Protein AF-0000000071273706 (afdb_homodimer)

Organism: Cyprinus carpio (NCBI:txid7962)

Foldseek 3Di:
DPQQDPVNCVPPLVVVLLVLLVCLLPPDPVDPDDDDLVVLLVSLVSCVVSPNLVVSVVSVLVSLLVVLLVLQVVLVVDDLLCNLVSVLVNLVSQVSSCVSVQVSNVSSQVVPCCPPVVDGPSLVSLQSNVVNHCVVCVVSNVVSLLVCLLPDPSDPPVSLLSSLVSVCVSPVVCCVVPVVSNVVNPVVSDDPPDPPDSPRVVVVCVVVVVVVVVVPPPPPPVPPDPPPPVD/DPQQDPVNCVPPLVVVLLVLLVCLLPPDPVDPDDDDLVVLLVSLVSCVVSPNLVVSVVSVLVSLLVVLLVLQVVLVVDDLLCNLVSVLVNLVSQVSSCVSVQVSNVSSQVVPCCPPVVDGPSLVSLQSNVVNHCVVCVVSNVVSLLVCLLPDPSDPPVSLLSSLVSVCVSPVVCCVVPVVSNVVNPVVSDDPPPPDPVPRVVVVCVVVVVVVVVVPPPPPPVPPDPPDPVD

Solvent-accessible surface area (backbone atoms only — not comparable to full-atom values): 26178 Å² total; per-residue (Å²): 127,87,72,67,45,69,64,47,40,63,69,53,51,44,55,55,48,50,54,52,51,52,46,46,62,65,58,46,94,81,56,86,70,87,72,60,54,57,57,48,26,50,52,44,42,49,39,41,74,50,72,35,38,68,58,49,50,51,50,50,52,50,55,52,48,55,51,38,46,51,52,33,53,55,53,70,70,41,54,77,93,44,36,65,61,52,48,39,53,52,51,53,41,47,55,53,23,44,44,44,49,48,65,39,39,41,59,44,30,56,69,36,32,38,65,72,65,68,49,51,57,65,59,54,54,47,47,48,47,33,66,49,31,48,63,76,43,42,81,62,46,49,57,52,48,52,53,36,66,65,37,79,58,73,44,56,53,44,55,52,49,50,40,53,51,47,46,41,73,63,40,61,85,52,39,82,81,42,47,74,63,45,38,74,71,35,75,85,67,42,68,89,75,73,78,69,61,75,60,58,70,33,67,65,30,52,62,45,47,55,47,44,56,66,73,62,66,58,79,80,73,78,74,65,76,71,63,66,72,76,109,126,87,74,68,45,71,64,50,40,64,71,53,52,46,55,56,48,51,53,51,51,52,45,47,61,65,58,46,95,82,57,86,71,88,73,61,53,56,58,47,26,51,53,44,42,50,38,41,77,50,71,36,40,68,59,50,50,52,51,50,52,48,56,52,49,54,50,36,47,51,52,33,52,54,53,69,69,40,54,77,92,42,35,67,62,51,47,37,52,5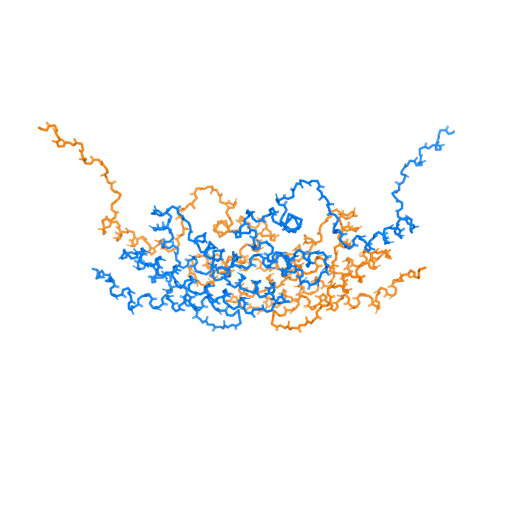2,52,52,42,46,55,53,24,46,44,44,50,49,67,38,38,41,59,45,30,57,70,35,32,36,65,74,66,68,48,50,57,64,58,54,54,48,47,48,48,33,66,50,32,48,64,76,42,44,82,62,46,49,59,53,49,53,53,36,65,61,36,79,58,73,45,56,53,44,55,53,50,51,40,53,50,48,46,41,73,63,40,62,83,52,39,82,81,43,49,74,64,45,37,73,73,34,74,86,68,41,66,92,72,76,80,73,64,71,55,56,70,35,68,66,31,54,63,45,50,56,47,42,57,66,73,62,66,57,80,81,73,79,74,68,78,71,64,69,72,78,110

Secondary structure (DSSP, 8-state):
--PPPHHHIIIIIHHHHHHHHHHHHH--TT------HHHHHHHHHHHHHTT-HHHHHHHHHHHHHHHHHHHHHHHHTS-HHHHHHHHHHHHHHHHHHHHHHHHHTHHHIIIIIIIII---HHHHHHHHHIIIIIHHHHHHHHHHHHHHHHSTTSS-HHHHHHHHHHHHHH-GGGGGGSHHHHHHH-GGGS-TT-----SHHHHHHHHHHHHHHHTT-----GGGGGSGGG-/--PPPHHHIIIIIHHHHHHHHHHHHH--TT------HHHHHHHHHHHHHTT-HHHHHHHHHHHHHHHHHHHHHHHHTS-HHHHHHHHHHHHHHHHHHHHHHHHHTHHHIIIIIIIII---HHHHHHHHHIIIIIHHHHHHHHHHHHHHHHSTTSS-HHHHHHHHHHHHHH-GGGGGGSHHHHHHH-GGGS-TT--S---HHHHHHHHHHHHHHHTT-----GGGGGSGGG-

Sequence (462 aa):
MNAMTTDEYRTVYWPKLERAIEHLLTQNPMEHISISYEQIYSHVYKCVCQQHSELLYNDLMWKITSHLEQVSSELQASPPEHLIENFNVALTQYTAALHCIVPVFIYMNKFYIETKLNRDLRDDLMKLFSDHVAEKHVSTLLPLLKKAHSMPFQVKPSTMASVVKGLYALRPDWVPLAPALFSRFIPQIHPPALESQLPYYAAQDKKLQLELSQNGFTRGDQSRKRASEESMNAMTTDEYRTVYWPKLERAIEHLLTQNPMEHISISYEQIYSHVYKCVCQQHSELLYNDLMWKITSHLEQVSSELQASPPEHLIENFNVALTQYTAALHCIVPVFIYMNKFYIETKLNRDLRDDLMKLFSDHVAEKHVSTLLPLLKKAHSMPFQVKPSTMASVVKGLYALRPDWVPLAPALFSRFIPQIHPPALESQLPYYAAQDKKLQLELSQNGFTRGDQSRKRASEES

Radius of gyration: 27.41 Å; Cα contacts (8 Å, |Δi|>4): 338; chains: 2; bounding box: 49×105×82 Å

Nearest PDB structures (foldseek):
  8jau-assembly1_I  TM=7.383E-01  e=1.048E-03  Homo sapiens
  8jas-assembly1_E  TM=7.773E-01  e=2.536E-03  Homo sapiens
  8wqf-assembly1_A  TM=7.370E-01  e=3.353E-03  Homo sapiens
  2wzk-assembly1_A  TM=7.087E-01  e=6.141E-03  Mus musculus
  9gag-assembly1_A  TM=1.757E-01  e=2.064E+00  Homo sapiens

pLDDT: mean 83.41, std 23.03, range [25.58, 98.88]

Structure (mmCIF, N/CA/C/O backbone):
data_AF-0000000071273706-model_v1
#
loop_
_entity.id
_entity.type
_entity.pdbx_description
1 polymer 'CDK2 associated cullin domain 1'
#
loop_
_atom_site.group_PDB
_atom_site.id
_atom_site.type_symbol
_atom_site.label_atom_id
_atom_site.label_alt_id
_atom_site.label_comp_id
_atom_site.label_asym_id
_atom_site.label_entity_id
_atom_site.label_seq_id
_atom_site.pdbx_PDB_ins_code
_atom_site.Cartn_x
_atom_site.Cartn_y
_atom_site.Cartn_z
_atom_site.occupancy
_atom_site.B_iso_or_equiv
_atom_site.auth_seq_id
_atom_site.auth_comp_id
_atom_site.auth_asym_id
_atom_site.auth_atom_id
_atom_site.pdbx_PDB_model_num
ATOM 1 N N . MET A 1 1 ? 5.906 40.5 18.391 1 40.31 1 MET A N 1
ATOM 2 C CA . MET A 1 1 ? 5.691 39.438 17.438 1 40.31 1 MET A CA 1
ATOM 3 C C . MET A 1 1 ? 4.246 39.406 16.938 1 40.31 1 MET A C 1
ATOM 5 O O . MET A 1 1 ? 3.316 39.344 17.75 1 40.31 1 MET A O 1
ATOM 9 N N . ASN A 1 2 ? 4.004 40 15.906 1 56.31 2 ASN A N 1
ATOM 10 C CA . ASN A 1 2 ? 2.645 40.312 15.469 1 56.31 2 ASN A CA 1
ATOM 11 C C . ASN A 1 2 ? 1.786 39.062 15.391 1 56.31 2 ASN A C 1
ATOM 13 O O . ASN A 1 2 ? 2.141 38.094 14.695 1 56.31 2 ASN A O 1
ATOM 17 N N . ALA A 1 3 ? 0.977 38.844 16.438 1 76.75 3 ALA A N 1
ATOM 18 C CA . ALA A 1 3 ? 0.072 37.688 16.625 1 76.75 3 ALA A CA 1
ATOM 19 C C . ALA A 1 3 ? -0.839 37.531 15.422 1 76.75 3 ALA A C 1
ATOM 21 O O . ALA A 1 3 ? -1.323 38.5 14.844 1 76.75 3 ALA A O 1
ATOM 22 N N . MET A 1 4 ? -0.748 36.375 14.703 1 86.06 4 MET A N 1
ATOM 23 C CA . MET A 1 4 ? -1.657 36.031 13.617 1 86.06 4 MET A CA 1
ATOM 24 C C . MET A 1 4 ? -3.111 36.188 14.047 1 86.06 4 MET A C 1
ATOM 26 O O . MET A 1 4 ? -3.543 35.594 15.031 1 86.06 4 MET A O 1
ATOM 30 N N . THR A 1 5 ? -3.812 37.031 13.336 1 90.81 5 THR A N 1
ATOM 31 C CA . THR A 1 5 ? -5.23 37.219 13.633 1 90.81 5 THR A CA 1
ATOM 32 C C . THR A 1 5 ? -6.062 36.094 12.984 1 90.81 5 THR A C 1
ATOM 34 O O . THR A 1 5 ? -5.586 35.406 12.094 1 90.81 5 THR A O 1
ATOM 37 N N . THR A 1 6 ? -7.238 35.969 13.422 1 93.81 6 THR A N 1
ATOM 38 C CA . THR A 1 6 ? -8.172 35.031 12.844 1 93.81 6 THR A CA 1
ATOM 39 C C . THR A 1 6 ? -8.422 35.344 11.367 1 93.81 6 THR A C 1
ATOM 41 O O . THR A 1 6 ? -8.586 34.438 10.547 1 93.81 6 THR A O 1
ATOM 44 N N . ASP A 1 7 ? -8.469 36.594 11.156 1 94.25 7 ASP A N 1
ATOM 45 C CA . ASP A 1 7 ? -8.664 37.031 9.766 1 94.25 7 ASP A CA 1
ATOM 46 C C . ASP A 1 7 ? -7.484 36.594 8.891 1 94.25 7 ASP A C 1
ATOM 48 O O . ASP A 1 7 ? -7.672 36.156 7.766 1 94.25 7 ASP A O 1
ATOM 52 N N . GLU A 1 8 ? -6.367 36.812 9.406 1 94.88 8 GLU A N 1
ATOM 53 C CA . GLU A 1 8 ? -5.176 36.375 8.68 1 94.88 8 GLU A CA 1
ATOM 54 C C . GLU A 1 8 ? -5.164 34.875 8.477 1 94.88 8 GLU A C 1
ATOM 56 O O . GLU A 1 8 ? -4.785 34.375 7.406 1 94.88 8 GLU A O 1
ATOM 61 N N . TYR A 1 9 ? -5.496 34.125 9.477 1 97 9 TYR A N 1
ATOM 62 C CA . TYR A 1 9 ? -5.633 32.688 9.352 1 97 9 TYR A CA 1
ATOM 63 C C . TYR A 1 9 ? -6.559 32.344 8.195 1 97 9 TYR A C 1
ATOM 65 O O . TYR A 1 9 ? -6.195 31.547 7.32 1 97 9 TYR A O 1
ATOM 73 N N . ARG A 1 10 ? -7.703 32.938 8.125 1 97 10 ARG A N 1
ATOM 74 C CA . ARG A 1 10 ? -8.773 32.562 7.207 1 97 10 ARG A CA 1
ATOM 75 C C . ARG A 1 10 ? -8.453 33 5.781 1 97 10 ARG A C 1
ATOM 77 O O . ARG A 1 10 ? -8.852 32.344 4.82 1 97 10 ARG A O 1
ATOM 84 N N . THR A 1 11 ? -7.668 34 5.605 1 96.12 11 THR A N 1
ATOM 85 C CA . THR A 1 11 ? -7.516 34.594 4.277 1 96.12 11 THR A CA 1
ATOM 86 C C . THR A 1 11 ? -6.148 34.25 3.695 1 96.12 11 THR A C 1
ATOM 88 O O . THR A 1 11 ? -5.957 34.312 2.477 1 96.12 11 THR A O 1
ATOM 91 N N . VAL A 1 12 ? -5.234 33.938 4.566 1 95.62 12 VAL A N 1
ATOM 92 C CA . VAL A 1 12 ? -3.877 33.75 4.07 1 95.62 12 VAL A CA 1
ATOM 93 C C . VAL A 1 12 ? -3.459 32.281 4.281 1 95.62 12 VAL A C 1
ATOM 95 O O . VAL A 1 12 ? -3.172 31.562 3.32 1 95.62 12 VAL A O 1
ATOM 98 N N . TYR A 1 13 ? -3.529 31.766 5.512 1 96.62 13 TYR A N 1
ATOM 99 C CA . TYR A 1 13 ? -2.904 30.5 5.859 1 96.62 13 TYR A CA 1
ATOM 100 C C . TYR A 1 13 ? -3.797 29.328 5.461 1 96.62 13 TYR A C 1
ATOM 102 O O . TYR A 1 13 ? -3.348 28.406 4.781 1 96.62 13 TYR A O 1
ATOM 110 N N . TRP A 1 14 ? -5.059 29.422 5.797 1 98.06 14 TRP A N 1
ATOM 111 C CA . TRP A 1 14 ? -5.922 28.281 5.523 1 98.06 14 TRP A CA 1
ATOM 112 C C . TRP A 1 14 ? -6.07 28.062 4.023 1 98.06 14 TRP A C 1
ATOM 114 O O . TRP A 1 14 ? -5.98 26.922 3.549 1 98.06 14 TRP A O 1
ATOM 124 N N . PRO A 1 15 ? -6.215 29.094 3.227 1 97.75 15 PRO A N 1
ATOM 125 C CA . PRO A 1 15 ? -6.348 28.844 1.787 1 97.75 15 PRO A CA 1
ATOM 126 C C . PRO A 1 15 ? -5.145 28.109 1.202 1 97.75 15 PRO A C 1
ATOM 128 O O . PRO A 1 15 ? -5.305 27.266 0.316 1 97.75 15 PRO A O 1
ATOM 131 N N . LYS A 1 16 ? -3.973 28.391 1.68 1 96.5 16 LYS A N 1
ATOM 132 C CA . LYS A 1 16 ? -2.77 27.703 1.235 1 96.5 16 LYS A CA 1
ATOM 133 C C . LYS A 1 16 ? -2.785 26.234 1.671 1 96.5 16 LYS A C 1
ATOM 135 O O . LYS A 1 16 ? -2.49 25.344 0.875 1 96.5 16 LYS A O 1
ATOM 140 N N . LEU A 1 17 ? -3.145 26.031 2.893 1 98 17 LEU A N 1
ATOM 141 C CA . LEU A 1 17 ? -3.238 24.672 3.416 1 98 17 LEU A CA 1
ATOM 142 C C . LEU A 1 17 ? -4.344 23.891 2.709 1 98 17 LEU A C 1
ATOM 144 O O . LEU A 1 17 ? -4.152 22.734 2.348 1 98 17 LEU A O 1
ATOM 148 N N . GLU A 1 18 ? -5.434 24.547 2.535 1 97.94 18 GLU A N 1
ATOM 149 C CA . GLU A 1 18 ? -6.578 23.922 1.887 1 97.94 18 GLU A CA 1
ATOM 150 C C . GLU A 1 18 ? -6.219 23.438 0.487 1 97.94 18 GLU A C 1
ATOM 152 O O . GLU A 1 18 ? -6.574 22.312 0.106 1 97.94 18 GLU A O 1
ATOM 157 N N . ARG A 1 19 ? -5.547 24.219 -0.271 1 95.44 19 ARG A N 1
ATOM 158 C CA . ARG A 1 19 ? -5.125 23.844 -1.619 1 95.44 19 ARG A CA 1
ATOM 159 C C . ARG A 1 19 ? -4.176 22.656 -1.59 1 95.44 19 ARG A C 1
ATOM 161 O O . ARG A 1 19 ? -4.281 21.75 -2.424 1 95.44 19 ARG A O 1
ATOM 168 N N . ALA A 1 20 ? -3.271 22.672 -0.691 1 95.19 20 ALA A N 1
ATOM 169 C CA . ALA A 1 20 ? -2.328 21.562 -0.559 1 95.19 20 ALA A CA 1
ATOM 170 C C . ALA A 1 20 ? -3.049 20.266 -0.197 1 95.19 20 ALA A C 1
ATOM 172 O O . ALA A 1 20 ? -2.762 19.203 -0.764 1 95.19 20 ALA A O 1
ATOM 173 N N . ILE A 1 21 ? -3.979 20.344 0.708 1 97.19 21 ILE A N 1
ATOM 174 C CA . ILE A 1 21 ? -4.746 19.172 1.141 1 97.19 21 ILE A CA 1
ATOM 175 C C . ILE A 1 21 ? -5.559 18.625 -0.03 1 97.19 21 ILE A C 1
ATOM 177 O O . ILE A 1 21 ? -5.617 17.422 -0.242 1 97.19 21 ILE A O 1
ATOM 181 N N . GLU A 1 22 ? -6.16 19.562 -0.766 1 96 22 GLU A N 1
ATOM 182 C CA . GLU A 1 22 ? -6.922 19.156 -1.941 1 96 22 GLU A CA 1
ATOM 183 C C . GLU A 1 22 ? -6.047 18.375 -2.924 1 96 22 GLU A C 1
ATOM 185 O O . GLU A 1 22 ? -6.469 17.359 -3.459 1 96 22 GLU A O 1
ATOM 190 N N . HIS A 1 23 ? -4.895 18.859 -3.086 1 94.38 23 HIS A N 1
ATOM 191 C CA . HIS A 1 23 ? -3.963 18.188 -3.99 1 94.38 23 HIS A CA 1
ATOM 192 C C . HIS A 1 23 ? -3.59 16.812 -3.475 1 94.38 23 HIS A C 1
ATOM 194 O O . HIS A 1 23 ? -3.527 15.852 -4.246 1 94.38 23 HIS A O 1
ATOM 200 N N . LEU A 1 24 ? -3.34 16.688 -2.25 1 94.88 24 LEU A N 1
ATOM 201 C CA . LEU A 1 24 ? -2.963 15.406 -1.649 1 94.88 24 LEU A CA 1
ATOM 202 C C . LEU A 1 24 ? -4.098 14.398 -1.766 1 94.88 24 LEU A C 1
ATOM 204 O O . LEU A 1 24 ? -3.857 13.211 -2.004 1 94.88 24 LEU A O 1
ATOM 208 N N . LEU A 1 25 ? -5.293 14.875 -1.691 1 96.62 25 LEU A N 1
ATOM 209 C CA . LEU A 1 25 ? -6.461 14 -1.692 1 96.62 25 LEU A CA 1
ATOM 210 C C . LEU A 1 25 ? -6.797 13.547 -3.107 1 96.62 25 LEU A C 1
ATOM 212 O O . LEU A 1 25 ? -7.449 12.516 -3.293 1 96.62 25 LEU A O 1
ATOM 216 N N . THR A 1 26 ? -6.363 14.266 -4.066 1 93.81 26 THR A N 1
ATOM 217 C CA . THR A 1 26 ? -6.816 13.992 -5.422 1 93.81 26 THR A CA 1
ATOM 218 C C . THR A 1 26 ? -5.652 13.547 -6.305 1 93.81 26 THR A C 1
ATOM 220 O O . THR A 1 26 ? -5.84 13.219 -7.477 1 93.81 26 THR A O 1
ATOM 223 N N . GLN A 1 27 ? -4.477 13.57 -5.703 1 82.5 27 GLN A N 1
ATOM 224 C CA . GLN A 1 27 ? -3.277 13.328 -6.5 1 82.5 27 GLN A CA 1
ATOM 225 C C . GLN A 1 27 ? -3.295 11.93 -7.105 1 82.5 27 GLN A C 1
ATOM 227 O O . GLN A 1 27 ? -3.596 10.945 -6.418 1 82.5 27 GLN A O 1
ATOM 232 N N . ASN A 1 28 ? -3.01 12.031 -8.391 1 68.62 28 ASN A N 1
ATOM 233 C CA . ASN A 1 28 ? -2.701 10.812 -9.133 1 68.62 28 ASN A CA 1
ATOM 234 C C . ASN A 1 28 ? -1.209 10.492 -9.086 1 68.62 28 ASN A C 1
ATOM 236 O O . ASN A 1 28 ? -0.374 11.391 -9.219 1 68.62 28 ASN A O 1
ATOM 240 N N . PRO A 1 29 ? -0.918 9.281 -8.68 1 62.28 29 PRO A N 1
ATOM 241 C CA . PRO A 1 29 ? 0.498 8.922 -8.594 1 62.28 29 PRO A CA 1
ATOM 242 C C . PRO A 1 29 ? 1.302 9.367 -9.812 1 62.28 29 PRO A C 1
ATOM 244 O O . PRO A 1 29 ? 2.508 9.602 -9.703 1 62.28 29 PRO A O 1
ATOM 247 N N . MET A 1 30 ? 0.574 9.641 -10.82 1 57.06 30 MET A N 1
ATOM 248 C CA . MET A 1 30 ? 1.282 9.945 -12.055 1 57.06 30 MET A CA 1
ATOM 249 C C . MET A 1 30 ? 1.461 11.445 -12.227 1 57.06 30 MET A C 1
ATOM 251 O O . MET A 1 30 ? 2.232 11.891 -13.078 1 57.06 30 MET A O 1
ATOM 255 N N . GLU A 1 31 ? 0.72 12.156 -11.445 1 61.41 31 GLU A N 1
ATOM 256 C CA . GLU A 1 31 ? 0.814 13.609 -11.586 1 61.41 31 GLU A CA 1
ATOM 257 C C . GLU A 1 31 ? 1.933 14.172 -10.711 1 61.41 31 GLU A C 1
ATOM 259 O O . GLU A 1 31 ? 2.08 13.781 -9.547 1 61.41 31 GLU A O 1
ATOM 264 N N . HIS A 1 32 ? 2.816 14.875 -11.414 1 61.12 32 HIS A N 1
ATOM 265 C CA . HIS A 1 32 ? 3.959 15.453 -10.719 1 61.12 32 HIS A CA 1
ATOM 266 C C . HIS A 1 32 ? 3.635 16.859 -10.195 1 61.12 32 HIS A C 1
ATOM 268 O O . HIS A 1 32 ? 3.828 17.844 -10.906 1 61.12 32 HIS A O 1
ATOM 274 N N . ILE A 1 33 ? 2.754 16.906 -9.344 1 65.5 33 ILE A N 1
ATOM 275 C CA . ILE A 1 33 ? 2.58 18.203 -8.688 1 65.5 33 ILE A CA 1
ATOM 276 C C . ILE A 1 33 ? 3.566 18.328 -7.531 1 65.5 33 ILE A C 1
ATOM 278 O O . ILE A 1 33 ? 3.691 17.422 -6.711 1 65.5 33 ILE A O 1
ATOM 282 N N . SER A 1 34 ? 4.293 19.406 -7.625 1 78.25 34 SER A N 1
ATOM 283 C CA . SER A 1 34 ? 5.316 19.656 -6.617 1 78.25 34 SER A CA 1
ATOM 284 C C . SER A 1 34 ? 4.715 20.281 -5.363 1 78.25 34 SER A C 1
ATOM 286 O O . SER A 1 34 ? 4.195 21.391 -5.402 1 78.25 34 SER A O 1
ATOM 288 N N . ILE A 1 35 ? 4.469 19.484 -4.418 1 83.06 35 ILE A N 1
ATOM 289 C CA . ILE A 1 35 ? 4.023 19.922 -3.104 1 83.06 35 ILE A CA 1
ATOM 290 C C . ILE A 1 35 ? 5.234 20.141 -2.195 1 83.06 35 ILE A C 1
ATOM 292 O O . ILE A 1 35 ? 6.133 19.312 -2.139 1 83.06 35 ILE A O 1
ATOM 296 N N . SER A 1 36 ? 5.219 21.391 -1.644 1 88.38 36 SER A N 1
ATOM 297 C CA . SER A 1 36 ? 6.238 21.625 -0.63 1 88.38 36 SER A CA 1
ATOM 298 C C . SER A 1 36 ? 5.75 21.219 0.756 1 88.38 36 SER A C 1
ATOM 300 O O . SER A 1 36 ? 5.098 22 1.445 1 88.38 36 SER A O 1
ATOM 302 N N . TYR A 1 37 ? 6.133 20.141 1.192 1 91.12 37 TYR A N 1
ATOM 303 C CA . TYR A 1 37 ? 5.723 19.625 2.494 1 91.12 37 TYR A CA 1
ATOM 304 C C . TYR A 1 37 ? 6.277 20.484 3.621 1 91.12 37 TYR A C 1
ATOM 306 O O . TYR A 1 37 ? 5.609 20.703 4.637 1 91.12 37 TYR A O 1
ATOM 314 N N . GLU A 1 38 ? 7.414 21.031 3.375 1 90.12 38 GLU A N 1
ATOM 315 C CA . GLU A 1 38 ? 8.039 21.906 4.359 1 90.12 38 GLU A CA 1
ATOM 316 C C . GLU A 1 38 ? 7.199 23.156 4.586 1 90.12 38 GLU A C 1
ATOM 318 O O . GLU A 1 38 ? 7.031 23.609 5.723 1 90.12 38 GLU A O 1
ATOM 323 N N . GLN A 1 39 ? 6.742 23.609 3.514 1 92.31 39 GLN A N 1
ATOM 324 C CA . GLN A 1 39 ? 5.934 24.812 3.617 1 92.31 39 GLN A CA 1
ATOM 325 C C . GLN A 1 39 ? 4.629 24.547 4.363 1 92.31 39 GLN A C 1
ATOM 327 O O . GLN A 1 39 ? 4.207 25.344 5.203 1 92.31 39 GLN A O 1
ATOM 332 N N . ILE A 1 40 ? 4.012 23.453 4.043 1 95.56 40 ILE A N 1
ATOM 333 C CA . ILE A 1 40 ? 2.77 23.078 4.707 1 95.56 40 ILE A CA 1
ATOM 334 C C . ILE A 1 40 ? 3.02 22.891 6.203 1 95.56 40 ILE A C 1
ATOM 336 O O . ILE A 1 40 ? 2.301 23.438 7.035 1 95.56 40 ILE A O 1
ATOM 340 N N . TYR A 1 41 ? 4.012 22.25 6.473 1 93.31 41 TYR A N 1
ATOM 341 C CA . TYR A 1 41 ? 4.41 21.984 7.852 1 93.31 41 TYR A CA 1
ATOM 342 C C . TYR A 1 41 ? 4.625 23.281 8.609 1 93.31 41 TYR A C 1
ATOM 344 O O . TYR A 1 41 ? 4.129 23.453 9.727 1 93.31 41 TYR A O 1
ATOM 352 N N . SER A 1 42 ? 5.305 24.156 8.016 1 92.62 42 SER A N 1
ATOM 353 C CA . SER A 1 42 ? 5.609 25.438 8.633 1 92.62 42 SER A CA 1
ATOM 354 C C . SER A 1 42 ? 4.344 26.25 8.859 1 92.62 42 SER A C 1
ATOM 356 O O . SER A 1 42 ? 4.195 26.906 9.898 1 92.62 42 SER A O 1
ATOM 358 N N . HIS A 1 43 ? 3.477 26.234 7.902 1 95.12 43 HIS A N 1
ATOM 359 C CA . HIS A 1 43 ? 2.221 26.953 8.047 1 95.12 43 HIS A CA 1
ATOM 360 C C . HIS A 1 43 ? 1.381 26.391 9.188 1 95.12 43 HIS A C 1
ATOM 362 O O . HIS A 1 43 ? 0.797 27.125 9.977 1 95.12 43 HIS A O 1
ATOM 368 N N . VAL A 1 44 ? 1.36 25.094 9.336 1 96.69 44 VAL A N 1
ATOM 369 C CA . VAL A 1 44 ? 0.619 24.453 10.414 1 96.69 44 VAL A CA 1
ATOM 370 C C . VAL A 1 44 ? 1.232 24.828 11.758 1 96.69 44 VAL A C 1
ATOM 372 O O . VAL A 1 44 ? 0.517 25.188 12.695 1 96.69 44 VAL A O 1
ATOM 375 N N . TYR A 1 45 ? 2.461 24.812 11.719 1 92.94 45 TYR A N 1
ATOM 376 C CA . TYR A 1 45 ? 3.195 25.172 12.93 1 92.94 45 TYR A CA 1
ATOM 377 C C . TYR A 1 45 ? 2.85 26.578 13.383 1 92.94 45 TYR A C 1
ATOM 379 O O . TYR A 1 45 ? 2.576 26.812 14.562 1 92.94 45 TYR A O 1
ATOM 387 N N . LYS A 1 46 ? 2.936 27.391 12.477 1 94.31 46 LYS A N 1
ATOM 388 C CA . LYS A 1 46 ? 2.641 28.781 12.789 1 94.31 46 LYS A CA 1
ATOM 389 C C . LYS A 1 46 ? 1.215 28.938 13.312 1 94.31 46 LYS A C 1
ATOM 391 O O . LYS A 1 46 ? 0.982 29.656 14.289 1 94.31 46 LYS A O 1
ATOM 396 N N . CYS A 1 47 ? 0.284 28.297 12.734 1 96 47 CYS A N 1
ATOM 397 C CA . CYS A 1 47 ? -1.11 28.359 13.156 1 96 47 CYS A CA 1
ATOM 398 C C . CYS A 1 47 ? -1.275 27.828 14.57 1 96 47 CYS A C 1
ATOM 400 O O . CYS A 1 47 ? -2 28.406 15.383 1 96 47 CYS A O 1
ATOM 402 N N . VAL A 1 48 ? -0.593 26.797 14.898 1 94.94 48 VAL A N 1
ATOM 403 C CA . VAL A 1 48 ? -0.676 26.172 16.219 1 94.94 48 VAL A CA 1
ATOM 404 C C . VAL A 1 48 ? -0.041 27.094 17.266 1 94.94 48 VAL A C 1
ATOM 406 O O . VAL A 1 48 ? -0.626 27.344 18.328 1 94.94 48 VAL A O 1
ATOM 409 N N . CYS A 1 49 ? 1.087 27.688 16.906 1 91.44 49 CYS A N 1
ATOM 410 C CA . CYS A 1 49 ? 1.793 28.578 17.828 1 91.44 49 CYS A CA 1
ATOM 411 C C . CYS A 1 49 ? 0.977 29.828 18.109 1 91.44 49 CYS A C 1
ATOM 413 O O . CYS A 1 49 ? 1.061 30.391 19.203 1 91.44 49 CYS A O 1
ATOM 415 N N . GLN A 1 50 ? 0.199 30.141 17.141 1 93.19 50 GLN A N 1
ATOM 416 C CA . GLN A 1 50 ? -0.594 31.359 17.281 1 93.19 50 GLN A CA 1
ATOM 417 C C . GLN A 1 50 ? -2 31.047 17.781 1 93.19 50 GLN A C 1
ATOM 419 O O . GLN A 1 50 ? -2.936 31.812 17.531 1 93.19 50 GLN A O 1
ATOM 424 N N . GLN A 1 51 ? -2.229 29.922 18.328 1 92.94 51 GLN A N 1
ATOM 425 C CA . GLN A 1 51 ? -3.406 29.516 19.078 1 92.94 51 GLN A CA 1
ATOM 426 C C . GLN A 1 51 ? -4.613 29.328 18.172 1 92.94 51 GLN A C 1
ATOM 428 O O . GLN A 1 51 ? -5.738 29.672 18.531 1 92.94 51 GLN A O 1
ATOM 433 N N . HIS A 1 52 ? -4.398 28.844 16.969 1 96.56 52 HIS A N 1
ATOM 434 C CA . HIS A 1 52 ? -5.492 28.562 16.047 1 96.56 52 HIS A CA 1
ATOM 435 C C . HIS A 1 52 ? -5.648 27.062 15.805 1 96.56 52 HIS A C 1
ATOM 437 O O . HIS A 1 52 ? -6.145 26.641 14.758 1 96.56 52 HIS A O 1
ATOM 443 N N . SER A 1 53 ? -5.277 26.266 16.719 1 96.88 53 SER A N 1
ATOM 444 C CA . SER A 1 53 ? -5.316 24.812 16.578 1 96.88 53 SER A CA 1
ATOM 445 C C . SER A 1 53 ? -6.738 24.328 16.359 1 96.88 53 SER A C 1
ATOM 447 O O . SER A 1 53 ? -6.988 23.5 15.484 1 96.88 53 SER A O 1
ATOM 449 N N . GLU A 1 54 ? -7.629 24.828 17.188 1 97.69 54 GLU A N 1
ATOM 450 C CA . GLU A 1 54 ? -9.016 24.375 17.094 1 97.69 54 GLU A CA 1
ATOM 451 C C . GLU A 1 54 ? -9.609 24.719 15.727 1 97.69 54 GLU A C 1
ATOM 453 O O . GLU A 1 54 ? -10.258 23.875 15.102 1 97.69 54 GLU A O 1
ATOM 458 N N . LEU A 1 55 ? -9.398 25.906 15.336 1 97.88 55 LEU A N 1
ATOM 459 C CA . LEU A 1 55 ? -9.875 26.328 14.031 1 97.88 55 LEU A CA 1
ATOM 460 C C . LEU A 1 55 ? -9.258 25.484 12.922 1 97.88 55 LEU A C 1
ATOM 462 O O . LEU A 1 55 ? -9.961 25.047 12.008 1 97.88 55 LEU A O 1
ATOM 466 N N . LEU A 1 56 ? -8 25.297 12.984 1 98.62 56 LEU A N 1
ATOM 467 C CA . LEU A 1 56 ? -7.266 24.484 12.023 1 98.62 56 LEU A CA 1
ATOM 468 C C . LEU A 1 56 ? -7.828 23.062 11.961 1 98.62 56 LEU A C 1
ATOM 470 O O . LEU A 1 56 ? -8.062 22.531 10.875 1 98.62 56 LEU A O 1
ATOM 474 N N . TYR A 1 57 ? -8.062 22.484 13.086 1 98.69 57 TYR A N 1
ATOM 475 C CA . TYR A 1 57 ? -8.625 21.141 13.172 1 98.69 57 TYR A CA 1
ATOM 476 C C . TYR A 1 57 ? -10 21.078 12.508 1 98.69 57 TYR A C 1
ATOM 478 O O . TYR A 1 57 ? -10.258 20.203 11.68 1 98.69 57 TYR A O 1
ATOM 486 N N . ASN A 1 58 ? -10.805 21.953 12.891 1 98.62 58 ASN A N 1
ATOM 487 C CA . ASN A 1 58 ? -12.156 21.984 12.359 1 98.62 58 ASN A CA 1
ATOM 488 C C . ASN A 1 58 ? -12.164 22.172 10.844 1 98.62 58 ASN A C 1
ATOM 490 O O . ASN A 1 58 ? -12.93 21.516 10.133 1 98.62 58 ASN A O 1
ATOM 494 N N . ASP A 1 59 ? -11.352 23.094 10.383 1 98.75 59 ASP A N 1
ATOM 495 C CA . ASP A 1 59 ? -11.281 23.344 8.945 1 98.75 59 ASP A CA 1
ATOM 496 C C . ASP A 1 59 ? -10.758 22.109 8.203 1 98.75 59 ASP A C 1
ATOM 498 O O . ASP A 1 59 ? -11.266 21.766 7.129 1 98.75 59 ASP A O 1
ATOM 502 N N . LEU A 1 60 ? -9.734 21.469 8.742 1 98.88 60 LEU A N 1
ATOM 503 C CA . LEU A 1 60 ? -9.227 20.234 8.148 1 98.88 60 LEU A CA 1
ATOM 504 C C . LEU A 1 60 ? -10.32 19.172 8.062 1 98.88 60 LEU A C 1
ATOM 506 O O . LEU A 1 60 ? -10.523 18.578 7.008 1 98.88 60 LEU A O 1
ATOM 510 N N . MET A 1 61 ? -11.062 18.953 9.164 1 98.81 61 MET A N 1
ATOM 511 C CA . MET A 1 61 ? -12.141 17.969 9.211 1 98.81 61 MET A CA 1
ATOM 512 C C . MET A 1 61 ? -13.211 18.297 8.172 1 98.81 61 MET A C 1
ATOM 514 O O . MET A 1 61 ? -13.703 17.391 7.488 1 98.81 61 MET A O 1
ATOM 518 N N . TRP A 1 62 ? -13.523 19.516 8.141 1 98.69 62 TRP A N 1
ATOM 519 C CA . TRP A 1 62 ? -14.547 19.938 7.188 1 98.69 62 TRP A CA 1
ATOM 520 C C . TRP A 1 62 ? -14.094 19.688 5.754 1 98.69 62 TRP A C 1
ATOM 522 O O . TRP A 1 62 ? -14.844 19.141 4.949 1 98.69 62 TRP A O 1
ATOM 532 N N . LYS A 1 63 ? -12.867 20.094 5.426 1 98.75 63 LYS A N 1
ATOM 533 C CA . LYS A 1 63 ? -12.336 19.922 4.078 1 98.75 63 LYS A CA 1
ATOM 534 C C . LYS A 1 63 ? -12.312 18.438 3.684 1 98.75 63 LYS A C 1
ATOM 536 O O . LYS A 1 63 ? -12.742 18.078 2.584 1 98.75 63 LYS A O 1
ATOM 541 N N . ILE A 1 64 ? -11.875 17.594 4.578 1 98.88 64 ILE A N 1
ATOM 542 C CA . ILE A 1 64 ? -11.758 16.156 4.293 1 98.88 64 ILE A CA 1
ATOM 543 C C . ILE A 1 64 ? -13.148 15.539 4.184 1 98.88 64 ILE A C 1
ATOM 545 O O . ILE A 1 64 ? -13.406 14.719 3.299 1 98.88 64 ILE A O 1
ATOM 549 N N . THR A 1 65 ? -14.055 15.914 5.035 1 98.88 65 THR A N 1
ATOM 550 C CA . THR A 1 65 ? -15.422 15.422 4.965 1 98.88 65 THR A CA 1
ATOM 551 C C . THR A 1 65 ? -16.047 15.766 3.619 1 98.88 65 THR A C 1
ATOM 553 O O . THR A 1 65 ? -16.688 14.922 2.986 1 98.88 65 THR A O 1
ATOM 556 N N . SER A 1 66 ? -15.852 17 3.23 1 98.69 66 SER A N 1
ATOM 557 C CA . SER A 1 66 ? -16.391 17.438 1.945 1 98.69 66 SER A CA 1
ATOM 558 C C . SER A 1 66 ? -15.852 16.578 0.804 1 98.69 66 SER A C 1
ATOM 560 O O . SER A 1 66 ? -16.609 16.172 -0.074 1 98.69 66 SER A O 1
ATOM 562 N N . HIS A 1 67 ? -14.602 16.328 0.807 1 98.69 67 HIS A N 1
ATOM 563 C CA . HIS A 1 67 ? -13.992 15.469 -0.201 1 98.69 67 HIS A CA 1
ATOM 564 C C . HIS A 1 67 ? -14.586 14.07 -0.166 1 98.69 67 HIS A C 1
ATOM 566 O O . HIS A 1 67 ? -14.93 13.508 -1.21 1 98.69 67 HIS A O 1
ATOM 572 N N . LEU A 1 68 ? -14.742 13.508 0.99 1 98.88 68 LEU A N 1
ATOM 573 C CA . LEU A 1 68 ? -15.227 12.133 1.138 1 98.88 68 LEU A CA 1
ATOM 574 C C . LEU A 1 68 ? -16.688 12.023 0.705 1 98.88 68 LEU A C 1
ATOM 576 O O . LEU A 1 68 ? -17.094 10.992 0.175 1 98.88 68 LEU A O 1
ATOM 580 N N . GLU A 1 69 ? -17.422 13.086 0.962 1 98.75 69 GLU A N 1
ATOM 581 C CA . GLU A 1 69 ? -18.797 13.094 0.472 1 98.75 69 GLU A CA 1
ATOM 582 C C . GLU A 1 69 ? -18.828 13.047 -1.053 1 98.75 69 GLU A C 1
ATOM 584 O O . GLU A 1 69 ? -19.703 12.391 -1.633 1 98.75 69 GLU A O 1
ATOM 589 N N . GLN A 1 70 ? -17.938 13.719 -1.653 1 98.56 70 GLN A N 1
ATOM 590 C CA . GLN A 1 70 ? -17.828 13.648 -3.107 1 98.56 70 GLN A CA 1
ATOM 591 C C . GLN A 1 70 ? -17.422 12.25 -3.564 1 98.56 70 GLN A C 1
ATOM 593 O O . GLN A 1 70 ? -17.984 11.719 -4.527 1 98.56 70 GLN A O 1
ATOM 598 N N . VAL A 1 71 ? -16.469 11.656 -2.92 1 98.56 71 VAL A N 1
ATOM 599 C CA . VAL A 1 71 ? -16.016 10.297 -3.205 1 98.56 71 VAL A CA 1
ATOM 600 C C . VAL A 1 71 ? -17.203 9.336 -3.082 1 98.56 71 VAL A C 1
ATOM 602 O O . VAL A 1 71 ? -17.406 8.484 -3.949 1 98.56 71 VAL A O 1
ATOM 605 N N . SER A 1 72 ? -17.938 9.492 -2.023 1 98.75 72 SER A N 1
ATOM 606 C CA . SER A 1 72 ? -19.094 8.633 -1.792 1 98.75 72 SER A CA 1
ATOM 607 C C . SER A 1 72 ? -20.125 8.773 -2.91 1 98.75 72 SER A C 1
ATOM 609 O O . SER A 1 72 ? -20.688 7.785 -3.369 1 98.75 72 SER A O 1
ATOM 611 N N . SER A 1 73 ? -20.344 9.969 -3.34 1 98.62 73 SER A N 1
ATOM 612 C CA . SER A 1 73 ? -21.281 10.219 -4.43 1 98.62 73 SER A CA 1
ATOM 613 C C . SER A 1 73 ? -20.828 9.539 -5.715 1 98.62 73 SER A C 1
ATOM 615 O O . SER A 1 73 ? -21.641 8.977 -6.449 1 98.62 73 SER A O 1
ATOM 617 N N . GLU A 1 74 ? -19.594 9.586 -5.988 1 98.06 74 GLU A N 1
ATOM 618 C CA . GLU A 1 74 ? -19.031 8.93 -7.172 1 98.06 74 GLU A CA 1
ATOM 619 C C . GLU A 1 74 ? -19.203 7.414 -7.094 1 98.06 74 GLU A C 1
ATOM 621 O O . GLU A 1 74 ? -19.516 6.766 -8.094 1 98.06 74 GLU A O 1
ATOM 626 N N . LEU A 1 75 ? -18.969 6.863 -5.922 1 98.44 75 LEU A N 1
ATOM 627 C CA . LEU A 1 75 ? -19.141 5.43 -5.715 1 98.44 75 LEU A CA 1
ATOM 628 C C . LEU A 1 75 ? -20.594 5.02 -5.879 1 98.44 75 LEU A C 1
ATOM 630 O O . LEU A 1 75 ? -20.891 3.941 -6.406 1 98.44 75 LEU A O 1
ATOM 634 N N . GLN A 1 76 ? -21.516 5.906 -5.402 1 97.56 76 GLN A N 1
ATOM 635 C CA . GLN A 1 76 ? -22.938 5.637 -5.531 1 97.56 76 GLN A CA 1
ATOM 636 C C . GLN A 1 76 ? -23.344 5.52 -6.996 1 97.56 76 GLN A C 1
ATOM 638 O O . GLN A 1 76 ? -24.25 4.754 -7.336 1 97.56 76 GLN A O 1
ATOM 643 N N . ALA A 1 77 ? -22.656 6.227 -7.84 1 97.44 77 ALA A N 1
ATOM 644 C CA . ALA A 1 77 ? -22.953 6.23 -9.273 1 97.44 77 ALA A CA 1
ATOM 645 C C . ALA A 1 77 ? -22.266 5.066 -9.977 1 97.44 77 ALA A C 1
ATOM 647 O O . ALA A 1 77 ? -22.547 4.801 -11.156 1 97.44 77 ALA A O 1
ATOM 648 N N . SER A 1 78 ? -21.375 4.34 -9.305 1 95.88 78 SER A N 1
ATOM 649 C CA . SER A 1 78 ? -20.641 3.229 -9.891 1 95.88 78 SER A CA 1
ATOM 650 C C . SER A 1 78 ? -21.547 2.02 -10.117 1 95.88 78 SER A C 1
ATOM 652 O O . SER A 1 78 ? -22.312 1.645 -9.234 1 95.88 78 SER A O 1
ATOM 654 N N . PRO A 1 79 ? -21.438 1.461 -11.305 1 95.38 79 PRO A N 1
ATOM 655 C CA . PRO A 1 79 ? -22.125 0.177 -11.469 1 95.38 79 PRO A CA 1
ATOM 656 C C . PRO A 1 79 ? -21.641 -0.887 -10.492 1 95.38 79 PRO A C 1
ATOM 658 O O . PRO A 1 79 ? -20.469 -0.885 -10.117 1 95.38 79 PRO A O 1
ATOM 661 N N . PRO A 1 80 ? -22.516 -1.784 -10.156 1 92.75 80 PRO A N 1
ATOM 662 C CA . PRO A 1 80 ? -22.141 -2.814 -9.188 1 92.75 80 PRO A CA 1
ATOM 663 C C . PRO A 1 80 ? -20.906 -3.611 -9.602 1 92.75 80 PRO A C 1
ATOM 665 O O . PRO A 1 80 ? -20.094 -3.98 -8.758 1 92.75 80 PRO A O 1
ATOM 668 N N . GLU A 1 81 ? -20.766 -3.822 -10.891 1 93.38 81 GLU A N 1
ATOM 669 C CA . GLU A 1 81 ? -19.672 -4.629 -11.414 1 93.38 81 GLU A CA 1
ATOM 670 C C . GLU A 1 81 ? -18.312 -3.953 -11.172 1 93.38 81 GLU A C 1
ATOM 672 O O . GLU A 1 81 ? -17.281 -4.605 -11.211 1 93.38 81 GLU A O 1
ATOM 677 N N . HIS A 1 82 ? -18.375 -2.668 -10.867 1 95.88 82 HIS A N 1
ATOM 678 C CA . HIS A 1 82 ? -17.125 -1.923 -10.727 1 95.88 82 HIS A CA 1
ATOM 679 C C . HIS A 1 82 ? -16.984 -1.371 -9.312 1 95.88 82 HIS A C 1
ATOM 681 O O . HIS A 1 82 ? -15.984 -0.704 -9 1 95.88 82 HIS A O 1
ATOM 687 N N . LEU A 1 83 ? -17.891 -1.681 -8.469 1 97.94 83 LEU A N 1
ATOM 688 C CA . LEU A 1 83 ? -17.922 -1.042 -7.156 1 97.94 83 LEU A CA 1
ATOM 689 C C . LEU A 1 83 ? -16.719 -1.456 -6.312 1 97.94 83 LEU A C 1
ATOM 691 O O . LEU A 1 83 ? -16.109 -0.619 -5.652 1 97.94 83 LEU A O 1
ATOM 695 N N . ILE A 1 84 ? -16.375 -2.748 -6.383 1 97.69 84 ILE A N 1
ATOM 696 C CA . ILE A 1 84 ? -15.25 -3.24 -5.586 1 97.69 84 ILE A CA 1
ATOM 697 C C . ILE A 1 84 ? -13.961 -2.537 -6.012 1 97.69 84 ILE A C 1
ATOM 699 O O . ILE A 1 84 ? -13.219 -2.021 -5.172 1 97.69 84 ILE A O 1
ATOM 703 N N . GLU A 1 85 ? -13.773 -2.486 -7.312 1 96.19 85 GLU A N 1
ATOM 704 C CA . GLU A 1 85 ? -12.57 -1.861 -7.855 1 96.19 85 GLU A CA 1
ATOM 705 C C . GLU A 1 85 ? -12.539 -0.367 -7.547 1 96.19 85 GLU A C 1
ATOM 707 O O . GLU A 1 85 ? -11.508 0.169 -7.152 1 96.19 85 GLU A O 1
ATOM 712 N N . ASN A 1 86 ? -13.617 0.302 -7.707 1 97.69 86 ASN A N 1
ATOM 713 C CA . ASN A 1 86 ? -13.688 1.737 -7.457 1 97.69 86 ASN A CA 1
ATOM 714 C C . ASN A 1 86 ? -13.508 2.059 -5.977 1 97.69 86 ASN A C 1
ATOM 716 O O . ASN A 1 86 ? -12.875 3.055 -5.625 1 97.69 86 ASN A O 1
ATOM 720 N N . PHE A 1 87 ? -14.086 1.223 -5.168 1 98.5 87 PHE A N 1
ATOM 721 C CA . PHE A 1 87 ? -13.898 1.392 -3.732 1 98.5 87 PHE A CA 1
ATOM 722 C C . PHE A 1 87 ? -12.438 1.222 -3.35 1 98.5 87 PHE A C 1
ATOM 724 O O . PHE A 1 87 ? -11.906 1.99 -2.545 1 98.5 87 PHE A O 1
ATOM 731 N N . ASN A 1 88 ? -11.844 0.224 -3.941 1 97.06 88 ASN A N 1
ATOM 732 C CA . ASN A 1 88 ? -10.422 -0.001 -3.693 1 97.06 88 ASN A CA 1
ATOM 733 C C . ASN A 1 88 ? -9.586 1.22 -4.07 1 97.06 88 ASN A C 1
ATOM 735 O O . ASN A 1 88 ? -8.695 1.622 -3.324 1 97.06 88 ASN A O 1
ATOM 739 N N . VAL A 1 89 ? -9.859 1.79 -5.172 1 95.56 89 VAL A N 1
ATOM 740 C CA . VAL A 1 89 ? -9.141 2.967 -5.648 1 95.56 89 VAL A CA 1
ATOM 741 C C . VAL A 1 89 ? -9.336 4.125 -4.676 1 95.56 89 VAL A C 1
ATOM 743 O O . VAL A 1 89 ? -8.375 4.785 -4.277 1 95.56 89 VAL A O 1
ATOM 746 N N . ALA A 1 90 ? -10.539 4.34 -4.234 1 97.62 90 ALA A N 1
ATOM 747 C CA . ALA A 1 90 ? -10.867 5.422 -3.312 1 97.62 90 ALA A CA 1
ATOM 748 C C . ALA A 1 90 ? -10.148 5.242 -1.979 1 97.62 90 ALA A C 1
ATOM 750 O O . ALA A 1 90 ? -9.547 6.184 -1.454 1 97.62 90 ALA A O 1
ATOM 751 N N . LEU A 1 91 ? -10.211 4.035 -1.46 1 97.94 91 LEU A N 1
ATOM 752 C CA . LEU A 1 91 ? -9.602 3.752 -0.162 1 97.94 91 LEU A CA 1
ATOM 753 C C . LEU A 1 91 ? -8.086 3.873 -0.228 1 97.94 91 LEU A C 1
ATOM 755 O O . LEU A 1 91 ? -7.469 4.477 0.652 1 97.94 91 LEU A O 1
ATOM 759 N N . THR A 1 92 ? -7.504 3.35 -1.254 1 95.19 92 THR A N 1
ATOM 760 C CA . THR A 1 92 ? -6.051 3.369 -1.406 1 95.19 92 THR A CA 1
ATOM 761 C C . THR A 1 92 ? -5.547 4.797 -1.597 1 95.19 92 THR A C 1
ATOM 763 O O . THR A 1 92 ? -4.535 5.184 -1.007 1 95.19 92 THR A O 1
ATOM 766 N N . GLN A 1 93 ? -6.238 5.57 -2.316 1 94.88 93 GLN A N 1
ATOM 767 C CA . GLN A 1 93 ? -5.875 6.969 -2.523 1 94.88 93 GLN A CA 1
ATOM 768 C C . GLN A 1 93 ? -5.984 7.762 -1.226 1 94.88 93 GLN A C 1
ATOM 770 O O . GLN A 1 93 ? -5.105 8.57 -0.91 1 94.88 93 GLN A O 1
ATOM 775 N N . TYR A 1 94 ? -7 7.512 -0.59 1 97.44 94 TYR A N 1
ATOM 776 C CA . TYR A 1 94 ? -7.227 8.227 0.662 1 97.44 94 TYR A CA 1
ATOM 777 C C . TYR A 1 94 ? -6.156 7.871 1.69 1 97.44 94 TYR A C 1
ATOM 779 O O . TYR A 1 94 ? -5.59 8.758 2.334 1 97.44 94 TYR A O 1
ATOM 787 N N . THR A 1 95 ? -5.891 6.594 1.867 1 96.06 95 THR A N 1
ATOM 788 C CA . THR A 1 95 ? -4.902 6.156 2.848 1 96.06 95 THR A CA 1
ATOM 789 C C . THR A 1 95 ? -3.512 6.66 2.479 1 96.06 95 THR A C 1
ATOM 791 O O . THR A 1 95 ? -2.725 7.027 3.354 1 96.06 95 THR A O 1
ATOM 794 N N . ALA A 1 96 ? -3.229 6.707 1.187 1 93.38 96 ALA A N 1
ATOM 795 C CA . ALA A 1 96 ? -1.96 7.273 0.734 1 93.38 96 ALA A CA 1
ATOM 796 C C . ALA A 1 96 ? -1.864 8.758 1.085 1 93.38 96 ALA A C 1
ATOM 798 O O . ALA A 1 96 ? -0.809 9.234 1.508 1 93.38 96 ALA A O 1
ATOM 799 N N . ALA A 1 97 ? -2.916 9.445 0.967 1 96.06 97 ALA A N 1
ATOM 800 C CA . ALA A 1 97 ? -2.949 10.867 1.313 1 96.06 97 ALA A CA 1
ATOM 801 C C . ALA A 1 97 ? -2.688 11.07 2.803 1 96.06 97 ALA A C 1
ATOM 803 O O . ALA A 1 97 ? -1.975 12 3.191 1 96.06 97 ALA A O 1
ATOM 804 N N . LEU A 1 98 ? -3.25 10.203 3.594 1 97.12 98 LEU A N 1
ATOM 805 C CA . LEU A 1 98 ? -3.084 10.32 5.039 1 97.12 98 LEU A CA 1
ATOM 806 C C . LEU A 1 98 ? -1.615 10.203 5.43 1 97.12 98 LEU A C 1
ATOM 808 O O . LEU A 1 98 ? -1.159 10.867 6.363 1 97.12 98 LEU A O 1
ATOM 812 N N . HIS A 1 99 ? -0.917 9.422 4.711 1 93.31 99 HIS A N 1
ATOM 813 C CA . HIS A 1 99 ? 0.502 9.234 4.988 1 93.31 99 HIS A CA 1
ATOM 814 C C . HIS A 1 99 ? 1.288 10.516 4.758 1 93.31 99 HIS A C 1
ATOM 816 O O . HIS A 1 99 ? 2.402 10.672 5.266 1 93.31 99 HIS A O 1
ATOM 822 N N . CYS A 1 100 ? 0.686 11.398 4.07 1 93.75 100 CYS A N 1
ATOM 823 C CA . CYS A 1 100 ? 1.332 12.688 3.838 1 93.75 100 CYS A CA 1
ATOM 824 C C . CYS A 1 100 ? 0.722 13.773 4.715 1 93.75 100 CYS A C 1
ATOM 826 O O . CYS A 1 100 ? 1.436 14.641 5.223 1 93.75 100 CYS A O 1
ATOM 828 N N . ILE A 1 101 ? -0.519 13.664 4.957 1 97.25 101 ILE A N 1
ATOM 829 C CA . ILE A 1 101 ? -1.241 14.703 5.688 1 97.25 101 ILE A CA 1
ATOM 830 C C . ILE A 1 101 ? -0.874 14.641 7.168 1 97.25 101 ILE A C 1
ATOM 832 O O . ILE A 1 101 ? -0.562 15.672 7.777 1 97.25 101 ILE A O 1
ATOM 836 N N . VAL A 1 102 ? -0.837 13.531 7.73 1 97.12 102 VAL A N 1
ATOM 837 C CA . VAL A 1 102 ? -0.653 13.367 9.164 1 97.12 102 VAL A CA 1
ATOM 838 C C . VAL A 1 102 ? 0.715 13.906 9.578 1 97.12 102 VAL A C 1
ATOM 840 O O . VAL A 1 102 ? 0.82 14.703 10.516 1 97.12 102 VAL A O 1
ATOM 843 N N . PRO A 1 103 ? 1.739 13.648 8.812 1 93.75 103 PRO A N 1
ATOM 844 C CA . PRO A 1 103 ? 3.049 14.172 9.211 1 93.75 103 PRO A CA 1
ATOM 845 C C . PRO A 1 103 ? 3.125 15.695 9.125 1 93.75 103 PRO A C 1
ATOM 847 O O . PRO A 1 103 ? 3.748 16.328 9.984 1 93.75 103 PRO A O 1
ATOM 850 N N . VAL A 1 104 ? 2.5 16.281 8.156 1 95.88 104 VAL A N 1
ATOM 851 C CA . VAL A 1 104 ? 2.645 17.734 8.016 1 95.88 104 VAL A CA 1
ATOM 852 C C . VAL A 1 104 ? 1.748 18.453 9.023 1 95.88 104 VAL A C 1
ATOM 854 O O . VAL A 1 104 ? 1.923 19.641 9.289 1 95.88 104 VAL A O 1
ATOM 857 N N . PHE A 1 105 ? 0.866 17.75 9.695 1 97.56 105 PHE A N 1
ATOM 858 C CA . PHE A 1 105 ? 0.001 18.312 10.719 1 97.56 105 PHE A CA 1
ATOM 859 C C . PHE A 1 105 ? 0.405 17.812 12.102 1 97.56 105 PHE A C 1
ATOM 861 O O . PHE A 1 105 ? -0.4 17.828 13.039 1 97.56 105 PHE A O 1
ATOM 868 N N . ILE A 1 106 ? 1.55 17.375 12.266 1 95.19 106 ILE A N 1
ATOM 869 C CA . ILE A 1 106 ? 2.006 16.688 13.469 1 95.19 106 ILE A CA 1
ATOM 870 C C . ILE A 1 106 ? 1.897 17.609 14.672 1 95.19 106 ILE A C 1
ATOM 872 O O . ILE A 1 106 ? 1.572 17.172 15.781 1 95.19 106 ILE A O 1
ATOM 876 N N . TYR A 1 107 ? 2.121 18.922 14.484 1 93.56 107 TYR A N 1
ATOM 877 C CA . TYR A 1 107 ? 2.045 19.859 15.602 1 93.56 107 TYR A CA 1
ATOM 878 C C . TYR A 1 107 ? 0.619 19.953 16.125 1 93.56 107 TYR A C 1
ATOM 880 O O . TYR A 1 107 ? 0.396 20 17.344 1 93.56 107 TYR A O 1
ATOM 888 N N . MET A 1 108 ? -0.211 20.062 15.227 1 97.62 108 MET A N 1
ATOM 889 C CA . MET A 1 108 ? -1.608 20.109 15.648 1 97.62 108 MET A CA 1
ATOM 890 C C . MET A 1 108 ? -2 18.812 16.359 1 97.62 108 MET A C 1
ATOM 892 O O . MET A 1 108 ? -2.729 18.844 17.359 1 97.62 108 MET A O 1
ATOM 896 N N . ASN A 1 109 ? -1.531 17.688 15.883 1 96.62 109 ASN A N 1
ATOM 897 C CA . ASN A 1 109 ? -1.821 16.391 16.484 1 96.62 109 ASN A CA 1
ATOM 898 C C . ASN A 1 109 ? -1.287 16.312 17.922 1 96.62 109 ASN A C 1
ATOM 900 O O . ASN A 1 109 ? -2.02 15.953 18.828 1 96.62 109 ASN A O 1
ATOM 904 N N . LYS A 1 110 ? -0.123 16.719 18.078 1 94.06 110 LYS A N 1
ATOM 905 C CA . LYS A 1 110 ? 0.552 16.578 19.359 1 94.06 110 LYS A CA 1
ATOM 906 C C . LYS A 1 110 ? 0.021 17.578 20.375 1 94.06 110 LYS A C 1
ATOM 908 O O . LYS A 1 110 ? -0.292 17.219 21.516 1 94.06 110 LYS A O 1
ATOM 913 N N . PHE A 1 111 ? -0.115 18.781 19.938 1 93.25 111 PHE A N 1
ATOM 914 C CA . PHE A 1 111 ? -0.31 19.844 20.922 1 93.25 111 PHE A CA 1
ATOM 915 C C . PHE A 1 111 ? -1.792 20.156 21.094 1 93.25 111 PHE A C 1
ATOM 917 O O . PHE A 1 111 ? -2.184 20.828 22.047 1 93.25 111 PHE A O 1
ATOM 924 N N . TYR A 1 112 ? -2.58 19.688 20.203 1 96.69 112 TYR A N 1
ATOM 925 C CA . TYR A 1 112 ? -4.008 19.953 20.328 1 96.69 112 TYR A CA 1
ATOM 926 C C . TYR A 1 112 ? -4.797 18.656 20.422 1 96.69 112 TYR A C 1
ATOM 928 O O . TYR A 1 112 ? -5.473 18.391 21.422 1 96.69 112 TYR A O 1
ATOM 936 N N . ILE A 1 113 ? -4.699 17.719 19.5 1 98 113 ILE A N 1
ATOM 937 C CA . ILE A 1 113 ? -5.555 16.531 19.406 1 98 113 ILE A CA 1
ATOM 938 C C . ILE A 1 113 ? -5.223 15.562 20.547 1 98 113 ILE A C 1
ATOM 940 O O . ILE A 1 113 ? -6.105 15.172 21.312 1 98 113 ILE A O 1
ATOM 944 N N . GLU A 1 114 ? -4.004 15.281 20.688 1 95.31 114 GLU A N 1
ATOM 945 C CA . GLU A 1 114 ? -3.6 14.344 21.734 1 95.31 114 GLU A CA 1
ATOM 946 C C . GLU A 1 114 ? -3.766 14.961 23.125 1 95.31 114 GLU A C 1
ATOM 948 O O . GLU A 1 114 ? -4.258 14.305 24.047 1 95.31 114 GLU A O 1
ATOM 953 N N . THR A 1 115 ? -3.424 16.156 23.219 1 93.38 115 THR A N 1
ATOM 954 C CA . THR A 1 115 ? -3.365 16.797 24.531 1 93.38 115 THR A CA 1
ATOM 955 C C . THR A 1 115 ? -4.754 17.25 24.969 1 93.38 115 THR A C 1
ATOM 957 O O . THR A 1 115 ? -5.148 17.047 26.125 1 93.38 115 THR A O 1
ATOM 960 N N . LYS A 1 116 ? -5.5 17.828 24.125 1 96.19 116 LYS A N 1
ATOM 961 C CA . LYS A 1 116 ? -6.773 18.422 24.5 1 96.19 116 LYS A CA 1
ATOM 962 C C . LYS A 1 116 ? -7.934 17.469 24.234 1 96.19 116 LYS A C 1
ATOM 964 O O . LYS A 1 116 ? -8.898 17.422 25.016 1 96.19 116 LYS A O 1
ATOM 969 N N . LEU A 1 117 ? -7.828 16.781 23.141 1 97.19 117 LEU A N 1
ATOM 970 C CA . LEU A 1 117 ? -8.953 15.93 22.75 1 97.19 117 LEU A CA 1
ATOM 971 C C . LEU A 1 117 ? -8.703 14.484 23.156 1 97.19 117 LEU A C 1
ATOM 973 O O . LEU A 1 117 ? -9.617 13.656 23.109 1 97.19 117 LEU A O 1
ATOM 977 N N . ASN A 1 118 ? -7.551 14.086 23.469 1 97.62 118 ASN A N 1
ATOM 978 C CA . ASN A 1 118 ? -7.172 12.727 23.844 1 97.62 118 ASN A CA 1
ATOM 979 C C . ASN A 1 118 ? -7.48 11.734 22.734 1 97.62 118 ASN A C 1
ATOM 981 O O . ASN A 1 118 ? -8.086 10.688 22.969 1 97.62 118 ASN A O 1
ATOM 985 N N . ARG A 1 119 ? -7.184 12.125 21.562 1 98.06 119 ARG A N 1
ATOM 986 C CA . ARG A 1 119 ? -7.355 11.328 20.344 1 98.06 119 ARG A CA 1
ATOM 987 C C . ARG A 1 119 ? -6.125 11.414 19.453 1 98.06 119 ARG A C 1
ATOM 989 O O . ARG A 1 119 ? -5.098 11.969 19.859 1 98.06 119 ARG A O 1
ATOM 996 N N . ASP A 1 120 ? -6.164 10.75 18.297 1 97.69 120 ASP A N 1
ATOM 997 C CA . ASP A 1 120 ? -5.09 10.766 17.312 1 97.69 120 ASP A CA 1
ATOM 998 C C . ASP A 1 120 ? -5.609 11.203 15.945 1 97.69 120 ASP A C 1
ATOM 1000 O O . ASP A 1 120 ? -6.688 10.773 15.523 1 97.69 120 ASP A O 1
ATOM 1004 N N . LEU A 1 121 ? -4.848 12 15.359 1 98.44 121 LEU A N 1
ATOM 1005 C CA . LEU A 1 121 ? -5.289 12.586 14.094 1 98.44 121 LEU A CA 1
ATOM 1006 C C . LEU A 1 121 ? -5.574 11.492 13.062 1 98.44 121 LEU A C 1
ATOM 1008 O O . LEU A 1 121 ? -6.586 11.547 12.359 1 98.44 121 LEU A O 1
ATOM 1012 N N . ARG A 1 122 ? -4.676 10.57 12.891 1 97.81 122 ARG A N 1
ATOM 1013 C CA . ARG A 1 122 ? -4.879 9.5 11.922 1 97.81 122 ARG A CA 1
ATOM 1014 C C . ARG A 1 122 ? -6.188 8.766 12.18 1 97.81 122 ARG A C 1
ATOM 1016 O O . ARG A 1 122 ? -6.953 8.5 11.242 1 97.81 122 ARG A O 1
ATOM 1023 N N . ASP A 1 123 ? -6.438 8.445 13.383 1 98.06 123 ASP A N 1
ATOM 1024 C CA . ASP A 1 123 ? -7.672 7.766 13.75 1 98.06 123 ASP A CA 1
ATOM 1025 C C . ASP A 1 123 ? -8.891 8.609 13.398 1 98.06 123 ASP A C 1
ATOM 1027 O O . ASP A 1 123 ? -9.891 8.086 12.898 1 98.06 123 ASP A O 1
ATOM 1031 N N . ASP A 1 124 ? -8.781 9.891 13.719 1 98.69 124 ASP A N 1
ATOM 1032 C CA . ASP A 1 124 ? -9.875 10.789 13.375 1 98.69 124 ASP A CA 1
ATOM 1033 C C . ASP A 1 124 ? -10.156 10.773 11.875 1 98.69 124 ASP A C 1
ATOM 1035 O O . ASP A 1 124 ? -11.312 10.711 11.453 1 98.69 124 ASP A O 1
ATOM 1039 N N . LEU A 1 125 ? -9.109 10.805 11.125 1 98.81 125 LEU A N 1
ATOM 1040 C CA . LEU A 1 125 ? -9.266 10.883 9.68 1 98.81 125 LEU A CA 1
ATOM 1041 C C . LEU A 1 125 ? -9.758 9.555 9.117 1 98.81 125 LEU A C 1
ATOM 1043 O O . LEU A 1 125 ? -10.578 9.531 8.195 1 98.81 125 LEU A O 1
ATOM 1047 N N . MET A 1 126 ? -9.32 8.445 9.625 1 98.69 126 MET A N 1
ATOM 1048 C CA . MET A 1 126 ? -9.82 7.137 9.211 1 98.69 126 MET A CA 1
ATOM 1049 C C . MET A 1 126 ? -11.305 6.992 9.531 1 98.69 126 MET A C 1
ATOM 1051 O O . MET A 1 126 ? -12.055 6.41 8.742 1 98.69 126 MET A O 1
ATOM 1055 N N . LYS A 1 127 ? -11.664 7.496 10.656 1 98.62 127 LYS A N 1
ATOM 1056 C CA . LYS A 1 127 ? -13.07 7.461 11.055 1 98.62 127 LYS A CA 1
ATOM 1057 C C . LYS A 1 127 ? -13.938 8.234 10.07 1 98.62 127 LYS A C 1
ATOM 1059 O O . LYS A 1 127 ? -15.086 7.855 9.82 1 98.62 127 LYS A O 1
ATOM 1064 N N . LEU A 1 128 ? -13.375 9.328 9.578 1 98.88 128 LEU A N 1
ATOM 1065 C CA . LEU A 1 128 ? -14.133 10.086 8.594 1 98.88 128 LEU A CA 1
ATOM 1066 C C . LEU A 1 128 ? -14.445 9.234 7.367 1 98.88 128 LEU A C 1
ATOM 1068 O O . LEU A 1 128 ? -15.57 9.25 6.863 1 98.88 128 LEU A O 1
ATOM 1072 N N . PHE A 1 129 ? -13.484 8.484 6.844 1 98.88 129 PHE A N 1
ATOM 1073 C CA . PHE A 1 129 ? -13.734 7.602 5.715 1 98.88 129 PHE A CA 1
ATOM 1074 C C . PHE A 1 129 ? -14.766 6.535 6.082 1 98.88 129 PHE A C 1
ATOM 1076 O O . PHE A 1 129 ? -15.648 6.215 5.285 1 98.88 129 PHE A O 1
ATOM 1083 N N . SER A 1 130 ? -14.633 5.949 7.211 1 98.75 130 SER A N 1
ATOM 1084 C CA . SER A 1 130 ? -15.586 4.957 7.699 1 98.75 130 SER A CA 1
ATOM 1085 C C . SER A 1 130 ? -17.016 5.504 7.699 1 98.75 130 SER A C 1
ATOM 1087 O O . SER A 1 130 ? -17.922 4.883 7.145 1 98.75 130 SER A O 1
ATOM 1089 N N . ASP A 1 131 ? -17.156 6.707 8.227 1 98.69 131 ASP A N 1
ATOM 1090 C CA . ASP A 1 131 ? -18.469 7.293 8.461 1 98.69 131 ASP A CA 1
ATOM 1091 C C . ASP A 1 131 ? -19.078 7.809 7.16 1 98.69 131 ASP A C 1
ATOM 1093 O O . ASP A 1 131 ? -20.297 7.688 6.945 1 98.69 131 ASP A O 1
ATOM 1097 N N . HIS A 1 132 ? -18.234 8.344 6.301 1 98.75 132 HIS A N 1
ATOM 1098 C CA . HIS A 1 132 ? -18.797 9.094 5.191 1 98.75 132 HIS A CA 1
ATOM 1099 C C . HIS A 1 132 ? -18.703 8.305 3.887 1 98.75 132 HIS A C 1
ATOM 1101 O O . HIS A 1 132 ? -19.297 8.695 2.879 1 98.75 132 HIS A O 1
ATOM 1107 N N . VAL A 1 133 ? -17.969 7.156 3.902 1 98.88 133 VAL A N 1
ATOM 1108 C CA . VAL A 1 133 ? -17.859 6.371 2.676 1 98.88 133 VAL A CA 1
ATOM 1109 C C . VAL A 1 133 ? -18.188 4.906 2.967 1 98.88 133 VAL A C 1
ATOM 1111 O O . VAL A 1 133 ? -19.234 4.402 2.557 1 98.88 133 VAL A O 1
ATOM 1114 N N . ALA A 1 134 ? -17.422 4.242 3.768 1 98.81 134 ALA A N 1
ATOM 1115 C CA . ALA A 1 134 ? -17.531 2.797 3.949 1 98.81 134 ALA A CA 1
ATOM 1116 C C . ALA A 1 134 ? -18.906 2.404 4.453 1 98.81 134 ALA A C 1
ATOM 1118 O O . ALA A 1 134 ? -19.531 1.479 3.924 1 98.81 134 ALA A O 1
ATOM 1119 N N . GLU A 1 135 ? -19.406 3.113 5.426 1 98.5 135 GLU A N 1
ATOM 1120 C CA . GLU A 1 135 ? -20.688 2.795 6.043 1 98.5 135 GLU A CA 1
ATOM 1121 C C . GLU A 1 135 ? -21.828 2.924 5.039 1 98.5 135 GLU A C 1
ATOM 1123 O O . GLU A 1 135 ? -22.812 2.176 5.105 1 98.5 135 GLU A O 1
ATOM 1128 N N . LYS A 1 136 ? -21.688 3.756 4.18 1 98.38 136 LYS A N 1
ATOM 1129 C CA . LYS A 1 136 ? -22.75 4.016 3.211 1 98.38 136 LYS A CA 1
ATOM 1130 C C . LYS A 1 136 ? -22.766 2.955 2.111 1 98.38 136 LYS A C 1
ATOM 1132 O O . LYS A 1 136 ? -23.781 2.764 1.436 1 98.38 136 LYS A O 1
ATOM 1137 N N . HIS A 1 137 ? -21.641 2.283 1.93 1 98.44 137 HIS A N 1
ATOM 1138 C CA . HIS A 1 137 ? -21.531 1.391 0.782 1 98.44 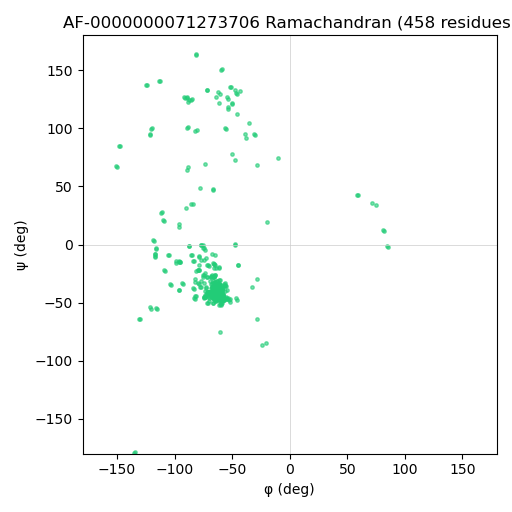137 HIS A CA 1
ATOM 1139 C C . HIS A 1 137 ? -21.344 -0.056 1.225 1 98.44 137 HIS A C 1
ATOM 1141 O O . HIS A 1 137 ? -21.453 -0.978 0.411 1 98.44 137 HIS A O 1
ATOM 1147 N N . VAL A 1 138 ? -21.141 -0.281 2.51 1 98 138 VAL A N 1
ATOM 1148 C CA . VAL A 1 138 ? -20.75 -1.599 3.006 1 98 138 VAL A CA 1
ATOM 1149 C C . VAL A 1 138 ? -21.875 -2.594 2.766 1 98 138 VAL A C 1
ATOM 1151 O O . VAL A 1 138 ? -21.641 -3.77 2.486 1 98 138 VAL A O 1
ATOM 1154 N N . SER A 1 139 ? -23.125 -2.193 2.82 1 97 139 SER A N 1
ATOM 1155 C CA . SER A 1 139 ? -24.266 -3.086 2.658 1 97 139 SER A CA 1
ATOM 1156 C C . SER A 1 139 ? -24.328 -3.654 1.244 1 97 139 SER A C 1
ATOM 1158 O O . SER A 1 139 ? -24.844 -4.758 1.035 1 97 139 SER A O 1
ATOM 1160 N N . THR A 1 140 ? -23.812 -2.932 0.289 1 97.62 140 THR A N 1
ATOM 1161 C CA . THR A 1 140 ? -23.75 -3.404 -1.09 1 97.62 140 THR A CA 1
ATOM 1162 C C . THR A 1 140 ? -22.422 -4.094 -1.362 1 97.62 140 THR A C 1
ATOM 1164 O O . THR A 1 140 ? -22.359 -5.078 -2.102 1 97.62 140 THR A O 1
ATOM 1167 N N . LEU A 1 141 ? -21.422 -3.664 -0.784 1 98 141 LEU A N 1
ATOM 1168 C CA . LEU A 1 141 ? -20.047 -4.105 -1.024 1 98 141 LEU A CA 1
ATOM 1169 C C . LEU A 1 141 ? -19.828 -5.512 -0.482 1 98 141 LEU A C 1
ATOM 1171 O O . LEU A 1 141 ? -19.234 -6.355 -1.156 1 98 141 LEU A O 1
ATOM 1175 N N . LEU A 1 142 ? -20.359 -5.77 0.684 1 97.88 142 LEU A N 1
ATOM 1176 C CA . LEU A 1 142 ? -20.078 -7.035 1.353 1 97.88 142 LEU A CA 1
ATOM 1177 C C . LEU A 1 142 ? -20.672 -8.203 0.58 1 97.88 142 LEU A C 1
ATOM 1179 O O . LEU A 1 142 ? -20 -9.203 0.333 1 97.88 142 LEU A O 1
ATOM 1183 N N . PRO A 1 143 ? -21.938 -8.094 0.135 1 97.19 143 PRO A N 1
ATOM 1184 C CA . PRO A 1 143 ? -22.484 -9.172 -0.689 1 97.19 143 PRO A CA 1
ATOM 1185 C C . PRO A 1 143 ? -21.672 -9.406 -1.965 1 97.19 143 PRO A C 1
ATOM 1187 O O . PRO A 1 143 ? -21.469 -10.547 -2.373 1 97.19 143 PRO A O 1
ATOM 1190 N N . LEU A 1 144 ? -21.219 -8.352 -2.572 1 97.31 144 LEU A N 1
ATOM 1191 C CA . LEU A 1 144 ? -20.406 -8.477 -3.775 1 97.31 144 LEU A CA 1
ATOM 1192 C C . LEU A 1 144 ? -19.094 -9.164 -3.465 1 97.31 144 LEU A C 1
ATOM 1194 O O . LEU A 1 144 ? -18.625 -10.016 -4.234 1 97.31 144 LEU A O 1
ATOM 1198 N N . LEU A 1 145 ? -18.516 -8.867 -2.373 1 97.25 145 LEU A N 1
ATOM 1199 C CA . LEU A 1 145 ? -17.266 -9.477 -1.947 1 97.25 145 LEU A CA 1
ATOM 1200 C C . LEU A 1 145 ? -17.453 -10.953 -1.619 1 97.25 145 LEU A C 1
ATOM 1202 O O . LEU A 1 145 ? -16.625 -11.797 -1.971 1 97.25 145 LEU A O 1
ATOM 1206 N N . LYS A 1 146 ? -18.531 -11.234 -0.951 1 95.69 146 LYS A N 1
ATOM 1207 C CA . LYS A 1 146 ? -18.844 -12.617 -0.631 1 95.69 146 LYS A CA 1
ATOM 1208 C C . LYS A 1 146 ? -19.031 -13.445 -1.9 1 95.69 146 LYS A C 1
ATOM 1210 O O . LYS A 1 146 ? -18.531 -14.578 -1.986 1 95.69 146 LYS A O 1
ATOM 1215 N N . LYS A 1 147 ? -19.75 -12.867 -2.84 1 94.81 147 LYS A N 1
ATOM 1216 C CA . LYS A 1 147 ? -19.938 -13.539 -4.125 1 94.81 147 LYS A CA 1
ATOM 1217 C C . LYS A 1 147 ? -18.609 -13.773 -4.82 1 94.81 147 LYS A C 1
ATOM 1219 O O . LYS A 1 147 ? -18.344 -14.875 -5.305 1 94.81 147 LYS A O 1
ATOM 1224 N N . ALA A 1 148 ? -17.766 -12.75 -4.863 1 92.31 148 ALA A N 1
ATOM 1225 C CA . ALA A 1 148 ? -16.453 -12.859 -5.48 1 92.31 148 ALA A CA 1
ATOM 1226 C C . ALA A 1 148 ? -15.586 -13.898 -4.762 1 92.31 148 ALA A C 1
ATOM 1228 O O . ALA A 1 148 ? -14.773 -14.578 -5.387 1 92.31 148 ALA A O 1
ATOM 1229 N N . HIS A 1 149 ? -15.766 -13.961 -3.525 1 89.94 149 HIS A N 1
ATOM 1230 C CA . HIS A 1 149 ? -15.031 -14.914 -2.705 1 89.94 149 HIS A CA 1
ATOM 1231 C C . HIS A 1 149 ? -15.398 -16.344 -3.072 1 89.94 149 HIS A C 1
ATOM 1233 O O . HIS A 1 149 ? -14.555 -17.25 -3.016 1 89.94 149 HIS A O 1
ATOM 1239 N N . SER A 1 150 ? -16.609 -16.547 -3.467 1 88.69 150 SER A N 1
ATOM 1240 C CA . SER A 1 150 ? -17.109 -17.875 -3.805 1 88.69 150 SER A CA 1
ATOM 1241 C C . SER A 1 150 ? -16.75 -18.25 -5.238 1 88.69 150 SER A C 1
ATOM 1243 O O . SER A 1 150 ? -16.875 -19.422 -5.633 1 88.69 150 SER A O 1
ATOM 1245 N N . MET A 1 151 ? -16.328 -17.266 -6.039 1 85.94 151 MET A N 1
ATOM 1246 C C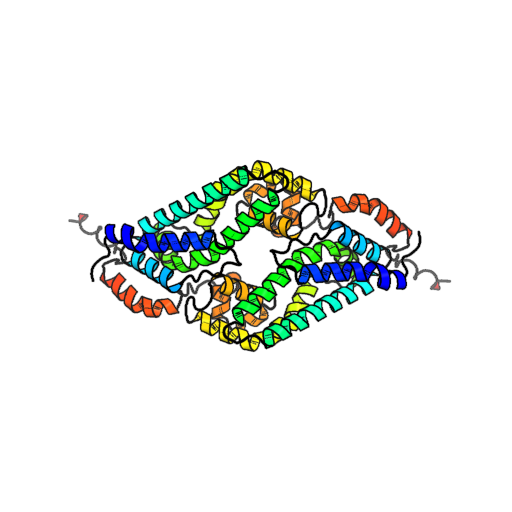A . MET A 1 151 ? -15.922 -17.484 -7.426 1 85.94 151 MET A CA 1
ATOM 1247 C C . MET A 1 151 ? -14.477 -17.031 -7.641 1 85.94 151 MET A C 1
ATOM 1249 O O . MET A 1 151 ? -14.227 -15.875 -8.008 1 85.94 151 MET A O 1
ATOM 1253 N N . PRO A 1 152 ? -13.617 -17.875 -7.547 1 79.94 152 PRO A N 1
ATOM 1254 C CA . PRO A 1 152 ? -12.211 -17.484 -7.547 1 79.94 152 PRO A CA 1
ATOM 1255 C C . PRO A 1 152 ? -11.828 -16.641 -8.758 1 79.94 152 PRO A C 1
ATOM 1257 O O . PRO A 1 152 ? -12.297 -16.891 -9.867 1 79.94 152 PRO A O 1
ATOM 1260 N N . PHE A 1 153 ? -11.227 -15.469 -8.555 1 85.31 153 PHE A N 1
ATOM 1261 C CA . PHE A 1 153 ? -10.516 -14.578 -9.461 1 85.31 153 PHE A CA 1
ATOM 1262 C C . PHE A 1 153 ? -11.484 -13.727 -10.258 1 85.31 153 PHE A C 1
ATOM 1264 O O . PHE A 1 153 ? -11.133 -13.188 -11.312 1 85.31 153 PHE A O 1
ATOM 1271 N N . GLN A 1 154 ? -12.781 -13.75 -9.805 1 87.44 154 GLN A N 1
ATOM 1272 C CA . GLN A 1 154 ? -13.695 -12.758 -10.359 1 87.44 154 GLN A CA 1
ATOM 1273 C C . GLN A 1 154 ? -13.172 -11.344 -10.125 1 87.44 154 GLN A C 1
ATOM 1275 O O . GLN A 1 154 ? -13.391 -10.453 -10.953 1 87.44 154 GLN A O 1
ATOM 1280 N N . VAL A 1 155 ? -12.586 -11.211 -9.031 1 92.12 155 VAL A N 1
ATOM 1281 C CA . VAL A 1 155 ? -11.883 -10 -8.641 1 92.12 155 VAL A CA 1
ATOM 1282 C C . VAL A 1 155 ? -10.391 -10.273 -8.531 1 92.12 155 VAL A C 1
ATOM 1284 O O . VAL A 1 155 ? -9.977 -11.352 -8.102 1 92.12 155 VAL A O 1
ATOM 1287 N N . LYS A 1 156 ? -9.656 -9.242 -9.016 1 91.56 156 LYS A N 1
ATOM 1288 C CA . LYS A 1 156 ? -8.211 -9.367 -8.867 1 91.56 156 LYS A CA 1
ATOM 1289 C C . LYS A 1 156 ? -7.832 -9.695 -7.43 1 91.56 156 LYS A C 1
ATOM 1291 O O . LYS A 1 156 ? -8.328 -9.078 -6.488 1 91.56 156 LYS A O 1
ATOM 1296 N N . PRO A 1 157 ? -6.91 -10.664 -7.297 1 92.19 157 PRO A N 1
ATOM 1297 C CA . PRO A 1 157 ? -6.555 -11.07 -5.938 1 92.19 157 PRO A CA 1
ATOM 1298 C C . PRO A 1 157 ? -6.016 -9.922 -5.094 1 92.19 157 PRO A C 1
ATOM 1300 O O . PRO A 1 157 ? -6.367 -9.797 -3.918 1 92.19 157 PRO A O 1
ATOM 1303 N N . SER A 1 158 ? -5.258 -9.102 -5.703 1 93.19 158 SER A N 1
ATOM 1304 C CA . SER A 1 158 ? -4.703 -7.973 -4.965 1 93.19 158 SER A CA 1
ATOM 1305 C C . SER A 1 158 ? -5.801 -7.012 -4.52 1 93.19 158 SER A C 1
ATOM 1307 O O . SER A 1 158 ? -5.746 -6.469 -3.414 1 93.19 158 SER A O 1
ATOM 1309 N N . THR A 1 159 ? -6.773 -6.82 -5.336 1 95 159 THR A N 1
ATOM 1310 C CA . THR A 1 159 ? -7.895 -5.941 -5.027 1 95 159 THR A CA 1
ATOM 1311 C C . THR A 1 159 ? -8.742 -6.516 -3.896 1 95 159 THR A C 1
ATOM 1313 O O . THR A 1 159 ? -9.109 -5.801 -2.963 1 95 159 THR A O 1
ATOM 1316 N N . MET A 1 160 ? -9.008 -7.832 -3.99 1 95.5 160 MET A N 1
ATOM 1317 C CA . MET A 1 160 ? -9.766 -8.516 -2.941 1 95.5 160 MET A CA 1
ATOM 1318 C C . MET A 1 160 ? -9.078 -8.352 -1.588 1 95.5 160 MET A C 1
ATOM 1320 O O . MET A 1 160 ? -9.711 -7.953 -0.61 1 95.5 160 MET A O 1
ATOM 1324 N N . ALA A 1 161 ? -7.797 -8.594 -1.578 1 94.62 161 ALA A N 1
ATOM 1325 C CA . ALA A 1 161 ? -7.016 -8.484 -0.348 1 94.62 161 ALA A CA 1
ATOM 1326 C C . ALA A 1 161 ? -7.047 -7.059 0.197 1 94.62 161 ALA A C 1
ATOM 1328 O O . ALA A 1 161 ? -7.266 -6.848 1.392 1 94.62 161 ALA A O 1
ATOM 1329 N N . SER A 1 162 ? -6.867 -6.105 -0.659 1 96.06 162 SER A N 1
ATOM 1330 C CA . SER A 1 162 ? -6.801 -4.695 -0.285 1 96.06 162 SER A CA 1
ATOM 1331 C C . SER A 1 162 ? -8.125 -4.219 0.308 1 96.06 162 SER A C 1
ATOM 1333 O O . SER A 1 162 ? -8.141 -3.594 1.371 1 96.06 162 SER A O 1
ATOM 1335 N N . VAL A 1 163 ? -9.18 -4.57 -0.292 1 98 163 VAL A N 1
ATOM 1336 C CA . VAL A 1 163 ? -10.492 -4.094 0.135 1 98 163 VAL A CA 1
ATOM 1337 C C . VAL A 1 163 ? -10.867 -4.738 1.465 1 98 163 VAL A C 1
ATOM 1339 O O . VAL A 1 163 ? -11.32 -4.059 2.389 1 98 163 VAL A O 1
ATOM 1342 N N . VAL A 1 164 ? -10.68 -6.016 1.566 1 97.38 164 VAL A N 1
ATOM 1343 C CA . VAL A 1 164 ? -11.07 -6.727 2.775 1 97.38 164 VAL A CA 1
ATOM 1344 C C . VAL A 1 164 ? -10.227 -6.254 3.955 1 97.38 164 VAL A C 1
ATOM 1346 O O . VAL A 1 164 ? -10.75 -5.961 5.031 1 97.38 164 VAL A O 1
ATOM 1349 N N . LYS A 1 165 ? -8.969 -6.172 3.762 1 96.69 165 LYS A N 1
ATOM 1350 C CA . LYS A 1 165 ? -8.094 -5.66 4.812 1 96.69 165 LYS A CA 1
ATOM 1351 C C . LYS A 1 165 ? -8.445 -4.215 5.164 1 96.69 165 LYS A C 1
ATOM 1353 O O . LYS A 1 165 ? -8.391 -3.824 6.332 1 96.69 165 LYS A O 1
ATOM 1358 N N . GLY A 1 166 ? -8.758 -3.467 4.141 1 98.06 166 GLY A N 1
ATOM 1359 C CA . GLY A 1 166 ? -9.172 -2.09 4.355 1 98.06 166 GLY A CA 1
ATOM 1360 C C . GLY A 1 166 ? -10.438 -1.966 5.191 1 98.06 166 GLY A C 1
ATOM 1361 O O . GLY A 1 166 ? -10.5 -1.147 6.109 1 98.06 166 GLY A O 1
ATOM 1362 N N . LEU A 1 167 ? -11.367 -2.807 4.879 1 98.38 167 LEU A N 1
ATOM 1363 C CA . LEU A 1 167 ? -12.609 -2.803 5.637 1 98.38 167 LEU A CA 1
ATOM 1364 C C . LEU A 1 167 ? -12.367 -3.195 7.09 1 98.38 167 LEU A C 1
ATOM 1366 O O . LEU A 1 167 ? -12.945 -2.605 8 1 98.38 167 LEU A O 1
ATOM 1370 N N . TYR A 1 168 ? -11.531 -4.121 7.309 1 97.88 168 TYR A N 1
ATOM 1371 C CA . TYR A 1 168 ? -11.188 -4.547 8.664 1 97.88 168 TYR A CA 1
ATOM 1372 C C . TYR A 1 168 ? -10.523 -3.416 9.438 1 97.88 168 TYR A C 1
ATOM 1374 O O . TYR A 1 168 ? -10.812 -3.201 10.609 1 97.88 168 TYR A O 1
ATOM 1382 N N . ALA A 1 169 ? -9.594 -2.76 8.766 1 96.81 169 ALA A N 1
ATOM 1383 C CA . ALA A 1 169 ? -8.891 -1.651 9.406 1 96.81 169 ALA A CA 1
ATOM 1384 C C . ALA A 1 169 ? -9.859 -0.536 9.789 1 96.81 169 ALA A C 1
ATOM 1386 O O . ALA A 1 169 ? -9.68 0.128 10.812 1 96.81 169 ALA A O 1
ATOM 1387 N N . LEU A 1 170 ? -10.836 -0.315 8.969 1 98.06 170 LEU A N 1
ATOM 1388 C CA . LEU A 1 170 ? -11.812 0.74 9.203 1 98.06 170 LEU A CA 1
ATOM 1389 C C . LEU A 1 170 ? -12.781 0.343 10.312 1 98.06 170 LEU A C 1
ATOM 1391 O O . LEU A 1 170 ? -13.07 1.143 11.211 1 98.06 170 LEU A O 1
ATOM 1395 N N . ARG A 1 171 ? -13.242 -0.89 10.234 1 97.94 171 ARG A N 1
ATOM 1396 C CA . ARG A 1 171 ? -14.305 -1.354 11.117 1 97.94 171 ARG A CA 1
ATOM 1397 C C . ARG A 1 171 ? -14.148 -2.84 11.422 1 97.94 171 ARG A C 1
ATOM 1399 O O . ARG A 1 171 ? -14.859 -3.672 10.859 1 97.94 171 ARG A O 1
ATOM 1406 N N . PRO A 1 172 ? -13.328 -3.176 12.422 1 96.44 172 PRO A N 1
ATOM 1407 C CA . PRO A 1 172 ? -13.164 -4.586 12.781 1 96.44 172 PRO A CA 1
ATOM 1408 C C . PRO A 1 172 ? -14.461 -5.234 13.25 1 96.44 172 PRO A C 1
ATOM 1410 O O . PRO A 1 172 ? -14.609 -6.457 13.18 1 96.44 172 PRO A O 1
ATOM 1413 N N . ASP A 1 173 ? -15.398 -4.449 13.664 1 96.94 173 ASP A N 1
ATOM 1414 C CA . ASP A 1 173 ? -16.672 -4.965 14.18 1 96.94 173 ASP A CA 1
ATOM 1415 C C . ASP A 1 173 ? -17.547 -5.477 13.039 1 96.94 173 ASP A C 1
ATOM 1417 O O . ASP A 1 173 ? -18.594 -6.078 13.289 1 96.94 173 ASP A O 1
ATOM 1421 N N . TRP A 1 174 ? -17.078 -5.336 11.773 1 97.31 174 TRP A N 1
ATOM 1422 C CA . TRP A 1 174 ? -17.844 -5.832 10.625 1 97.31 174 TRP A CA 1
ATOM 1423 C C . TRP A 1 174 ? -17.5 -7.293 10.344 1 97.31 174 TRP A C 1
ATOM 1425 O O . TRP A 1 174 ? -18.141 -7.93 9.5 1 97.31 174 TRP A O 1
ATOM 1435 N N . VAL A 1 175 ? -16.625 -7.938 11.031 1 96.25 175 VAL A N 1
ATOM 1436 C CA . VAL A 1 175 ? -16.141 -9.297 10.797 1 96.25 175 VAL A CA 1
ATOM 1437 C C . VAL A 1 175 ? -17.312 -10.273 10.875 1 96.25 175 VAL A C 1
ATOM 1439 O O . VAL A 1 175 ? -17.453 -11.148 10.008 1 96.25 175 VAL A O 1
ATOM 1442 N N . PRO A 1 176 ? -18.266 -10.141 11.82 1 95.94 176 PRO A N 1
ATOM 1443 C CA . PRO A 1 176 ? -19.375 -11.094 11.906 1 95.94 176 PRO A CA 1
ATOM 1444 C C . PRO A 1 176 ? -20.297 -11.039 10.688 1 95.94 176 PRO A C 1
ATOM 1446 O O . PRO A 1 176 ? -21.031 -12 10.422 1 95.94 176 PRO A O 1
ATOM 1449 N N . LEU A 1 177 ? -20.281 -9.984 9.945 1 96.44 177 LEU A N 1
ATOM 1450 C CA . LEU A 1 177 ? -21.141 -9.852 8.766 1 96.44 177 LEU A CA 1
ATOM 1451 C C . LEU A 1 177 ? -20.656 -10.758 7.637 1 96.44 177 LEU A C 1
ATOM 1453 O O . LEU A 1 177 ? -21.422 -11.086 6.73 1 96.44 177 LEU A O 1
ATOM 1457 N N . ALA A 1 178 ? -19.359 -11.078 7.574 1 96.06 178 ALA A N 1
ATOM 1458 C CA . ALA A 1 178 ? -18.766 -11.961 6.578 1 96.06 178 ALA A CA 1
ATOM 1459 C C . ALA A 1 178 ? -17.547 -12.688 7.141 1 96.06 178 ALA A C 1
ATOM 1461 O O . ALA A 1 178 ? -16.438 -12.508 6.648 1 96.06 178 ALA A O 1
ATOM 1462 N N . PRO A 1 179 ? -17.734 -13.578 8.117 1 93.94 179 PRO A N 1
ATOM 1463 C CA . PRO A 1 179 ? -16.625 -14.18 8.852 1 93.94 179 PRO A CA 1
ATOM 1464 C C . PRO A 1 179 ? -15.68 -14.977 7.949 1 93.94 179 PRO A C 1
ATOM 1466 O O . PRO A 1 179 ? -14.461 -14.883 8.102 1 93.94 179 PRO A O 1
ATOM 1469 N N . ALA A 1 180 ? -16.266 -15.727 6.996 1 90.94 180 ALA A N 1
ATOM 1470 C CA . ALA A 1 180 ? -15.453 -16.562 6.113 1 90.94 180 ALA A CA 1
ATOM 1471 C C . ALA A 1 180 ? -14.57 -15.695 5.215 1 90.94 180 ALA A C 1
ATOM 1473 O O . ALA A 1 180 ? -13.406 -16.031 4.973 1 90.94 180 ALA A O 1
ATOM 1474 N N . LEU A 1 181 ? -15.117 -14.602 4.789 1 93.75 181 LEU A N 1
ATOM 1475 C CA . LEU A 1 181 ? -14.391 -13.672 3.924 1 93.75 181 LEU A CA 1
ATOM 1476 C C . LEU A 1 181 ? -13.227 -13.039 4.668 1 93.75 181 LEU A C 1
ATOM 1478 O O . LEU A 1 181 ? -12.086 -13.078 4.191 1 93.75 181 LEU A O 1
ATOM 1482 N N . PHE A 1 182 ? -13.461 -12.5 5.848 1 95.62 182 PHE A N 1
ATOM 1483 C CA . PHE A 1 182 ? -12.438 -11.781 6.609 1 95.62 182 PHE A CA 1
ATOM 1484 C C . PHE A 1 182 ? -11.352 -12.734 7.09 1 95.62 182 PHE A C 1
ATOM 1486 O O . PHE A 1 182 ? -10.172 -12.391 7.094 1 95.62 182 PHE A O 1
ATOM 1493 N N . SER A 1 183 ? -11.695 -13.898 7.473 1 91.25 183 SER A N 1
ATOM 1494 C CA . SER A 1 183 ? -10.734 -14.852 8.023 1 91.25 183 SER A CA 1
ATOM 1495 C C . SER A 1 183 ? -9.703 -15.266 6.973 1 91.25 183 SER A C 1
ATOM 1497 O O . SER A 1 183 ? -8.586 -15.641 7.312 1 91.25 183 SER A O 1
ATOM 1499 N N . ARG A 1 184 ? -10.117 -15.18 5.734 1 88.31 184 ARG A N 1
ATOM 1500 C CA . ARG A 1 184 ? -9.211 -15.555 4.652 1 88.31 184 ARG A CA 1
ATOM 1501 C C . ARG A 1 184 ? -8.055 -14.562 4.531 1 88.31 184 ARG A C 1
ATOM 1503 O O . ARG A 1 184 ? -6.953 -14.938 4.129 1 88.31 184 ARG A O 1
ATOM 1510 N N . PHE A 1 185 ? -8.336 -13.336 4.941 1 91.06 185 PHE A N 1
ATOM 1511 C CA . PHE A 1 185 ? -7.352 -12.305 4.637 1 91.06 185 PHE A CA 1
ATOM 1512 C C . PHE A 1 185 ? -6.773 -11.719 5.918 1 91.06 185 PHE A C 1
ATOM 1514 O O . PHE A 1 185 ? -5.793 -10.977 5.879 1 91.06 185 PHE A O 1
ATOM 1521 N N . ILE A 1 186 ? -7.359 -12.047 7.012 1 91.06 186 ILE A N 1
ATOM 1522 C CA . ILE A 1 186 ? -6.914 -11.508 8.289 1 91.06 186 ILE A CA 1
ATOM 1523 C C . ILE A 1 186 ? -6.484 -12.648 9.211 1 91.06 186 ILE A C 1
ATOM 1525 O O . ILE A 1 186 ? -7.328 -13.336 9.789 1 91.06 186 ILE A O 1
ATOM 1529 N N . PRO A 1 187 ? -5.238 -13.016 9.43 1 76.31 187 PRO A N 1
ATOM 1530 C CA . PRO A 1 187 ? -4.793 -14.172 10.211 1 76.31 187 PRO A CA 1
ATOM 1531 C C . PRO A 1 187 ? -5.281 -14.125 11.656 1 76.31 187 PRO A C 1
ATOM 1533 O O . PRO A 1 187 ? -5.547 -15.172 12.258 1 76.31 187 PRO A O 1
ATOM 1536 N N . GLN A 1 188 ? -5.328 -13.031 12.273 1 71.25 188 GLN A N 1
ATOM 1537 C CA . GLN A 1 188 ? -5.609 -12.922 13.703 1 71.25 188 GLN A CA 1
ATOM 1538 C C . GLN A 1 188 ? -7.074 -13.242 14 1 71.25 188 GLN A C 1
ATOM 1540 O O . GLN A 1 188 ? -7.445 -13.453 15.156 1 71.25 188 GLN A O 1
ATOM 1545 N N . ILE A 1 189 ? -7.91 -13.211 13.055 1 62.06 189 ILE A N 1
ATOM 1546 C CA . ILE A 1 189 ? -9.328 -13.438 13.289 1 62.06 189 ILE A CA 1
ATOM 1547 C C . ILE A 1 189 ? -9.617 -14.93 13.352 1 62.06 189 ILE A C 1
ATOM 1549 O O . ILE A 1 189 ? -10.57 -15.367 14 1 62.06 189 ILE A O 1
ATOM 1553 N N . HIS A 1 190 ? -8.82 -15.797 12.617 1 54.34 190 HIS A N 1
ATOM 1554 C CA . HIS A 1 190 ? -9.148 -17.219 12.555 1 54.34 190 HIS A CA 1
ATOM 1555 C C . HIS A 1 190 ? -9.109 -17.844 13.945 1 54.34 190 HIS A C 1
ATOM 1557 O O . HIS A 1 190 ? -8.227 -17.547 14.742 1 54.34 190 HIS A O 1
ATOM 1563 N N . PRO A 1 191 ? -10.227 -18.406 14.328 1 45.75 191 PRO A N 1
ATOM 1564 C CA . PRO A 1 191 ? -9.914 -19.5 15.258 1 45.75 191 PRO A CA 1
ATOM 1565 C C . PRO A 1 191 ? -8.734 -20.359 14.789 1 45.75 191 PRO A C 1
ATOM 1567 O O . PRO A 1 191 ? -8.484 -20.453 13.578 1 45.75 191 PRO A O 1
ATOM 1570 N N . PRO A 1 192 ? -7.668 -20.688 15.68 1 36.78 192 PRO A N 1
ATOM 1571 C CA . PRO A 1 192 ? -6.5 -21.453 15.242 1 36.78 192 PRO A CA 1
ATOM 1572 C C . PRO A 1 192 ? -6.812 -22.406 14.086 1 36.78 192 PRO A C 1
ATOM 1574 O O . PRO A 1 192 ? -5.949 -22.672 13.25 1 36.78 192 PRO A O 1
ATOM 1577 N N . ALA A 1 193 ? -7.688 -23.469 14.25 1 34.94 193 ALA A N 1
ATOM 1578 C CA . ALA A 1 193 ? -7.633 -24.766 13.602 1 34.94 193 ALA A CA 1
ATOM 1579 C C . ALA A 1 193 ? -7.977 -24.672 12.125 1 34.94 193 ALA A C 1
ATOM 1581 O O . ALA A 1 193 ? -7.816 -25.641 11.375 1 34.94 193 ALA A O 1
ATOM 1582 N N . LEU A 1 194 ? -9.047 -23.812 11.695 1 35.66 194 LEU A N 1
ATOM 1583 C CA . LEU A 1 194 ? -9.586 -24.359 10.469 1 35.66 194 LEU A CA 1
ATOM 1584 C C . LEU A 1 194 ? -8.648 -24.125 9.297 1 35.66 194 LEU A C 1
ATOM 1586 O O . LEU A 1 194 ? -8.43 -22.969 8.898 1 35.66 194 LEU A O 1
ATOM 1590 N N . GLU A 1 195 ? -7.59 -24.672 9.172 1 33.41 195 GLU A N 1
ATOM 1591 C CA . GLU A 1 195 ? -6.902 -24.969 7.918 1 33.41 195 GLU A CA 1
ATOM 1592 C C . GLU A 1 195 ? -7.871 -24.953 6.738 1 33.41 195 GLU A C 1
ATOM 1594 O O . GLU A 1 195 ? -8.344 -26 6.305 1 33.41 195 GLU A O 1
ATOM 1599 N N . SER A 1 196 ? -9.016 -24.328 6.883 1 33.03 196 SER A N 1
ATOM 1600 C CA . SER A 1 196 ? -10 -24.375 5.801 1 33.03 196 SER A CA 1
ATOM 1601 C C . SER A 1 196 ? -9.344 -24.109 4.453 1 33.03 196 SER A C 1
ATOM 1603 O O . SER A 1 196 ? -8.531 -23.188 4.316 1 33.03 196 SER A O 1
ATOM 1605 N N . GLN A 1 197 ? -9.289 -25.125 3.568 1 36.72 197 GLN A N 1
ATOM 1606 C CA . GLN A 1 197 ? -9.055 -25.406 2.156 1 36.72 197 GLN A CA 1
ATOM 1607 C C . GLN A 1 197 ? -9.617 -24.297 1.271 1 36.72 197 GLN A C 1
ATOM 1609 O O . GLN A 1 197 ? -10.555 -23.594 1.661 1 36.72 197 GLN A O 1
ATOM 1614 N N . LEU A 1 198 ? -8.906 -23.422 0.688 1 39.78 198 LEU A N 1
ATOM 1615 C CA . LEU A 1 198 ? -9.57 -22.766 -0.425 1 39.78 198 LEU A CA 1
ATOM 1616 C C . LEU A 1 198 ? -10.875 -23.469 -0.782 1 39.78 198 LEU A C 1
ATOM 1618 O O . LEU A 1 198 ? -10.859 -24.625 -1.219 1 39.78 198 LEU A O 1
ATOM 1622 N N . PRO A 1 199 ? -11.977 -23.391 -0.084 1 37.31 199 PRO A N 1
ATOM 1623 C CA . PRO A 1 199 ? -13.242 -24.062 -0.377 1 37.31 199 PRO A CA 1
ATOM 1624 C C . PRO A 1 199 ? -13.359 -24.484 -1.843 1 37.31 199 PRO A C 1
ATOM 1626 O O . PRO A 1 199 ? -13.68 -25.641 -2.139 1 37.31 199 PRO A O 1
ATOM 1629 N N . TYR A 1 200 ? -13.836 -23.391 -2.613 1 40.47 200 TYR A N 1
ATOM 1630 C CA . TYR A 1 200 ? -14.508 -23.562 -3.896 1 40.47 200 TYR A CA 1
ATOM 1631 C C . TYR A 1 200 ? -13.594 -24.234 -4.906 1 40.47 200 TYR A C 1
ATOM 1633 O O . TYR A 1 200 ? -14.055 -25 -5.762 1 40.47 200 TYR A O 1
ATOM 1641 N N . TYR A 1 201 ? -12.344 -23.859 -4.988 1 38.47 201 TYR A N 1
ATOM 1642 C CA . TYR A 1 201 ? -11.672 -24.672 -5.98 1 38.47 201 TYR A CA 1
ATOM 1643 C C . TYR A 1 201 ? -11.609 -26.141 -5.531 1 38.47 201 TYR A C 1
ATOM 1645 O O . TYR A 1 201 ? -11.094 -27 -6.254 1 38.47 201 TYR A O 1
ATOM 1653 N N . ALA A 1 202 ? -11.922 -26.5 -4.41 1 38.84 202 ALA A N 1
ATOM 1654 C CA . ALA A 1 202 ? -12.125 -27.812 -3.801 1 38.84 202 ALA A CA 1
ATOM 1655 C C . ALA A 1 202 ? -13.25 -28.562 -4.496 1 38.84 202 ALA A C 1
ATOM 1657 O O . ALA A 1 202 ? -13.164 -29.781 -4.684 1 38.84 202 ALA A O 1
ATOM 1658 N N . ALA A 1 203 ? -14.406 -28 -4.66 1 38.56 203 ALA A N 1
ATOM 1659 C CA . ALA A 1 203 ? -15.391 -28.766 -5.418 1 38.56 203 ALA A CA 1
ATOM 1660 C C . ALA A 1 203 ? -14.828 -29.203 -6.77 1 38.56 203 ALA A C 1
ATOM 1662 O O . ALA A 1 203 ? -15.086 -30.312 -7.223 1 38.56 203 ALA A O 1
ATOM 1663 N N . GLN A 1 204 ? -14.219 -28.312 -7.434 1 41.41 204 GLN A N 1
ATOM 1664 C CA . GLN A 1 204 ? -13.508 -28.797 -8.609 1 41.41 204 GLN A CA 1
ATOM 1665 C C . GLN A 1 204 ? -12.32 -29.672 -8.211 1 41.41 204 GLN A C 1
ATOM 1667 O O . GLN A 1 204 ? -11.883 -30.516 -8.984 1 41.41 204 GLN A O 1
ATOM 1672 N N . ASP A 1 205 ? -11.727 -29.531 -7.074 1 41.53 205 ASP A N 1
ATOM 1673 C CA . ASP A 1 205 ? -10.703 -30.375 -6.469 1 41.53 205 ASP A CA 1
ATOM 1674 C C . ASP A 1 205 ? -11.281 -31.719 -6.047 1 41.53 205 ASP A C 1
ATOM 1676 O O . ASP A 1 205 ? -10.578 -32.75 -6.035 1 41.53 205 ASP A O 1
ATOM 1680 N N . LYS A 1 206 ? -12.406 -31.906 -5.496 1 42.78 206 LYS A N 1
ATOM 1681 C CA . LYS A 1 206 ? -12.945 -33.25 -5.258 1 42.78 206 LYS A CA 1
ATOM 1682 C C . LYS A 1 206 ? -12.789 -34.125 -6.496 1 42.78 206 LYS A C 1
ATOM 1684 O O . LYS A 1 206 ? -12.438 -35.312 -6.387 1 42.78 206 LYS A O 1
ATOM 1689 N N . LYS A 1 207 ? -13.125 -33.688 -7.617 1 42.47 207 LYS A N 1
ATOM 1690 C CA . LYS A 1 207 ? -12.828 -34.5 -8.789 1 42.47 207 LYS A CA 1
ATOM 1691 C C . LYS A 1 207 ? -11.32 -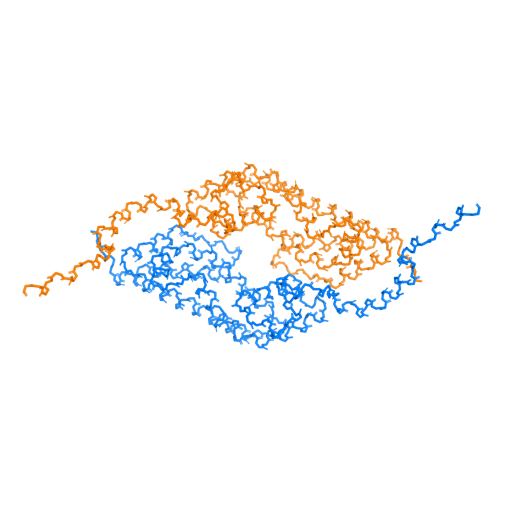34.688 -8.961 1 42.47 207 LYS A C 1
ATOM 1693 O O . LYS A 1 207 ? -10.867 -35.812 -9.266 1 42.47 207 LYS A O 1
ATOM 1698 N N . LEU A 1 208 ? -10.516 -33.719 -8.625 1 43.12 208 LEU A N 1
ATOM 1699 C CA . LEU A 1 208 ? -9.07 -33.812 -8.805 1 43.12 208 LEU A CA 1
ATOM 1700 C C . LEU A 1 208 ? -8.43 -34.562 -7.629 1 43.12 208 LEU A C 1
ATOM 1702 O O . LEU A 1 208 ? -7.535 -35.375 -7.82 1 43.12 208 LEU A O 1
ATOM 1706 N N . GLN A 1 209 ? -8.773 -34.469 -6.391 1 44 209 GLN A N 1
ATOM 1707 C CA . GLN A 1 209 ? -8.32 -35.344 -5.301 1 44 209 GLN A CA 1
ATOM 1708 C C . GLN A 1 209 ? -8.719 -36.781 -5.555 1 44 209 GLN A C 1
ATOM 1710 O O . GLN A 1 209 ? -7.957 -37.719 -5.25 1 44 209 GLN A O 1
ATOM 1715 N N . LEU A 1 210 ? -9.891 -37 -6 1 44.59 210 LEU A N 1
ATOM 1716 C CA . LEU A 1 210 ? -10.211 -38.344 -6.43 1 44.59 210 LEU A CA 1
ATOM 1717 C C . LEU A 1 210 ? -9.219 -38.844 -7.484 1 44.59 210 LEU A C 1
ATOM 1719 O O . LEU A 1 210 ? -8.766 -39.969 -7.438 1 44.59 210 LEU A O 1
ATOM 1723 N N . GLU A 1 211 ? -8.789 -37.938 -8.312 1 46.06 211 GLU A N 1
ATOM 1724 C CA . GLU A 1 211 ? -7.801 -38.344 -9.32 1 46.06 211 GLU A CA 1
ATOM 1725 C C . GLU A 1 211 ? -6.402 -38.406 -8.719 1 46.06 211 GLU A C 1
ATOM 1727 O O . GLU A 1 211 ? -5.617 -39.281 -9.086 1 46.06 211 GLU A O 1
ATOM 1732 N N . LEU A 1 212 ? -6.043 -37.594 -7.773 1 44.59 212 LEU A N 1
ATOM 1733 C CA . LEU A 1 212 ? -4.754 -37.688 -7.098 1 44.59 212 LEU A CA 1
ATOM 1734 C C . LEU A 1 212 ? -4.715 -38.906 -6.164 1 44.59 212 LEU A C 1
ATOM 1736 O O . LEU A 1 212 ? -3.689 -39.562 -6.055 1 44.59 212 LEU A O 1
ATOM 1740 N N . SER A 1 213 ? -5.672 -39.219 -5.395 1 44.38 213 SER A N 1
ATOM 1741 C CA . SER A 1 213 ? -5.734 -40.469 -4.652 1 44.38 213 SER A CA 1
ATOM 1742 C C . SER A 1 213 ? -5.629 -41.656 -5.59 1 44.38 213 SER A C 1
ATOM 1744 O O . SER A 1 213 ? -5.035 -42.688 -5.234 1 44.38 213 SER A O 1
ATOM 1746 N N . GLN A 1 214 ? -6.215 -41.625 -6.676 1 43.56 214 GLN A N 1
ATOM 1747 C CA . GLN A 1 214 ? -6.16 -42.75 -7.621 1 43.56 214 GLN A CA 1
ATOM 1748 C C . GLN A 1 214 ? -4.785 -42.844 -8.273 1 43.56 214 GLN A C 1
ATOM 1750 O O . GLN A 1 214 ? -4.32 -43.938 -8.602 1 43.56 214 GLN A O 1
ATOM 1755 N N . ASN A 1 215 ? -4.211 -41.719 -8.625 1 44.91 215 ASN A N 1
ATOM 1756 C CA . ASN A 1 215 ? -2.945 -41.812 -9.336 1 44.91 215 ASN A CA 1
ATOM 1757 C C . ASN A 1 215 ? -1.771 -41.969 -8.383 1 44.91 215 ASN A C 1
ATOM 1759 O O . ASN A 1 215 ? -0.619 -41.75 -8.758 1 44.91 215 ASN A O 1
ATOM 1763 N N . GLY A 1 216 ? -1.888 -42.75 -7.082 1 42.69 216 GLY A N 1
ATOM 1764 C CA . GLY A 1 216 ? -0.893 -43.375 -6.23 1 42.69 216 GLY A CA 1
ATOM 1765 C C . GLY A 1 216 ? -0.246 -42.438 -5.25 1 42.69 216 GLY A C 1
ATOM 1766 O O . GLY A 1 216 ? 0.815 -42.719 -4.695 1 42.69 216 GLY A O 1
ATOM 1767 N N . PHE A 1 217 ? -0.503 -41.219 -5.16 1 40.69 217 PHE A N 1
ATOM 1768 C CA . PHE A 1 217 ? 0.095 -40.5 -4.035 1 40.69 217 PHE A CA 1
ATOM 1769 C C . PHE A 1 217 ? -0.501 -41 -2.717 1 40.69 217 PHE A C 1
ATOM 1771 O O . PHE A 1 217 ? -1.55 -40.5 -2.289 1 40.69 217 PHE A O 1
ATOM 1778 N N . THR A 1 218 ? -0.616 -42.375 -2.439 1 36.72 218 THR A N 1
ATOM 1779 C CA . THR A 1 218 ? -0.906 -42.969 -1.138 1 36.72 218 THR A CA 1
ATOM 1780 C C . THR A 1 218 ? -0.044 -42.312 -0.052 1 36.72 218 THR A C 1
ATOM 1782 O O . THR A 1 218 ? 1.063 -41.844 -0.326 1 36.72 218 THR A O 1
ATOM 1785 N N . ARG A 1 219 ? -0.598 -41.875 1.023 1 36.16 219 ARG A N 1
ATOM 1786 C CA . ARG A 1 219 ? 0.171 -41.781 2.258 1 36.16 219 ARG A CA 1
ATOM 1787 C C . ARG A 1 219 ? 1.131 -42.938 2.418 1 36.16 219 ARG A C 1
ATOM 1789 O O . ARG A 1 219 ? 0.73 -44.094 2.283 1 36.16 219 ARG A O 1
ATOM 1796 N N . GLY A 1 220 ? 2.365 -43 2.035 1 32.41 220 GLY A N 1
ATOM 1797 C CA . GLY A 1 220 ? 3.32 -44.062 2.326 1 32.41 220 GLY A CA 1
ATOM 1798 C C . GLY A 1 220 ? 3.078 -44.719 3.664 1 32.41 220 GLY A C 1
ATOM 1799 O O . GLY A 1 220 ? 2.969 -44.062 4.691 1 32.41 220 GLY A O 1
ATOM 1800 N N . ASP A 1 221 ? 2.342 -45.844 3.729 1 32.47 221 ASP A N 1
ATOM 1801 C CA . ASP A 1 221 ? 2.271 -46.875 4.766 1 32.47 221 ASP A CA 1
ATOM 1802 C C . ASP A 1 221 ? 3.67 -47.312 5.199 1 32.47 221 ASP A C 1
ATOM 1804 O O . ASP A 1 221 ? 4.398 -47.938 4.422 1 32.47 221 ASP A O 1
ATOM 1808 N N . GLN A 1 222 ? 4.473 -46.562 5.934 1 31.33 222 GLN A N 1
ATOM 1809 C CA . GLN A 1 222 ? 5.695 -47.031 6.57 1 31.33 222 GLN A CA 1
ATOM 1810 C C . GLN A 1 222 ? 5.457 -48.344 7.305 1 31.33 222 GLN A C 1
ATOM 1812 O O . GLN A 1 222 ? 6.344 -48.844 8 1 31.33 222 GLN A O 1
ATOM 1817 N N . SER A 1 223 ? 4.301 -48.938 7.32 1 30.69 223 SER A N 1
ATOM 1818 C CA . SER A 1 223 ? 4.238 -50.094 8.203 1 30.69 223 SER A CA 1
ATOM 1819 C C . SER A 1 223 ? 4.98 -51.281 7.605 1 30.69 223 SER A C 1
ATOM 1821 O O . SER A 1 223 ? 4.977 -52.375 8.18 1 30.69 223 SER A O 1
ATOM 1823 N N . ARG A 1 224 ? 5.395 -51.344 6.312 1 30.91 224 ARG A N 1
ATOM 1824 C CA . ARG A 1 224 ? 5.762 -52.656 5.844 1 30.91 224 ARG A CA 1
ATOM 1825 C C . ARG A 1 224 ? 7.055 -53.125 6.496 1 30.91 224 ARG A C 1
ATOM 1827 O O . ARG A 1 224 ? 7.398 -54.312 6.418 1 30.91 224 ARG A O 1
ATOM 1834 N N . LYS A 1 225 ? 8.07 -52.344 6.691 1 34.06 225 LYS A N 1
ATOM 1835 C CA . LYS A 1 225 ? 9.344 -53.062 6.672 1 34.06 225 LYS A CA 1
ATOM 1836 C C . LYS A 1 225 ? 9.523 -53.875 7.945 1 34.06 225 LYS A C 1
ATOM 1838 O O . LYS A 1 225 ? 10.594 -54.438 8.18 1 34.06 225 LYS A O 1
ATOM 1843 N N . ARG A 1 226 ? 8.688 -53.844 8.961 1 31.16 226 ARG A N 1
ATOM 1844 C CA . ARG A 1 226 ? 9.312 -54.531 10.086 1 31.16 226 ARG A CA 1
ATOM 1845 C C . ARG A 1 226 ? 9.219 -56.031 9.938 1 31.16 226 ARG A C 1
ATOM 1847 O O . ARG A 1 226 ? 9.656 -56.781 10.812 1 31.16 226 ARG A O 1
ATOM 1854 N N . ALA A 1 227 ? 8.383 -56.594 9.117 1 32.03 227 ALA A N 1
ATOM 1855 C CA . ALA A 1 227 ? 8.086 -57.969 9.43 1 32.03 227 ALA A CA 1
ATOM 1856 C C . ALA A 1 227 ? 9.25 -58.906 9.047 1 32.03 227 ALA A C 1
ATOM 1858 O O . ALA A 1 227 ? 9.352 -60.031 9.547 1 32.03 227 ALA A O 1
ATOM 1859 N N . SER A 1 228 ? 10.016 -58.469 8.016 1 29.36 228 SER A N 1
ATOM 1860 C CA . SER A 1 228 ? 10.68 -59.656 7.461 1 29.36 228 SER A CA 1
ATOM 1861 C C . SER A 1 228 ? 11.727 -60.219 8.414 1 29.36 228 SER A C 1
ATOM 1863 O O . SER A 1 228 ? 12.117 -61.375 8.312 1 29.36 228 SER A O 1
ATOM 1865 N N . GLU A 1 229 ? 12.352 -59.312 9.188 1 30.27 229 GLU A N 1
ATOM 1866 C CA . GLU A 1 229 ? 13.57 -59.938 9.68 1 30.27 229 GLU A CA 1
ATOM 1867 C C . GLU A 1 229 ? 13.258 -61 10.742 1 30.27 229 GLU A C 1
ATOM 1869 O O . GLU A 1 229 ? 14.164 -61.594 11.32 1 30.27 229 GLU A O 1
ATOM 1874 N N . GLU A 1 230 ? 12 -61.031 11.242 1 27.64 230 GLU A N 1
ATOM 1875 C CA . GLU A 1 230 ? 11.969 -62.031 12.297 1 27.64 230 GLU A CA 1
ATOM 1876 C C . GLU A 1 230 ? 11.914 -63.438 11.711 1 27.64 230 GLU A C 1
ATOM 1878 O O . GLU A 1 230 ? 11.984 -64.438 12.453 1 27.64 230 GLU A O 1
ATOM 1883 N N . SER A 1 231 ? 11.891 -63.656 10.414 1 25.77 231 SER A N 1
ATOM 1884 C CA . SER A 1 231 ? 12.141 -65.125 10.273 1 25.77 231 SER A CA 1
ATOM 1885 C C . SER A 1 231 ? 13.617 -65.438 10.469 1 25.77 231 SER A C 1
ATOM 1887 O O . SER A 1 231 ? 14.484 -64.625 10.125 1 25.77 231 SER A O 1
ATOM 1889 N N . MET B 1 1 ? -5.754 -40.875 -19.188 1 40.91 1 MET B N 1
ATOM 1890 C CA . MET B 1 1 ? -5.602 -39.438 -19 1 40.91 1 MET B CA 1
ATOM 1891 C C . MET B 1 1 ? -4.203 -39 -19.391 1 40.91 1 MET B C 1
ATOM 1893 O O . MET B 1 1 ? -3.209 -39.531 -18.891 1 40.91 1 MET B O 1
ATOM 1897 N N . ASN B 1 2 ? -4.039 -38.562 -20.516 1 56.34 2 ASN B N 1
ATOM 1898 C CA . ASN B 1 2 ? -2.727 -38.375 -21.109 1 56.34 2 ASN B CA 1
ATOM 1899 C C . ASN B 1 2 ? -1.841 -37.469 -20.25 1 56.34 2 ASN B C 1
ATOM 1901 O O . ASN B 1 2 ? -2.221 -36.344 -19.922 1 56.34 2 ASN B O 1
ATOM 1905 N N . ALA B 1 3 ? -0.955 -38.094 -19.484 1 76.69 3 ALA B N 1
ATOM 1906 C CA . ALA B 1 3 ? -0.005 -37.5 -18.547 1 76.69 3 ALA B CA 1
ATOM 1907 C C . ALA B 1 3 ? 0.832 -36.438 -19.234 1 76.69 3 ALA B C 1
ATOM 1909 O O . ALA B 1 3 ? 1.25 -36.594 -20.391 1 76.69 3 ALA B O 1
ATOM 1910 N N . MET B 1 4 ? 0.73 -35.156 -18.797 1 86.19 4 MET B N 1
ATOM 1911 C CA . MET B 1 4 ? 1.578 -34.062 -19.297 1 86.19 4 MET B CA 1
ATOM 1912 C C . MET B 1 4 ? 3.049 -34.469 -19.25 1 86.19 4 MET B C 1
ATOM 1914 O O . MET B 1 4 ? 3.562 -34.844 -18.188 1 86.19 4 MET B O 1
ATOM 1918 N N . THR B 1 5 ? 3.689 -34.438 -20.375 1 90.88 5 THR B N 1
ATOM 1919 C CA . THR B 1 5 ? 5.117 -34.719 -20.438 1 90.88 5 THR B CA 1
ATOM 1920 C C . THR B 1 5 ? 5.938 -33.5 -20.062 1 90.88 5 THR B C 1
ATOM 1922 O O . THR B 1 5 ? 5.426 -32.375 -20.062 1 90.88 5 THR B O 1
ATOM 1925 N N . THR B 1 6 ? 7.148 -33.719 -19.766 1 93.81 6 THR B N 1
ATOM 1926 C CA . THR B 1 6 ? 8.07 -32.625 -19.484 1 93.81 6 THR B CA 1
ATOM 1927 C C . THR B 1 6 ? 8.211 -31.703 -20.688 1 93.81 6 THR B C 1
ATOM 1929 O O . THR B 1 6 ? 8.344 -30.484 -20.516 1 93.81 6 THR B O 1
ATOM 1932 N N . ASP B 1 7 ? 8.211 -32.344 -21.781 1 94.25 7 ASP B N 1
ATOM 1933 C CA . ASP B 1 7 ? 8.297 -31.547 -23 1 94.25 7 ASP B CA 1
ATOM 1934 C C . ASP B 1 7 ? 7.078 -30.641 -23.156 1 94.25 7 ASP B C 1
ATOM 1936 O O . ASP B 1 7 ? 7.203 -29.469 -23.531 1 94.25 7 ASP B O 1
ATOM 1940 N N . GLU B 1 8 ? 5.984 -31.203 -22.906 1 94.88 8 GLU B N 1
ATOM 1941 C CA . GLU B 1 8 ? 4.758 -30.406 -22.969 1 94.88 8 GLU B CA 1
ATOM 1942 C C . GLU B 1 8 ? 4.781 -29.281 -21.938 1 94.88 8 GLU B C 1
ATOM 1944 O O . GLU B 1 8 ? 4.348 -28.172 -22.219 1 94.88 8 GLU B O 1
ATOM 1949 N N . TYR B 1 9 ? 5.211 -29.562 -20.75 1 96.94 9 TYR B N 1
ATOM 1950 C CA . TYR B 1 9 ? 5.387 -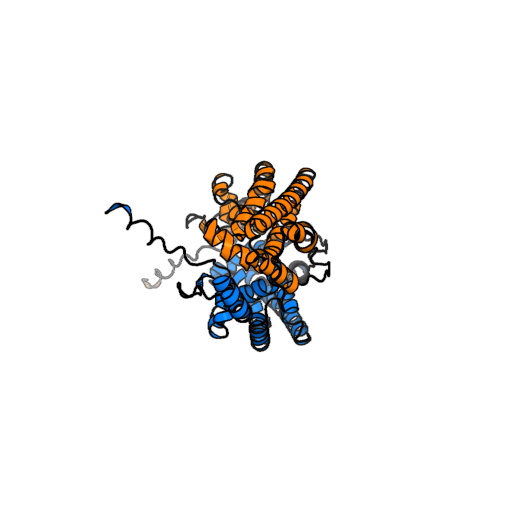28.531 -19.734 1 96.94 9 TYR B CA 1
ATOM 1951 C C . TYR B 1 9 ? 6.246 -27.391 -20.266 1 96.94 9 TYR B C 1
ATOM 1953 O O . TYR B 1 9 ? 5.848 -26.219 -20.188 1 96.94 9 TYR B O 1
ATOM 1961 N N . ARG B 1 10 ? 7.359 -27.703 -20.875 1 96.94 10 ARG B N 1
ATOM 1962 C CA . ARG B 1 10 ? 8.375 -26.734 -21.25 1 96.94 10 ARG B CA 1
ATOM 1963 C C . ARG B 1 10 ? 7.941 -25.922 -22.469 1 96.94 10 ARG B C 1
ATOM 1965 O O . ARG B 1 10 ? 8.289 -24.75 -22.594 1 96.94 10 ARG B O 1
ATOM 1972 N N . THR B 1 11 ? 7.113 -26.438 -23.281 1 96.12 11 THR B N 1
ATOM 1973 C CA . THR B 1 11 ? 6.852 -25.812 -24.562 1 96.12 11 THR B CA 1
ATOM 1974 C C . THR B 1 11 ? 5.457 -25.188 -24.594 1 96.12 11 THR B C 1
ATOM 1976 O O . THR B 1 11 ? 5.184 -24.281 -25.391 1 96.12 11 THR B O 1
ATOM 1979 N N . VAL B 1 12 ? 4.617 -25.688 -23.719 1 95.56 12 VAL B N 1
ATOM 1980 C CA . VAL B 1 12 ? 3.234 -25.219 -23.797 1 95.56 12 VAL B CA 1
ATOM 1981 C C . VAL B 1 12 ? 2.879 -24.469 -22.516 1 95.56 12 VAL B C 1
ATOM 1983 O O . VAL B 1 12 ? 2.543 -23.281 -22.562 1 95.56 12 VAL B O 1
ATOM 1986 N N . TYR B 1 13 ? 3.051 -25.062 -21.344 1 96.62 13 TYR B N 1
ATOM 1987 C CA . TYR B 1 13 ? 2.49 -24.531 -20.109 1 96.62 13 TYR B CA 1
ATOM 1988 C C . TYR B 1 13 ? 3.387 -23.453 -19.516 1 96.62 13 TYR B C 1
ATOM 1990 O O . TYR B 1 13 ? 2.92 -22.359 -19.219 1 96.62 13 TYR B O 1
ATOM 1998 N N . TRP B 1 14 ? 4.668 -23.734 -19.469 1 98 14 TRP B N 1
ATOM 1999 C CA . TRP B 1 14 ? 5.543 -22.75 -18.828 1 98 14 TRP B CA 1
ATOM 2000 C C . TRP B 1 14 ? 5.594 -21.453 -19.625 1 98 14 TRP B C 1
ATOM 2002 O O . TRP B 1 14 ? 5.504 -20.375 -19.047 1 98 14 TRP B O 1
ATOM 2012 N N . PRO B 1 15 ? 5.648 -21.516 -20.938 1 97.75 15 PRO B N 1
ATOM 2013 C CA . PRO B 1 15 ? 5.688 -20.25 -21.672 1 97.75 15 PRO B CA 1
ATOM 2014 C C . PRO B 1 15 ? 4.473 -19.359 -21.406 1 97.75 15 PRO B C 1
ATOM 2016 O O . PRO B 1 15 ? 4.598 -18.141 -21.328 1 97.75 15 PRO B O 1
ATOM 2019 N N . LYS B 1 16 ? 3.324 -19.953 -21.219 1 96.44 16 LYS B N 1
ATOM 2020 C CA . LYS B 1 16 ? 2.113 -19.203 -20.891 1 96.44 16 LYS B CA 1
ATOM 2021 C C . LYS B 1 16 ? 2.207 -18.609 -19.484 1 96.44 16 LYS B C 1
ATOM 2023 O O . LYS B 1 16 ? 1.882 -17.422 -19.297 1 96.44 16 LYS B O 1
ATOM 2028 N N . LEU B 1 17 ? 2.666 -19.391 -18.578 1 98 17 LEU B N 1
ATOM 2029 C CA . LEU B 1 17 ? 2.84 -18.922 -17.219 1 98 17 LEU B CA 1
ATOM 2030 C C . LEU B 1 17 ? 3.914 -17.844 -17.141 1 98 17 LEU B C 1
ATOM 2032 O O . LEU B 1 17 ? 3.736 -16.828 -16.469 1 98 17 LEU B O 1
ATOM 2036 N N . GLU B 1 18 ? 4.965 -18.078 -17.844 1 97.94 18 GLU B N 1
ATOM 2037 C CA . GLU B 1 18 ? 6.078 -17.141 -17.859 1 97.94 18 GLU B CA 1
ATOM 2038 C C . GLU B 1 18 ? 5.637 -15.766 -18.344 1 97.94 18 GLU B C 1
ATOM 2040 O O . GLU B 1 18 ? 6.004 -14.742 -17.75 1 97.94 18 GLU B O 1
ATOM 2045 N N . ARG B 1 19 ? 4.895 -15.719 -19.375 1 95.38 19 ARG B N 1
ATOM 2046 C CA . ARG B 1 19 ? 4.391 -14.461 -19.922 1 95.38 19 ARG B CA 1
ATOM 2047 C C . ARG B 1 19 ? 3.484 -13.75 -18.922 1 95.38 19 ARG B C 1
ATOM 2049 O O . ARG B 1 19 ? 3.559 -12.531 -18.766 1 95.38 19 ARG B O 1
ATOM 2056 N N . ALA B 1 20 ? 2.645 -14.484 -18.297 1 95.12 20 ALA B N 1
ATOM 2057 C CA . ALA B 1 20 ? 1.747 -13.906 -17.297 1 95.12 20 ALA B CA 1
ATOM 2058 C C . ALA B 1 20 ? 2.533 -13.328 -16.125 1 95.12 20 ALA B C 1
ATOM 2060 O O . ALA B 1 20 ? 2.238 -12.227 -15.656 1 95.12 20 ALA B O 1
ATOM 2061 N N . ILE B 1 21 ? 3.521 -14.039 -15.664 1 97.19 21 ILE B N 1
ATOM 2062 C CA . ILE B 1 21 ? 4.355 -13.594 -14.547 1 97.19 21 ILE B CA 1
ATOM 2063 C C . ILE B 1 21 ? 5.102 -12.32 -14.938 1 97.19 21 ILE B C 1
ATOM 2065 O O . ILE B 1 21 ? 5.18 -11.375 -14.148 1 97.19 21 ILE B O 1
ATOM 2069 N N . GLU B 1 22 ? 5.609 -12.336 -16.172 1 96 22 GLU B N 1
ATOM 2070 C CA . GLU B 1 22 ? 6.301 -11.148 -16.656 1 96 22 GLU B CA 1
ATOM 2071 C C . GLU B 1 22 ? 5.383 -9.922 -16.641 1 96 22 GLU B C 1
ATOM 2073 O O . GLU B 1 22 ? 5.801 -8.844 -16.219 1 96 22 GLU B O 1
ATOM 2078 N N . HIS B 1 23 ? 4.207 -10.141 -17.016 1 94.38 23 HIS B N 1
ATOM 2079 C CA . HIS B 1 23 ? 3.236 -9.055 -17.031 1 94.38 23 HIS B CA 1
ATOM 2080 C C . HIS B 1 23 ? 2.945 -8.578 -15.609 1 94.38 23 HIS B C 1
ATOM 2082 O O . HIS B 1 23 ? 2.855 -7.371 -15.359 1 94.38 23 HIS B O 1
ATOM 2088 N N . LEU B 1 24 ? 2.783 -9.445 -14.711 1 94.81 24 LEU B N 1
ATOM 2089 C CA . LEU B 1 24 ? 2.494 -9.102 -13.32 1 94.81 24 LEU B CA 1
ATOM 2090 C C . LEU B 1 24 ? 3.65 -8.32 -12.703 1 94.81 24 LEU B C 1
ATOM 2092 O O . LEU B 1 24 ? 3.43 -7.387 -11.93 1 94.81 24 LEU B O 1
ATOM 2096 N N . LEU B 1 25 ? 4.84 -8.633 -13.109 1 96.69 25 LEU B N 1
ATOM 2097 C CA . LEU B 1 25 ? 6.035 -8.031 -12.523 1 96.69 25 LEU B CA 1
ATOM 2098 C C . LEU B 1 25 ? 6.281 -6.645 -13.102 1 96.69 25 LEU B C 1
ATOM 2100 O O . LEU B 1 25 ? 6.953 -5.82 -12.477 1 96.69 25 LEU B O 1
ATOM 2104 N N . THR B 1 26 ? 5.746 -6.395 -14.234 1 93.81 26 THR B N 1
ATOM 2105 C CA . THR B 1 26 ? 6.105 -5.16 -14.922 1 93.81 26 THR B CA 1
ATOM 2106 C C . THR B 1 26 ? 4.891 -4.246 -15.062 1 93.81 26 THR B C 1
ATOM 2108 O O . THR B 1 26 ? 5 -3.141 -15.602 1 93.81 26 THR B O 1
ATOM 2111 N N . GLN B 1 27 ? 3.762 -4.762 -14.602 1 82.56 27 GLN B N 1
ATOM 2112 C CA . GLN B 1 27 ? 2.514 -4.043 -14.836 1 82.56 27 GLN B CA 1
ATOM 2113 C C . GLN B 1 27 ? 2.545 -2.658 -14.195 1 82.56 27 GLN B C 1
ATOM 2115 O O . GLN B 1 27 ? 2.934 -2.516 -13.031 1 82.56 27 GLN B O 1
ATOM 2120 N N . ASN B 1 28 ? 2.188 -1.78 -15.102 1 68.38 28 ASN B N 1
ATOM 2121 C CA . ASN B 1 28 ? 1.875 -0.426 -14.656 1 68.38 28 ASN B CA 1
ATOM 2122 C C . ASN B 1 28 ? 0.402 -0.282 -14.289 1 68.38 28 ASN B C 1
ATOM 2124 O O . ASN B 1 28 ? -0.472 -0.786 -14.992 1 68.38 28 ASN B O 1
ATOM 2128 N N . PRO B 1 29 ? 0.169 0.199 -13.086 1 62.09 29 PRO B N 1
ATOM 2129 C CA . PRO B 1 29 ? -1.228 0.337 -12.664 1 62.09 29 PRO B CA 1
ATOM 2130 C C . PRO B 1 29 ? -2.113 0.948 -13.75 1 62.09 29 PRO B C 1
ATOM 2132 O O . PRO B 1 29 ? -3.32 0.696 -13.781 1 62.09 29 PRO B O 1
ATOM 2135 N N . MET B 1 30 ? -1.457 1.552 -14.664 1 57.09 30 MET B N 1
ATOM 2136 C CA . MET B 1 30 ? -2.244 2.279 -15.656 1 57.09 30 MET B CA 1
ATOM 2137 C C . MET B 1 30 ? -2.484 1.423 -16.891 1 57.09 30 MET B C 1
ATOM 2139 O O . MET B 1 30 ? -3.316 1.763 -17.734 1 57.09 30 MET B O 1
ATOM 2143 N N . GLU B 1 31 ? -1.721 0.398 -16.969 1 61.47 31 GLU B N 1
ATOM 2144 C CA . GLU B 1 31 ? -1.872 -0.448 -18.156 1 61.47 31 GLU B CA 1
ATOM 2145 C C . GLU B 1 31 ? -2.943 -1.514 -17.938 1 61.47 31 GLU B C 1
ATOM 2147 O O . GLU B 1 31 ? -2.986 -2.15 -16.875 1 61.47 31 GLU B O 1
ATOM 2152 N N . HIS B 1 32 ? -3.912 -1.462 -18.844 1 61.09 32 HIS B N 1
ATOM 2153 C CA . HIS B 1 32 ? -5.016 -2.41 -18.75 1 61.09 32 HIS B CA 1
ATOM 2154 C C . HIS B 1 32 ? -4.699 -3.699 -19.5 1 61.09 32 HIS B C 1
ATOM 2156 O O . HIS B 1 32 ? -4.957 -3.807 -20.703 1 61.09 32 HIS B O 1
ATOM 2162 N N . ILE B 1 33 ? -3.785 -4.379 -19.031 1 65.44 33 ILE B N 1
ATOM 2163 C CA . ILE B 1 33 ? -3.602 -5.711 -19.594 1 65.44 33 ILE B CA 1
ATOM 2164 C C . ILE B 1 33 ? -4.516 -6.707 -18.891 1 65.44 33 ILE B C 1
ATOM 2166 O O . ILE B 1 33 ? -4.555 -6.75 -17.656 1 65.44 33 ILE B O 1
ATOM 2170 N N . SER B 1 34 ? -5.285 -7.336 -19.719 1 78.12 34 SER B N 1
ATOM 2171 C CA . SER B 1 34 ? -6.242 -8.305 -19.188 1 78.12 34 SER B CA 1
ATOM 2172 C C . SER B 1 34 ? -5.574 -9.641 -18.891 1 78.12 34 SER B C 1
ATOM 2174 O O . SER B 1 34 ? -5.082 -10.312 -19.812 1 78.12 34 SER B O 1
ATOM 2176 N N . ILE B 1 35 ? -5.262 -9.844 -17.703 1 82.81 35 ILE B N 1
ATOM 2177 C CA . ILE B 1 35 ? -4.734 -11.117 -17.219 1 82.81 35 ILE B CA 1
ATOM 2178 C C . ILE B 1 35 ? -5.883 -12 -16.734 1 82.81 35 ILE B C 1
ATOM 2180 O O . ILE B 1 35 ? -6.758 -11.539 -15.992 1 82.81 35 ILE B O 1
ATOM 2184 N N . SER B 1 36 ? -5.863 -13.211 -17.312 1 88.44 36 SER B N 1
ATOM 2185 C CA . SER B 1 36 ? -6.816 -14.18 -16.781 1 88.44 36 SER B CA 1
ATOM 2186 C C . SER B 1 36 ? -6.215 -14.961 -15.625 1 88.44 36 SER B C 1
ATOM 2188 O O . SER B 1 36 ? -5.551 -15.977 -15.836 1 88.44 36 SER B O 1
ATOM 2190 N N . TYR B 1 37 ? -6.523 -14.625 -14.5 1 91.06 37 TYR B N 1
ATOM 2191 C CA . TYR B 1 37 ? -6.004 -15.273 -13.305 1 91.06 37 TYR B CA 1
ATOM 2192 C C . TYR B 1 37 ? -6.504 -16.719 -13.203 1 91.06 37 TYR B C 1
ATOM 2194 O O . TYR B 1 37 ? -5.77 -17.594 -12.766 1 91.06 37 TYR B O 1
ATOM 2202 N N . GLU B 1 38 ? -7.672 -16.891 -13.68 1 90 38 GLU B N 1
ATOM 2203 C CA . GLU B 1 38 ? -8.25 -18.234 -13.68 1 90 38 GLU B CA 1
ATOM 2204 C C . GLU B 1 38 ? -7.438 -19.188 -14.555 1 90 38 GLU B C 1
ATOM 2206 O O . GLU B 1 38 ? -7.203 -20.328 -14.18 1 90 38 GLU B O 1
ATOM 2211 N N . GLN B 1 39 ? -7.086 -18.641 -15.625 1 92.19 39 GLN B N 1
ATOM 2212 C CA . GLN B 1 39 ? -6.312 -19.469 -16.547 1 92.19 39 GLN B CA 1
ATOM 2213 C C . GLN B 1 39 ? -4.949 -19.812 -15.953 1 92.19 39 GLN B C 1
ATOM 2215 O O . GLN B 1 39 ? -4.496 -20.953 -16.062 1 92.19 39 GLN B O 1
ATOM 2220 N N . ILE B 1 40 ? -4.316 -18.859 -15.367 1 95.56 40 ILE B N 1
ATOM 2221 C CA . ILE B 1 40 ? -3.018 -19.078 -14.75 1 95.56 40 ILE B CA 1
ATOM 2222 C C . ILE B 1 40 ? -3.15 -20.109 -13.633 1 95.56 40 ILE B C 1
ATOM 2224 O O . ILE B 1 40 ? -2.393 -21.078 -13.578 1 95.56 40 ILE B O 1
ATOM 2228 N N . TYR B 1 41 ? -4.094 -19.938 -12.891 1 93.31 41 TYR B N 1
ATOM 2229 C CA . TYR B 1 41 ? -4.375 -20.844 -11.781 1 93.31 41 TYR B CA 1
ATOM 2230 C C . TYR B 1 41 ? -4.578 -22.266 -12.273 1 93.31 41 TYR B C 1
ATOM 2232 O O . TYR B 1 41 ? -4.008 -23.219 -11.719 1 93.31 41 TYR B O 1
ATOM 2240 N N . SER B 1 42 ? -5.34 -22.391 -13.273 1 92.44 42 SER B N 1
ATOM 2241 C CA . SER B 1 42 ? -5.645 -23.703 -13.836 1 92.44 42 SER B CA 1
ATOM 2242 C C . SER B 1 42 ? -4.395 -24.359 -14.414 1 92.44 42 SER B C 1
ATOM 2244 O O . SER B 1 42 ? -4.191 -25.562 -14.258 1 92.44 42 SER B O 1
ATOM 2246 N N . HIS B 1 43 ? -3.596 -23.578 -15.07 1 95 43 HIS B N 1
ATOM 2247 C CA . HIS B 1 43 ? -2.357 -24.125 -15.625 1 95 43 HIS B CA 1
ATOM 2248 C C . HIS B 1 43 ? -1.42 -24.594 -14.516 1 95 43 HIS B C 1
ATOM 2250 O O . HIS B 1 43 ? -0.811 -25.656 -14.633 1 95 43 HIS B O 1
ATOM 2256 N N . VAL B 1 44 ? -1.334 -23.875 -13.438 1 96.62 44 VAL B N 1
ATOM 2257 C CA . VAL B 1 44 ? -0.495 -24.266 -12.305 1 96.62 44 VAL B CA 1
ATOM 2258 C C . VAL B 1 44 ? -1.024 -25.547 -11.688 1 96.62 44 VAL B C 1
ATOM 2260 O O . VAL B 1 44 ? -0.258 -26.484 -11.422 1 96.62 44 VAL B O 1
ATOM 2263 N N . TYR B 1 45 ? -2.26 -25.547 -11.617 1 92.81 45 TYR B N 1
ATOM 2264 C CA . TYR B 1 45 ? -2.918 -26.719 -11.055 1 92.81 45 TYR B CA 1
ATOM 2265 C C . TYR B 1 45 ? -2.592 -27.969 -11.875 1 92.81 45 TYR B C 1
ATOM 2267 O O . TYR B 1 45 ? -2.242 -29 -11.312 1 92.81 45 TYR B O 1
ATOM 2275 N N . LYS B 1 46 ? -2.764 -27.797 -13.062 1 94.19 46 LYS B N 1
ATOM 2276 C CA . LYS B 1 46 ? -2.494 -28.922 -13.953 1 94.19 46 LYS B CA 1
ATOM 2277 C C . LYS B 1 46 ? -1.042 -29.375 -13.836 1 94.19 46 LYS B C 1
ATOM 2279 O O . LYS B 1 46 ? -0.766 -30.578 -13.773 1 94.19 46 LYS B O 1
ATOM 2284 N N . CYS B 1 47 ? -0.132 -28.5 -13.805 1 95.94 47 CYS B N 1
ATOM 2285 C CA . CYS B 1 47 ? 1.286 -28.828 -13.68 1 95.94 47 CYS B CA 1
ATOM 2286 C C . CYS B 1 47 ? 1.569 -29.547 -12.375 1 95.94 47 CYS B C 1
ATOM 2288 O O . CYS B 1 47 ? 2.33 -30.516 -12.352 1 95.94 47 CYS B O 1
ATOM 2290 N N . VAL B 1 48 ? 0.946 -29.172 -11.32 1 94.94 48 VAL B N 1
ATOM 2291 C CA . VAL B 1 48 ? 1.144 -29.781 -10.008 1 94.94 48 VAL B CA 1
ATOM 2292 C C . VAL B 1 48 ? 0.554 -31.188 -10 1 94.94 48 VAL B C 1
ATOM 2294 O O . VAL B 1 48 ? 1.204 -32.125 -9.555 1 94.94 48 VAL B O 1
ATOM 2297 N N . CYS B 1 49 ? -0.619 -31.344 -10.586 1 91.38 49 CYS B N 1
ATOM 2298 C CA . CYS B 1 49 ? -1.288 -32.625 -10.633 1 91.38 49 CYS B CA 1
ATOM 2299 C C . CYS B 1 49 ? -0.497 -33.625 -11.477 1 91.38 49 CYS B C 1
ATOM 2301 O O . CYS B 1 49 ? -0.522 -34.844 -11.211 1 91.38 49 CYS B O 1
ATOM 2303 N N . GLN B 1 50 ? 0.194 -33.062 -12.383 1 93.06 50 GLN B N 1
ATOM 2304 C CA . GLN B 1 50 ? 0.952 -33.906 -13.289 1 93.06 50 GLN B CA 1
ATOM 2305 C C . GLN B 1 50 ? 2.4 -34.062 -12.836 1 93.06 50 GLN B C 1
ATOM 2307 O O . GLN B 1 50 ? 3.289 -34.312 -13.648 1 93.06 50 GLN B O 1
ATOM 2312 N N . GLN B 1 51 ? 2.713 -33.719 -11.641 1 92.94 51 GLN B N 1
ATOM 2313 C CA . GLN B 1 51 ? 3.953 -34.031 -10.93 1 92.94 51 GLN B CA 1
ATOM 2314 C C . GLN B 1 51 ? 5.102 -33.156 -11.453 1 92.94 51 GLN B C 1
ATOM 2316 O O . GLN B 1 51 ? 6.234 -33.625 -11.555 1 92.94 51 GLN B O 1
ATOM 2321 N N . HIS B 1 52 ? 4.82 -31.938 -11.844 1 96.5 52 HIS B N 1
ATOM 2322 C CA . HIS B 1 52 ? 5.855 -31.016 -12.297 1 96.5 52 HIS B CA 1
ATOM 2323 C C . HIS B 1 52 ? 6.039 -29.875 -11.312 1 96.5 52 HIS B C 1
ATOM 2325 O O . HIS B 1 52 ? 6.473 -28.781 -11.695 1 96.5 52 HIS B O 1
ATOM 2331 N N . SER B 1 53 ? 5.766 -30.062 -10.078 1 96.81 53 SER B N 1
ATOM 2332 C CA . SER B 1 53 ? 5.836 -29.031 -9.062 1 96.81 53 SER B CA 1
ATOM 2333 C C . SER B 1 53 ? 7.258 -28.5 -8.914 1 96.81 53 SER B C 1
ATOM 2335 O O . SER B 1 53 ? 7.469 -27.281 -8.859 1 96.81 53 SER B O 1
ATOM 2337 N N . GLU B 1 54 ? 8.18 -29.422 -8.844 1 97.62 54 GLU B N 1
ATOM 2338 C CA . GLU B 1 54 ? 9.57 -29 -8.656 1 97.62 54 GLU B CA 1
ATOM 2339 C C . GLU B 1 54 ? 10.062 -28.156 -9.828 1 97.62 54 GLU B C 1
ATOM 2341 O O . GLU B 1 54 ? 10.688 -27.109 -9.633 1 97.62 54 GLU B O 1
ATOM 2346 N N . LEU B 1 55 ? 9.781 -28.625 -10.977 1 97.81 55 LEU B N 1
ATOM 2347 C CA . LEU B 1 55 ? 10.148 -27.875 -12.18 1 97.81 55 LEU B CA 1
ATOM 2348 C C . LEU B 1 55 ? 9.484 -26.516 -12.188 1 97.81 55 LEU B C 1
ATOM 2350 O O . LEU B 1 55 ? 10.133 -25.5 -12.492 1 97.81 55 LEU B O 1
ATOM 2354 N N . LEU B 1 56 ? 8.242 -26.484 -11.906 1 98.56 56 LEU B N 1
ATOM 2355 C CA . LEU B 1 56 ? 7.465 -25.25 -11.852 1 98.56 56 LEU B CA 1
ATOM 2356 C C . LEU B 1 56 ? 8.07 -24.266 -10.844 1 98.56 56 LEU B C 1
ATOM 2358 O O . LEU B 1 56 ? 8.242 -23.094 -11.148 1 98.56 56 LEU B O 1
ATOM 2362 N N . TYR B 1 57 ? 8.398 -24.75 -9.695 1 98.69 57 TYR B N 1
ATOM 2363 C CA . TYR B 1 57 ? 9.008 -23.938 -8.648 1 98.69 57 TYR B CA 1
ATOM 2364 C C . TYR B 1 57 ? 10.328 -23.344 -9.117 1 98.69 57 TYR B C 1
ATOM 2366 O O . TYR B 1 57 ? 10.562 -22.141 -8.992 1 98.69 57 TYR B O 1
ATOM 2374 N N . ASN B 1 58 ? 11.133 -24.172 -9.609 1 98.62 58 ASN B N 1
ATOM 2375 C CA . ASN B 1 58 ? 12.453 -23.734 -10.07 1 98.62 58 ASN B CA 1
ATOM 2376 C C . ASN B 1 58 ? 12.344 -22.688 -11.18 1 98.62 58 ASN B C 1
ATOM 2378 O O . ASN B 1 58 ? 13.078 -21.703 -11.188 1 98.62 58 ASN B O 1
ATOM 2382 N N . ASP B 1 59 ? 11.461 -22.969 -12.125 1 98.75 59 ASP B N 1
ATOM 2383 C CA . ASP B 1 59 ? 11.281 -22.031 -13.227 1 98.75 59 ASP B CA 1
ATOM 2384 C C . ASP B 1 59 ? 10.75 -20.688 -12.734 1 98.75 59 ASP B C 1
ATOM 2386 O O . ASP B 1 59 ? 11.188 -19.625 -13.188 1 98.75 59 ASP B O 1
ATOM 2390 N N . LEU B 1 60 ? 9.789 -20.719 -11.805 1 98.88 60 LEU B N 1
ATOM 2391 C CA . LEU B 1 60 ? 9.281 -19.484 -11.211 1 98.88 60 LEU B CA 1
ATOM 2392 C C . LEU B 1 60 ? 10.398 -18.703 -10.531 1 98.88 60 LEU B C 1
ATOM 2394 O O . LEU B 1 60 ? 10.547 -17.5 -10.758 1 98.88 60 LEU B O 1
ATOM 2398 N N . MET B 1 61 ? 11.234 -19.375 -9.711 1 98.81 61 MET B N 1
ATOM 2399 C CA . MET B 1 61 ? 12.336 -18.75 -9 1 98.81 61 MET B CA 1
ATOM 2400 C C . MET B 1 61 ? 13.328 -18.125 -9.984 1 98.81 61 MET B C 1
ATOM 2402 O O . MET B 1 61 ? 13.797 -17 -9.766 1 98.81 61 MET B O 1
ATOM 2406 N N . TRP B 1 62 ? 13.578 -18.859 -10.969 1 98.69 62 TRP B N 1
ATOM 2407 C CA . TRP B 1 62 ? 14.523 -18.375 -11.969 1 98.69 62 TRP B CA 1
ATOM 2408 C C . TRP B 1 62 ? 13.977 -17.125 -12.656 1 98.69 62 TRP B C 1
ATOM 2410 O O . TRP B 1 62 ? 14.688 -16.125 -12.805 1 98.69 62 TRP B O 1
ATOM 2420 N N . LYS B 1 63 ? 12.719 -17.188 -13.094 1 98.75 63 LYS B N 1
ATOM 2421 C CA . LYS B 1 63 ? 12.102 -16.062 -13.781 1 98.75 63 LYS B CA 1
ATOM 2422 C C . LYS B 1 63 ? 12.094 -14.805 -12.898 1 98.75 63 LYS B C 1
ATOM 2424 O O . LYS B 1 63 ? 12.453 -13.719 -13.359 1 98.75 63 LYS B O 1
ATOM 2429 N N . ILE B 1 64 ? 11.758 -14.961 -11.641 1 98.88 64 ILE B N 1
ATOM 2430 C CA . ILE B 1 64 ? 11.672 -13.836 -10.727 1 98.88 64 ILE B CA 1
ATOM 2431 C C . ILE B 1 64 ? 13.07 -13.305 -10.414 1 98.88 64 ILE B C 1
ATOM 2433 O O . ILE B 1 64 ? 13.289 -12.094 -10.367 1 98.88 64 ILE B O 1
ATOM 2437 N N . THR B 1 65 ? 14.016 -14.164 -10.227 1 98.88 65 THR B N 1
ATOM 2438 C CA . THR B 1 65 ? 15.391 -13.742 -9.992 1 98.88 65 THR B CA 1
ATOM 2439 C C . THR B 1 65 ? 15.914 -12.914 -11.156 1 98.88 65 THR B C 1
ATOM 2441 O O . THR B 1 65 ? 16.531 -11.867 -10.961 1 98.88 65 THR B O 1
ATOM 2444 N N . SER B 1 66 ? 15.641 -13.414 -12.336 1 98.69 66 SER B N 1
ATOM 2445 C CA . SER B 1 66 ? 16.062 -12.695 -13.531 1 98.69 66 SER B CA 1
ATOM 2446 C C . SER B 1 66 ? 15.484 -11.289 -13.562 1 98.69 66 SER B C 1
ATOM 2448 O O . SER B 1 66 ? 16.188 -10.32 -13.859 1 98.69 66 SER B O 1
ATOM 2450 N N . HIS B 1 67 ? 14.242 -11.172 -13.281 1 98.69 67 HIS B N 1
ATOM 2451 C CA . HIS B 1 67 ? 13.594 -9.867 -13.219 1 98.69 67 HIS B CA 1
ATOM 2452 C C . HIS B 1 67 ? 14.234 -8.977 -12.164 1 98.69 67 HIS B C 1
ATOM 2454 O O . HIS B 1 67 ? 14.516 -7.805 -12.43 1 98.69 67 HIS B O 1
ATOM 2460 N N . LEU B 1 68 ? 14.492 -9.5 -11.008 1 98.88 68 LEU B N 1
ATOM 2461 C CA . LEU B 1 68 ? 15.023 -8.719 -9.898 1 98.88 68 LEU B CA 1
ATOM 2462 C C . LEU B 1 68 ? 16.453 -8.266 -10.188 1 98.88 68 LEU B C 1
ATOM 2464 O O . LEU B 1 68 ? 16.859 -7.184 -9.766 1 98.88 68 LEU B O 1
ATOM 2468 N N . GLU B 1 69 ? 17.172 -9.109 -10.891 1 98.75 69 GLU B N 1
ATOM 2469 C CA . GLU B 1 69 ? 18.5 -8.703 -11.305 1 98.75 69 GLU B CA 1
ATOM 2470 C C . GLU B 1 69 ? 18.438 -7.5 -12.25 1 98.75 69 GLU B C 1
ATOM 2472 O O . GLU B 1 69 ? 19.297 -6.605 -12.18 1 98.75 69 GLU B O 1
ATOM 2477 N N . GLN B 1 70 ? 17.484 -7.5 -13.086 1 98.56 70 GLN B N 1
ATOM 2478 C CA . GLN B 1 70 ? 17.281 -6.348 -13.953 1 98.56 70 GLN B CA 1
ATOM 2479 C C . GLN B 1 70 ? 16.891 -5.109 -13.148 1 98.56 70 GLN B C 1
ATOM 2481 O O . GLN B 1 70 ? 17.406 -4.016 -13.398 1 98.56 70 GLN B O 1
ATOM 2486 N N . VAL B 1 71 ? 16 -5.27 -12.219 1 98.62 71 VAL B N 1
ATOM 2487 C CA . VAL B 1 71 ? 15.586 -4.191 -11.328 1 98.62 71 VAL B CA 1
ATOM 2488 C C . VAL B 1 71 ? 16.797 -3.627 -10.594 1 98.62 71 VAL B C 1
ATOM 2490 O O . VAL B 1 71 ? 16.969 -2.408 -10.508 1 98.62 71 VAL B O 1
ATOM 2493 N N . SER B 1 72 ? 17.594 -4.508 -10.086 1 98.75 72 SER B N 1
ATOM 2494 C CA . SER B 1 72 ? 18.797 -4.094 -9.367 1 98.75 72 SER B CA 1
ATOM 2495 C C . SER B 1 72 ? 19.734 -3.297 -10.266 1 98.75 72 SER B C 1
ATOM 2497 O O . SER B 1 72 ? 20.312 -2.291 -9.844 1 98.75 72 SER B O 1
ATOM 2499 N N . SER B 1 73 ? 19.891 -3.727 -11.469 1 98.56 73 SER B N 1
ATOM 2500 C CA . SER B 1 73 ? 20.734 -3.02 -12.422 1 98.56 73 SER B CA 1
ATOM 2501 C C . SER B 1 73 ? 20.219 -1.613 -12.695 1 98.56 73 SER B C 1
ATOM 2503 O O . SER B 1 73 ? 21 -0.663 -12.789 1 98.56 73 SER B O 1
ATOM 2505 N N . GLU B 1 74 ? 18.969 -1.475 -12.805 1 98.06 74 GLU B N 1
ATOM 2506 C CA . GLU B 1 74 ? 18.344 -0.167 -13.023 1 98.06 74 GLU B CA 1
ATOM 2507 C C . GLU B 1 74 ? 18.578 0.751 -11.82 1 98.06 74 GLU B C 1
ATOM 2509 O O . GLU B 1 74 ? 18.844 1.943 -11.984 1 98.06 74 GLU B O 1
ATOM 2514 N N . LEU B 1 75 ? 18.453 0.197 -10.641 1 98.44 75 LEU B N 1
ATOM 2515 C CA . LEU B 1 75 ? 18.672 0.966 -9.422 1 98.44 75 LEU B CA 1
ATOM 2516 C C . LEU B 1 75 ? 20.125 1.401 -9.312 1 98.44 75 LEU B C 1
ATOM 2518 O O . LEU B 1 75 ? 20.422 2.504 -8.844 1 98.44 75 LEU B O 1
ATOM 2522 N N . GLN B 1 76 ? 21.047 0.504 -9.758 1 97.56 76 GLN B N 1
ATOM 2523 C CA . GLN B 1 76 ? 22.469 0.82 -9.734 1 97.56 76 GLN B CA 1
ATOM 2524 C C . GLN B 1 76 ? 22.781 2.031 -10.609 1 97.56 76 GLN B C 1
ATOM 2526 O O . GLN B 1 76 ? 23.688 2.809 -10.305 1 97.56 76 GLN B O 1
ATOM 2531 N N . ALA B 1 77 ? 22 2.197 -11.641 1 97.44 77 ALA B N 1
ATOM 2532 C CA . ALA B 1 77 ? 22.203 3.297 -12.578 1 97.44 77 ALA B CA 1
ATOM 2533 C C . ALA B 1 77 ? 21.516 4.566 -12.094 1 97.44 77 ALA B C 1
ATOM 2535 O O . ALA B 1 77 ? 21.719 5.648 -12.656 1 97.44 77 ALA B O 1
ATOM 2536 N N . SER B 1 78 ? 20.703 4.484 -11.039 1 95.88 78 SER B N 1
ATOM 2537 C CA . SER B 1 78 ? 19.953 5.621 -10.508 1 95.88 78 SER B CA 1
ATOM 2538 C C . SER B 1 78 ? 20.875 6.602 -9.797 1 95.88 78 SER B C 1
ATOM 2540 O O . SER B 1 78 ? 21.719 6.195 -9 1 95.88 78 SER B O 1
ATOM 2542 N N . PRO B 1 79 ? 20.703 7.883 -10.117 1 95.38 79 PRO B N 1
ATOM 2543 C CA . PRO B 1 79 ? 21.422 8.859 -9.289 1 95.38 79 PRO B CA 1
ATOM 2544 C C . PRO B 1 79 ? 21.031 8.781 -7.82 1 95.38 79 PRO B C 1
ATOM 2546 O O . PRO B 1 79 ? 19.891 8.453 -7.496 1 95.38 79 PRO B O 1
ATOM 2549 N N . PRO B 1 80 ? 21.953 9.117 -6.973 1 92.75 80 PRO B N 1
ATOM 2550 C CA . PRO B 1 80 ? 21.672 9.023 -5.535 1 92.75 80 PRO B CA 1
ATOM 2551 C C . PRO B 1 80 ? 20.453 9.82 -5.113 1 92.75 80 PRO B C 1
ATOM 2553 O O . PRO B 1 80 ? 19.703 9.383 -4.23 1 92.75 80 PRO B O 1
ATOM 2556 N N . GLU B 1 81 ? 20.219 10.93 -5.77 1 93.38 81 GLU B N 1
ATOM 2557 C CA . GLU B 1 81 ? 19.109 11.812 -5.41 1 93.38 81 GLU B CA 1
ATOM 2558 C C . GLU B 1 81 ? 17.766 11.156 -5.684 1 93.38 81 GLU B C 1
ATOM 2560 O O . GLU B 1 81 ? 16.734 11.57 -5.133 1 93.38 81 GLU B O 1
ATOM 2565 N N . HIS B 1 82 ? 17.797 10.102 -6.469 1 95.81 82 HIS B N 1
ATOM 2566 C CA . HIS B 1 82 ? 16.547 9.461 -6.855 1 95.81 82 HIS B CA 1
ATOM 2567 C C . HIS B 1 82 ? 16.484 8.023 -6.359 1 95.81 82 HIS B C 1
ATOM 2569 O O . HIS B 1 82 ? 15.492 7.324 -6.598 1 95.81 82 HIS B O 1
ATOM 2575 N N . LEU B 1 83 ? 17.453 7.605 -5.656 1 97.94 83 LEU B N 1
ATOM 2576 C CA . LEU B 1 83 ? 17.562 6.191 -5.309 1 97.94 83 LEU B CA 1
ATOM 2577 C C . LEU B 1 83 ? 16.438 5.773 -4.363 1 97.94 83 LEU B C 1
ATOM 2579 O O . LEU B 1 83 ? 15.844 4.707 -4.535 1 97.94 83 LEU B O 1
ATOM 2583 N N . ILE B 1 84 ? 16.125 6.637 -3.393 1 97.69 84 ILE B N 1
ATOM 2584 C CA . ILE B 1 84 ? 15.078 6.305 -2.428 1 97.69 84 ILE B CA 1
ATOM 2585 C C . ILE B 1 84 ? 13.742 6.141 -3.15 1 97.69 84 ILE B C 1
ATOM 2587 O O . ILE B 1 84 ? 13.047 5.141 -2.955 1 97.69 84 ILE B O 1
ATOM 2591 N N . GLU B 1 85 ? 13.461 7.094 -4.004 1 96.12 85 GLU B N 1
ATOM 2592 C CA . GLU B 1 85 ? 12.203 7.066 -4.746 1 96.12 85 GLU B CA 1
ATOM 2593 C C . GLU B 1 85 ? 12.148 5.867 -5.691 1 96.12 85 GLU B C 1
ATOM 2595 O O . GLU B 1 85 ? 11.125 5.184 -5.773 1 96.12 85 GLU B O 1
ATOM 2600 N N . ASN B 1 86 ? 13.18 5.605 -6.383 1 97.69 86 ASN B N 1
ATOM 2601 C CA . ASN B 1 86 ? 13.219 4.496 -7.328 1 97.69 86 ASN B CA 1
ATOM 2602 C C . ASN B 1 86 ? 13.141 3.148 -6.613 1 97.69 86 ASN B C 1
ATOM 2604 O O . ASN B 1 86 ? 12.5 2.219 -7.102 1 97.69 86 ASN B O 1
ATOM 2608 N N . PHE B 1 87 ? 13.805 3.088 -5.496 1 98.44 87 PHE B N 1
ATOM 2609 C CA . PHE B 1 87 ? 13.719 1.873 -4.695 1 98.44 87 PHE B CA 1
A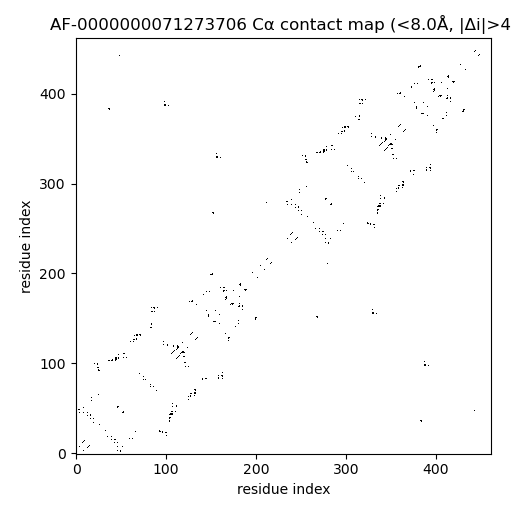TOM 2610 C C . PHE B 1 87 ? 12.289 1.641 -4.215 1 98.44 87 PHE B C 1
ATOM 2612 O O . PHE B 1 87 ? 11.789 0.513 -4.254 1 98.44 87 PHE B O 1
ATOM 2619 N N . ASN B 1 88 ? 11.68 2.715 -3.793 1 97.06 88 ASN B N 1
ATOM 2620 C CA . ASN B 1 88 ? 10.289 2.621 -3.363 1 97.06 88 ASN B CA 1
ATOM 2621 C C . ASN B 1 88 ? 9.391 2.1 -4.48 1 97.06 88 ASN B C 1
ATOM 2623 O O . ASN B 1 88 ? 8.539 1.238 -4.25 1 97.06 88 ASN B O 1
ATOM 2627 N N . VAL B 1 89 ? 9.57 2.584 -5.637 1 95.56 89 VAL B N 1
ATOM 2628 C CA . VAL B 1 89 ? 8.781 2.168 -6.789 1 95.56 89 VAL B CA 1
ATOM 2629 C C . VAL B 1 89 ? 9.016 0.683 -7.066 1 95.56 89 VAL B C 1
ATOM 2631 O O . VAL B 1 89 ? 8.055 -0.076 -7.246 1 95.56 89 VAL B O 1
ATOM 2634 N N . ALA B 1 90 ? 10.234 0.249 -7.039 1 97.56 90 ALA B N 1
ATOM 2635 C CA . ALA B 1 90 ? 10.594 -1.145 -7.301 1 97.56 90 ALA B CA 1
ATOM 2636 C C . ALA B 1 90 ? 9.977 -2.072 -6.254 1 97.56 90 ALA B C 1
ATOM 2638 O O . ALA B 1 90 ? 9.383 -3.098 -6.602 1 97.56 90 ALA B O 1
ATOM 2639 N N . LEU B 1 91 ? 10.109 -1.693 -5.004 1 97.88 91 LEU B N 1
ATOM 2640 C CA . LEU B 1 91 ? 9.609 -2.523 -3.912 1 97.88 91 LEU B CA 1
ATOM 2641 C C . LEU B 1 91 ? 8.086 -2.598 -3.941 1 97.88 91 LEU B C 1
ATOM 2643 O O . LEU B 1 91 ? 7.508 -3.68 -3.795 1 97.88 91 LEU B O 1
ATOM 2647 N N . THR B 1 92 ? 7.445 -1.5 -4.16 1 95.12 92 THR B N 1
ATOM 2648 C CA . THR B 1 92 ? 5.988 -1.44 -4.172 1 95.12 92 THR B CA 1
ATOM 2649 C C . THR B 1 92 ? 5.422 -2.23 -5.348 1 95.12 92 THR B C 1
ATOM 2651 O O . THR B 1 92 ? 4.449 -2.969 -5.199 1 95.12 92 THR B O 1
ATOM 2654 N N . GLN B 1 93 ? 6.039 -2.152 -6.453 1 94.81 93 GLN B N 1
ATOM 2655 C CA . GLN B 1 93 ? 5.613 -2.904 -7.629 1 94.81 93 GLN B CA 1
ATOM 2656 C C . GLN B 1 93 ? 5.785 -4.406 -7.414 1 94.81 93 GLN B C 1
ATOM 2658 O O . GLN B 1 93 ? 4.906 -5.191 -7.762 1 94.81 93 GLN B O 1
ATOM 2663 N N . TYR B 1 94 ? 6.859 -4.695 -6.895 1 97.44 94 TYR B N 1
ATOM 2664 C CA . TYR B 1 94 ? 7.148 -6.105 -6.656 1 97.44 94 TYR B CA 1
ATOM 2665 C C . TYR B 1 94 ? 6.168 -6.699 -5.652 1 97.44 94 TYR B C 1
ATOM 2667 O O . TYR B 1 94 ? 5.617 -7.781 -5.879 1 97.44 94 TYR B O 1
ATOM 2675 N N . THR B 1 95 ? 5.949 -6.023 -4.535 1 96.06 95 THR B N 1
ATOM 2676 C CA . THR B 1 95 ? 5.051 -6.527 -3.504 1 96.06 95 THR B CA 1
ATOM 2677 C C . THR B 1 95 ? 3.621 -6.617 -4.031 1 96.06 95 THR B C 1
ATOM 2679 O O . THR B 1 95 ? 2.887 -7.551 -3.699 1 96.06 95 THR B O 1
ATOM 2682 N N . ALA B 1 96 ? 3.242 -5.672 -4.867 1 93.31 96 ALA B N 1
ATOM 2683 C CA . ALA B 1 96 ? 1.927 -5.734 -5.504 1 93.31 96 ALA B CA 1
ATOM 2684 C C . ALA B 1 96 ? 1.812 -6.957 -6.406 1 93.31 96 ALA B C 1
ATOM 2686 O O . ALA B 1 96 ? 0.776 -7.625 -6.434 1 93.31 96 ALA B O 1
ATOM 2687 N N . ALA B 1 97 ? 2.834 -7.266 -7.09 1 96.12 97 ALA B N 1
ATOM 2688 C CA . ALA B 1 97 ? 2.844 -8.438 -7.961 1 96.12 97 ALA B CA 1
ATOM 2689 C C . ALA B 1 97 ? 2.682 -9.727 -7.148 1 96.12 97 ALA B C 1
ATOM 2691 O O . ALA B 1 97 ? 1.963 -10.641 -7.559 1 96.12 97 ALA B O 1
ATOM 2692 N N . LEU B 1 98 ? 3.332 -9.758 -6.012 1 97.19 98 LEU B N 1
ATOM 2693 C CA . LEU B 1 98 ? 3.262 -10.953 -5.168 1 97.19 98 LEU B CA 1
ATOM 2694 C C . LEU B 1 98 ? 1.828 -11.219 -4.723 1 97.19 98 LEU B C 1
ATOM 2696 O O . LEU B 1 98 ? 1.415 -12.375 -4.605 1 97.19 98 LEU B O 1
ATOM 2700 N N . HIS B 1 99 ? 1.104 -10.195 -4.535 1 93.31 99 HIS B N 1
ATOM 2701 C CA . HIS B 1 99 ? -0.286 -10.328 -4.113 1 93.31 99 HIS B CA 1
ATOM 2702 C C . HIS B 1 99 ? -1.126 -11.008 -5.191 1 93.31 99 HIS B C 1
ATOM 2704 O O . HIS B 1 99 ? -2.205 -11.531 -4.906 1 93.31 99 HIS B O 1
ATOM 2710 N N . CYS B 1 100 ? -0.603 -11.016 -6.344 1 93.88 100 CYS B N 1
ATOM 2711 C CA . CYS B 1 100 ? -1.306 -11.688 -7.434 1 93.88 100 CYS B CA 1
ATOM 2712 C C . CYS B 1 100 ? -0.674 -13.039 -7.742 1 93.88 100 CYS B C 1
ATOM 2714 O O . CYS B 1 100 ? -1.38 -14.008 -8.023 1 93.88 100 CYS B O 1
ATOM 2716 N N . ILE B 1 101 ? 0.586 -13.117 -7.605 1 97.31 101 ILE B N 1
ATOM 2717 C CA . ILE B 1 101 ? 1.321 -14.312 -7.984 1 97.31 101 ILE B CA 1
ATOM 2718 C C . ILE B 1 101 ? 1.059 -15.422 -6.969 1 97.31 101 ILE B C 1
ATOM 2720 O O . ILE B 1 101 ? 0.755 -16.562 -7.344 1 97.31 101 ILE B O 1
ATOM 2724 N N . VAL B 1 102 ? 1.108 -15.141 -5.75 1 97.12 102 VAL B N 1
ATOM 2725 C CA . VAL B 1 102 ? 1.031 -16.141 -4.695 1 97.12 102 VAL B CA 1
ATOM 2726 C C . VAL B 1 102 ? -0.322 -16.859 -4.75 1 97.12 102 VAL B C 1
ATOM 2728 O O . VAL B 1 102 ? -0.387 -18.078 -4.758 1 97.12 102 VAL B O 1
ATOM 2731 N N . PRO B 1 103 ? -1.389 -16.125 -4.965 1 93.75 103 PRO B N 1
ATOM 2732 C CA . PRO B 1 103 ? -2.684 -16.812 -5.016 1 93.75 103 PRO B CA 1
ATOM 2733 C C . PRO B 1 103 ? -2.816 -17.734 -6.234 1 93.75 103 PRO B C 1
ATOM 2735 O O . PRO B 1 103 ? -3.402 -18.812 -6.137 1 93.75 103 PRO B O 1
ATOM 2738 N N . VAL B 1 104 ? -2.283 -17.344 -7.348 1 95.81 104 VAL B N 1
ATOM 2739 C CA . VAL B 1 104 ? -2.486 -18.172 -8.539 1 95.81 104 VAL B CA 1
ATOM 2740 C C . VAL B 1 104 ? -1.546 -19.375 -8.5 1 95.81 104 VAL B C 1
ATOM 2742 O O . VAL B 1 104 ? -1.74 -20.344 -9.234 1 95.81 104 VAL B O 1
ATOM 2745 N N . PHE B 1 105 ? -0.591 -19.406 -7.605 1 97.56 105 PHE B N 1
ATOM 2746 C CA . PHE B 1 105 ? 0.322 -20.531 -7.441 1 97.56 105 PHE B CA 1
ATOM 2747 C C . PHE B 1 105 ? 0.031 -21.281 -6.145 1 97.56 105 PHE B C 1
ATOM 2749 O O . PHE B 1 105 ? 0.897 -21.984 -5.617 1 97.56 105 PHE B O 1
ATOM 2756 N N . ILE B 1 106 ? -1.075 -21.156 -5.617 1 95.19 106 ILE B N 1
ATOM 2757 C CA . ILE B 1 106 ? -1.422 -21.641 -4.289 1 95.19 106 ILE B CA 1
ATOM 2758 C C . ILE B 1 106 ? -1.263 -23.172 -4.242 1 95.19 106 ILE B C 1
ATOM 2760 O O . ILE B 1 106 ? -0.847 -23.719 -3.225 1 95.19 106 ILE B O 1
ATOM 2764 N N . TYR B 1 107 ? -1.549 -23.859 -5.344 1 93.56 107 TYR B N 1
ATOM 2765 C CA . TYR B 1 107 ? -1.431 -25.328 -5.344 1 93.56 107 TYR B CA 1
ATOM 2766 C C . TYR B 1 107 ? 0.024 -25.75 -5.191 1 93.56 107 TYR B C 1
ATOM 2768 O O . TYR B 1 107 ? 0.326 -26.688 -4.457 1 93.56 107 TYR B O 1
ATOM 2776 N N . MET B 1 108 ? 0.783 -25.109 -5.922 1 97.69 108 MET B N 1
ATOM 2777 C CA . MET B 1 108 ? 2.203 -25.422 -5.781 1 97.69 108 MET B CA 1
ATOM 2778 C C . MET B 1 108 ? 2.689 -25.125 -4.367 1 97.69 108 MET B C 1
ATOM 2780 O O . MET B 1 108 ? 3.482 -25.875 -3.805 1 97.69 108 MET B O 1
ATOM 2784 N N . ASN B 1 109 ? 2.232 -24.031 -3.775 1 96.69 109 ASN B N 1
ATOM 2785 C CA . ASN B 1 109 ? 2.611 -23.656 -2.418 1 96.69 109 ASN B CA 1
ATOM 2786 C C . ASN B 1 109 ? 2.184 -24.719 -1.402 1 96.69 109 ASN B C 1
ATOM 2788 O O . ASN B 1 109 ? 2.992 -25.156 -0.591 1 96.69 109 ASN B O 1
ATOM 2792 N N . LYS B 1 110 ? 1.023 -25.125 -1.523 1 94.12 110 LYS B N 1
ATOM 2793 C CA . LYS B 1 110 ? 0.449 -26.047 -0.545 1 94.12 110 LYS B CA 1
ATOM 2794 C C . LYS B 1 110 ? 1.017 -27.453 -0.711 1 94.12 110 LYS B C 1
ATOM 2796 O O . LYS B 1 110 ? 1.426 -28.078 0.267 1 94.12 110 LYS B O 1
ATOM 2801 N N . PHE B 1 111 ? 1.078 -27.891 -1.909 1 93.19 111 PHE B N 1
ATOM 2802 C CA . PHE B 1 111 ? 1.303 -29.312 -2.121 1 93.19 111 PHE B CA 1
ATOM 2803 C C . PHE B 1 111 ? 2.781 -29.609 -2.355 1 93.19 111 PHE B C 1
ATOM 2805 O O . PHE B 1 111 ? 3.215 -30.75 -2.283 1 93.19 111 PHE B O 1
ATOM 2812 N N . TYR B 1 112 ? 3.516 -28.594 -2.621 1 96.75 112 TYR B N 1
ATOM 2813 C CA . TYR B 1 112 ? 4.938 -28.828 -2.838 1 96.75 112 TYR B CA 1
ATOM 2814 C C . TYR B 1 112 ? 5.777 -28.031 -1.846 1 96.75 112 TYR B C 1
ATOM 2816 O O . TYR B 1 112 ? 6.531 -28.609 -1.06 1 96.75 112 TYR B O 1
ATOM 2824 N N . ILE B 1 113 ? 5.645 -26.734 -1.702 1 98.06 113 ILE B N 1
ATOM 2825 C CA . ILE B 1 113 ? 6.531 -25.875 -0.922 1 98.06 113 ILE B CA 1
ATOM 2826 C C . ILE B 1 113 ? 6.309 -26.125 0.568 1 98.06 113 ILE B C 1
ATOM 2828 O O . ILE B 1 113 ? 7.254 -26.438 1.298 1 98.06 113 ILE B O 1
ATOM 2832 N N . GLU B 1 114 ? 5.117 -26.094 0.971 1 95.31 114 GLU B N 1
ATOM 2833 C CA . GLU B 1 114 ? 4.816 -26.297 2.385 1 95.31 114 GLU B CA 1
ATOM 2834 C C . GLU B 1 114 ? 5.055 -27.75 2.791 1 95.31 114 GLU B C 1
ATOM 2836 O O . GLU B 1 114 ? 5.629 -28.016 3.848 1 95.31 114 GLU B O 1
ATOM 2841 N N . THR B 1 115 ? 4.684 -28.609 1.956 1 93.5 115 THR B N 1
ATOM 2842 C CA . THR B 1 115 ? 4.695 -30.031 2.309 1 93.5 115 THR B CA 1
ATOM 2843 C C . THR B 1 115 ? 6.094 -30.609 2.137 1 93.5 115 THR B C 1
ATOM 2845 O O . THR B 1 115 ? 6.574 -31.344 3.004 1 93.5 115 THR B O 1
ATOM 2848 N N . LYS B 1 116 ? 6.754 -30.312 1.105 1 96.12 116 LYS B N 1
ATOM 2849 C CA . LYS B 1 116 ? 8.031 -30.953 0.799 1 96.12 116 LYS B CA 1
ATOM 2850 C C . LYS B 1 116 ? 9.203 -30.094 1.277 1 96.12 116 LYS B C 1
ATOM 2852 O O . LYS B 1 116 ? 10.219 -30.625 1.738 1 96.12 116 LYS B O 1
ATOM 2857 N N . LEU B 1 117 ? 9.055 -28.812 1.112 1 97.12 117 LEU B N 1
ATOM 2858 C CA . LEU B 1 117 ? 10.172 -27.922 1.427 1 97.12 117 LEU B CA 1
ATOM 2859 C C . LEU B 1 117 ? 10.008 -27.297 2.809 1 97.12 117 LEU B C 1
ATOM 2861 O O . LEU B 1 117 ? 10.945 -26.719 3.346 1 97.12 117 LEU B O 1
ATOM 2865 N N . ASN B 1 118 ? 8.898 -27.344 3.404 1 97.62 118 ASN B N 1
ATOM 2866 C CA . ASN B 1 118 ? 8.594 -26.766 4.711 1 97.62 118 ASN B CA 1
ATOM 2867 C C . ASN B 1 118 ? 8.852 -25.266 4.734 1 97.62 118 ASN B C 1
ATOM 2869 O O . ASN B 1 118 ? 9.508 -24.75 5.645 1 97.62 118 ASN B O 1
ATOM 2873 N N . ARG B 1 119 ? 8.461 -24.625 3.707 1 98.12 119 ARG B N 1
ATOM 2874 C CA . ARG B 1 119 ? 8.57 -23.172 3.527 1 98.12 119 ARG B CA 1
ATOM 2875 C C . ARG B 1 119 ? 7.277 -22.594 2.977 1 98.12 119 ARG B C 1
ATOM 2877 O O . ARG B 1 119 ? 6.266 -23.281 2.879 1 98.12 119 ARG B O 1
ATOM 2884 N N . ASP B 1 120 ? 7.25 -21.281 2.756 1 97.75 120 ASP B N 1
ATOM 2885 C CA . ASP B 1 120 ? 6.109 -20.562 2.189 1 97.75 120 ASP B CA 1
ATOM 2886 C C . ASP B 1 120 ? 6.516 -19.781 0.946 1 97.75 120 ASP B C 1
ATOM 2888 O O . ASP B 1 120 ? 7.574 -19.141 0.925 1 97.75 120 ASP B O 1
ATOM 2892 N N . LEU B 1 121 ? 5.691 -19.859 0.01 1 98.5 121 LEU B N 1
ATOM 2893 C CA . LEU B 1 121 ? 6.023 -19.266 -1.274 1 98.5 121 LEU B CA 1
ATOM 2894 C C . LEU B 1 121 ? 6.266 -17.766 -1.121 1 98.5 121 LEU B C 1
ATOM 2896 O O . LEU B 1 121 ? 7.223 -17.219 -1.682 1 98.5 121 LEU B O 1
ATOM 2900 N N . ARG B 1 122 ? 5.391 -17.062 -0.447 1 97.88 122 ARG B N 1
ATOM 2901 C CA . ARG B 1 122 ? 5.555 -15.633 -0.266 1 97.88 122 ARG B CA 1
ATOM 2902 C C . ARG B 1 122 ? 6.902 -15.30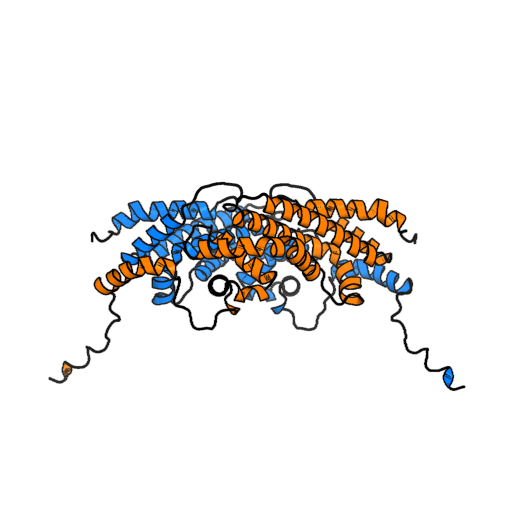5 0.369 1 97.88 122 ARG B C 1
ATOM 2904 O O . ARG B 1 122 ? 7.605 -14.398 -0.081 1 97.88 122 ARG B O 1
ATOM 2911 N N . ASP B 1 123 ? 7.242 -16.016 1.362 1 98.06 123 ASP B N 1
ATOM 2912 C CA . ASP B 1 123 ? 8.523 -15.82 2.035 1 98.06 123 ASP B CA 1
ATOM 2913 C C . ASP B 1 123 ? 9.688 -16.047 1.077 1 98.06 123 ASP B C 1
ATOM 2915 O O . ASP B 1 123 ? 10.664 -15.305 1.087 1 98.06 123 ASP B O 1
ATOM 2919 N N . ASP B 1 124 ? 9.562 -17.125 0.305 1 98.69 124 ASP B N 1
ATOM 2920 C CA . ASP B 1 124 ? 10.602 -17.406 -0.68 1 98.69 124 ASP B CA 1
ATOM 2921 C C . ASP B 1 124 ? 10.773 -16.234 -1.646 1 98.69 124 ASP B C 1
ATOM 2923 O O . ASP B 1 124 ? 11.898 -15.836 -1.949 1 98.69 124 ASP B O 1
ATOM 2927 N N . LEU B 1 125 ? 9.68 -15.719 -2.078 1 98.81 125 LEU B N 1
ATOM 2928 C CA . LEU B 1 125 ? 9.734 -14.656 -3.072 1 98.81 125 LEU B CA 1
ATOM 2929 C C . LEU B 1 125 ? 10.227 -13.352 -2.453 1 98.81 125 LEU B C 1
ATOM 2931 O O . LEU B 1 125 ? 10.977 -12.609 -3.084 1 98.81 125 LEU B O 1
ATOM 2935 N N . MET B 1 126 ? 9.867 -13.047 -1.243 1 98.69 126 MET B N 1
ATOM 2936 C CA . MET B 1 126 ? 10.367 -11.867 -0.542 1 98.69 126 MET B CA 1
ATOM 2937 C C . MET B 1 126 ? 11.875 -11.969 -0.327 1 98.69 126 MET B C 1
ATOM 2939 O O . MET B 1 126 ? 12.594 -10.969 -0.434 1 98.69 126 MET B O 1
ATOM 2943 N N . LYS B 1 127 ? 12.297 -13.148 -0.027 1 98.62 127 LYS B N 1
ATOM 2944 C CA . LYS B 1 127 ? 13.727 -13.391 0.157 1 98.62 127 LYS B CA 1
ATOM 2945 C C . LYS B 1 127 ? 14.508 -13.094 -1.125 1 98.62 127 LYS B C 1
ATOM 2947 O O . LYS B 1 127 ? 15.641 -12.625 -1.074 1 98.62 127 LYS B O 1
ATOM 2952 N N . LEU B 1 128 ? 13.867 -13.43 -2.236 1 98.88 128 LEU B N 1
ATOM 2953 C CA . LEU B 1 128 ? 14.531 -13.141 -3.502 1 98.88 128 LEU B CA 1
ATOM 2954 C C . LEU B 1 128 ? 14.789 -11.641 -3.648 1 98.88 128 LEU B C 1
ATOM 2956 O O . LEU B 1 128 ? 15.867 -11.227 -4.062 1 98.88 128 LEU B O 1
ATOM 2960 N N . PHE B 1 129 ? 13.812 -10.797 -3.336 1 98.88 129 PHE B N 1
ATOM 2961 C CA . PHE B 1 129 ? 14.016 -9.352 -3.395 1 98.88 129 PHE B CA 1
ATOM 2962 C C . PHE B 1 129 ? 15.102 -8.922 -2.418 1 98.88 129 PHE B C 1
ATOM 2964 O O . PHE B 1 129 ? 15.938 -8.07 -2.744 1 98.88 129 PHE B O 1
ATOM 2971 N N . SER B 1 130 ? 15.07 -9.414 -1.243 1 98.75 130 SER B N 1
ATOM 2972 C CA . SER B 1 130 ? 16.078 -9.117 -0.236 1 98.75 130 SER B CA 1
ATOM 2973 C C . SER B 1 130 ? 17.484 -9.422 -0.756 1 98.75 130 SER B C 1
ATOM 2975 O O . SER B 1 130 ? 18.375 -8.562 -0.697 1 98.75 130 SER B O 1
ATOM 2977 N N . ASP B 1 131 ? 17.625 -10.578 -1.359 1 98.75 131 ASP B N 1
ATOM 2978 C CA . ASP B 1 131 ? 18.938 -11.086 -1.747 1 98.75 131 ASP B CA 1
ATOM 2979 C C . ASP B 1 131 ? 19.438 -10.398 -3.018 1 98.75 131 ASP B C 1
ATOM 2981 O O . ASP B 1 131 ? 20.641 -10.109 -3.146 1 98.75 131 ASP B O 1
ATOM 2985 N N . HIS B 1 132 ? 18.516 -10.125 -3.914 1 98.75 132 HIS B N 1
ATOM 2986 C CA . HIS B 1 132 ? 18.969 -9.742 -5.242 1 98.75 132 HIS B CA 1
ATOM 2987 C C . HIS B 1 132 ? 18.812 -8.242 -5.465 1 98.75 132 HIS B C 1
ATOM 2989 O O . HIS B 1 132 ? 19.328 -7.695 -6.449 1 98.75 132 HIS B O 1
ATOM 2995 N N . VAL B 1 133 ? 18.125 -7.535 -4.516 1 98.88 133 VAL B N 1
ATOM 2996 C CA . VAL B 1 133 ? 17.953 -6.098 -4.691 1 98.88 133 VAL B CA 1
ATOM 2997 C C . VAL B 1 133 ? 18.344 -5.371 -3.406 1 98.88 133 VAL B C 1
ATOM 2999 O O . VAL B 1 133 ? 19.375 -4.695 -3.355 1 98.88 133 VAL B O 1
ATOM 3002 N N . ALA B 1 134 ? 17.656 -5.586 -2.328 1 98.81 134 ALA B N 1
ATOM 3003 C CA . ALA B 1 134 ? 17.812 -4.793 -1.113 1 98.81 134 ALA B CA 1
ATOM 3004 C C . ALA B 1 134 ? 19.25 -4.883 -0.587 1 98.81 134 ALA B C 1
ATOM 3006 O O . ALA B 1 134 ? 19.859 -3.861 -0.263 1 98.81 134 ALA B O 1
ATOM 3007 N N . GLU B 1 135 ? 19.781 -6.062 -0.552 1 98.56 135 GLU B N 1
ATOM 3008 C CA . GLU B 1 135 ? 21.125 -6.293 -0.004 1 98.56 135 GLU B CA 1
ATOM 3009 C C . GLU B 1 135 ? 22.188 -5.57 -0.827 1 98.56 135 GLU B C 1
ATOM 3011 O O . GLU B 1 135 ? 23.188 -5.109 -0.282 1 98.56 135 GLU B O 1
ATOM 3016 N N . LYS B 1 136 ? 21.969 -5.449 -2.004 1 98.38 136 LYS B N 1
ATOM 3017 C CA . LYS B 1 136 ? 22.938 -4.84 -2.898 1 98.38 136 LYS B CA 1
ATOM 3018 C C . LYS B 1 136 ? 22.906 -3.316 -2.791 1 98.38 136 LYS B C 1
ATOM 3020 O O . LYS B 1 136 ? 23.875 -2.645 -3.148 1 98.38 136 LYS B O 1
ATOM 3025 N N . HIS B 1 137 ? 21.797 -2.781 -2.314 1 98.44 137 HIS B N 1
ATOM 3026 C CA . HIS B 1 137 ? 21.641 -1.332 -2.357 1 98.44 137 HIS B CA 1
ATOM 3027 C C . HIS B 1 137 ? 21.531 -0.748 -0.954 1 98.44 137 HIS B C 1
ATOM 3029 O O . HIS B 1 137 ? 21.609 0.47 -0.776 1 98.44 137 HIS B O 1
ATOM 3035 N N . VAL B 1 138 ? 21.422 -1.599 0.056 1 97.94 138 VAL B N 1
ATOM 3036 C CA . VAL B 1 138 ? 21.109 -1.146 1.408 1 97.94 138 VAL B CA 1
ATOM 3037 C C . VAL B 1 138 ? 22.25 -0.286 1.938 1 97.94 138 VAL B C 1
ATOM 3039 O O . VAL B 1 138 ? 22.031 0.676 2.676 1 97.94 138 VAL B O 1
ATOM 3042 N N . SER B 1 139 ? 23.5 -0.55 1.578 1 97 139 SER B N 1
ATOM 3043 C CA . SER B 1 139 ? 24.656 0.185 2.08 1 97 139 SER B CA 1
ATOM 3044 C C . SER B 1 139 ? 24.641 1.635 1.606 1 97 139 SER B C 1
ATOM 3046 O O . SER B 1 139 ? 25.156 2.52 2.283 1 97 139 SER B O 1
ATOM 3048 N N . THR B 1 140 ? 24.031 1.895 0.479 1 97.56 140 THR B N 1
ATOM 3049 C CA . THR B 1 140 ? 23.891 3.252 -0.036 1 97.56 140 THR B CA 1
ATOM 3050 C C . THR B 1 140 ? 22.562 3.859 0.411 1 97.56 140 THR B C 1
ATOM 3052 O O . THR B 1 140 ? 22.484 5.059 0.697 1 97.56 140 THR B O 1
ATOM 3055 N N . LEU B 1 141 ? 21.594 3.1 0.526 1 98 141 LEU B N 1
ATOM 3056 C CA . LEU B 1 141 ? 20.234 3.523 0.808 1 98 141 LEU B CA 1
ATOM 3057 C C . LEU B 1 141 ? 20.094 4.008 2.248 1 98 141 LEU B C 1
ATOM 3059 O O . LEU B 1 141 ? 19.484 5.047 2.504 1 98 141 LEU B O 1
ATOM 3063 N N . LEU B 1 142 ? 20.703 3.307 3.152 1 97.88 142 LEU B N 1
ATOM 3064 C CA . LEU B 1 142 ? 20.516 3.598 4.57 1 97.88 142 LEU B CA 1
ATOM 3065 C C . LEU B 1 142 ? 21.109 4.961 4.926 1 97.88 142 LEU B C 1
ATOM 3067 O O . LEU B 1 142 ? 20.438 5.77 5.586 1 97.88 142 LEU B O 1
ATOM 3071 N N . PRO B 1 143 ? 22.312 5.266 4.465 1 97.12 143 PRO B N 1
ATOM 3072 C CA . PRO B 1 143 ? 22.844 6.609 4.727 1 97.12 143 PRO B CA 1
ATOM 3073 C C . PRO B 1 143 ? 21.953 7.707 4.145 1 97.12 143 PRO B C 1
ATOM 3075 O O . PRO B 1 143 ? 21.766 8.75 4.777 1 97.12 143 PRO B O 1
ATOM 3078 N N . LEU B 1 144 ? 21.422 7.48 2.977 1 97.31 144 LEU B N 1
ATOM 3079 C CA . LEU B 1 144 ? 20.531 8.453 2.361 1 97.31 144 LEU B CA 1
ATOM 3080 C C . LEU B 1 144 ? 19.25 8.617 3.182 1 97.31 144 LEU B C 1
ATOM 3082 O O . LEU B 1 144 ? 18.766 9.734 3.373 1 97.31 144 LEU B O 1
ATOM 3086 N N . LEU B 1 145 ? 18.75 7.566 3.697 1 97.31 145 LEU B N 1
ATOM 3087 C CA . LEU B 1 145 ? 17.562 7.594 4.531 1 97.31 145 LEU B CA 1
ATOM 3088 C C . LEU B 1 145 ? 17.828 8.297 5.855 1 97.31 145 LEU B C 1
ATOM 3090 O O . LEU B 1 145 ? 17 9.078 6.332 1 97.31 145 LEU B O 1
ATOM 3094 N N . LYS B 1 146 ? 18.953 8 6.418 1 95.69 146 LYS B N 1
ATOM 3095 C CA . LYS B 1 146 ? 19.344 8.664 7.664 1 95.69 146 LYS B CA 1
ATOM 3096 C C . LYS B 1 146 ? 19.453 10.172 7.477 1 95.69 146 LYS B C 1
ATOM 3098 O O . LYS B 1 146 ? 19 10.945 8.32 1 95.69 146 LYS B O 1
ATOM 3103 N N . LYS B 1 147 ? 20.094 10.547 6.375 1 94.88 147 LYS B N 1
ATOM 3104 C CA . LYS B 1 147 ? 20.219 11.969 6.059 1 94.88 147 LYS B CA 1
ATOM 3105 C C . LYS B 1 147 ? 18.844 12.609 5.887 1 94.88 147 LYS B C 1
ATOM 3107 O O . LYS B 1 147 ? 18.578 13.672 6.441 1 94.88 147 LYS B O 1
ATOM 3112 N N . ALA B 1 148 ? 17.969 11.953 5.141 1 92.31 148 ALA B N 1
ATOM 3113 C CA . ALA B 1 148 ? 16.609 12.445 4.922 1 92.31 148 ALA B CA 1
ATOM 3114 C C . ALA B 1 148 ? 15.836 12.531 6.234 1 92.31 148 ALA B C 1
ATOM 3116 O O . ALA B 1 148 ? 15 13.422 6.418 1 92.31 148 ALA B O 1
ATOM 3117 N N . HIS B 1 149 ? 16.109 11.633 7.055 1 90.12 149 HIS B N 1
ATOM 3118 C CA . HIS B 1 149 ? 15.461 11.586 8.367 1 90.12 149 HIS B CA 1
ATOM 3119 C C . HIS B 1 149 ? 15.852 12.805 9.203 1 90.12 149 HIS B C 1
ATOM 3121 O O . HIS B 1 149 ? 15.039 13.305 9.984 1 90.12 149 HIS B O 1
ATOM 3127 N N . SER B 1 150 ? 17.031 13.289 9.023 1 88.75 150 SER B N 1
ATOM 3128 C CA . SER B 1 150 ? 17.547 14.414 9.789 1 88.75 150 SER B CA 1
ATOM 3129 C C . SER B 1 150 ? 17.094 15.742 9.18 1 88.75 150 SER B C 1
ATOM 3131 O O . SER B 1 150 ? 17.234 16.797 9.812 1 88.75 150 SER B O 1
ATOM 3133 N N . MET B 1 151 ? 16.578 15.703 7.941 1 86.12 151 MET B N 1
ATOM 3134 C CA . MET B 1 151 ? 16.094 16.891 7.246 1 86.12 151 MET B CA 1
ATOM 3135 C C . MET B 1 151 ? 14.617 16.719 6.867 1 86.12 151 MET B C 1
ATOM 3137 O O . MET B 1 151 ? 14.305 16.25 5.773 1 86.12 151 MET B O 1
ATOM 3141 N N . PRO B 1 152 ? 13.797 17.156 7.629 1 80.12 152 PRO B N 1
ATOM 3142 C CA . PRO B 1 152 ? 12.375 16.875 7.434 1 80.12 152 PRO B CA 1
ATOM 3143 C C . PRO B 1 152 ? 11.883 17.25 6.039 1 80.12 152 PRO B C 1
ATOM 3145 O O . PRO B 1 152 ? 12.281 18.266 5.492 1 80.12 152 PRO B O 1
ATOM 3148 N N . PHE B 1 153 ? 11.266 16.297 5.316 1 85.5 153 PHE B N 1
ATOM 3149 C CA . PHE B 1 153 ? 10.453 16.391 4.105 1 85.5 153 PHE B CA 1
ATOM 3150 C C . PHE B 1 153 ? 11.344 16.484 2.871 1 85.5 153 PHE B C 1
ATOM 3152 O O . PHE B 1 153 ? 10.898 16.938 1.81 1 85.5 153 PHE B O 1
ATOM 3159 N N . GLN B 1 154 ? 12.68 16.219 3.096 1 87.44 154 GLN B N 1
ATOM 3160 C CA . GLN B 1 154 ? 13.523 16.031 1.916 1 87.44 154 GLN B CA 1
ATOM 3161 C C . GLN B 1 154 ? 12.977 14.922 1.021 1 87.44 154 GLN B C 1
ATOM 3163 O O . GLN B 1 154 ? 13.094 14.992 -0.204 1 87.44 154 GLN B O 1
ATOM 3168 N N . VAL B 1 155 ? 12.469 13.977 1.665 1 92.19 155 VAL B N 1
ATOM 3169 C CA . VAL B 1 155 ? 11.75 12.875 1.036 1 92.19 155 VAL B CA 1
ATOM 3170 C C . VAL B 1 155 ? 10.273 12.93 1.422 1 92.19 155 VAL B C 1
ATOM 3172 O O . VAL B 1 155 ? 9.938 13.273 2.557 1 92.19 155 VAL B O 1
ATOM 3175 N N . LYS B 1 156 ? 9.492 12.609 0.387 1 91.62 156 LYS B N 1
ATOM 3176 C CA . LYS B 1 156 ? 8.062 12.531 0.673 1 91.62 156 LYS B CA 1
ATOM 3177 C C . LYS B 1 156 ? 7.785 11.633 1.87 1 91.62 156 LYS B C 1
ATOM 3179 O O . LYS B 1 156 ? 8.32 10.523 1.956 1 91.62 156 LYS B O 1
ATOM 3184 N N . PRO B 1 157 ? 6.902 12.117 2.75 1 92.25 157 PRO B N 1
ATOM 3185 C CA . PRO B 1 157 ? 6.656 11.328 3.957 1 92.25 157 PRO B CA 1
ATOM 3186 C C . PRO B 1 157 ? 6.141 9.922 3.648 1 92.25 157 PRO B C 1
ATOM 3188 O O . PRO B 1 157 ? 6.57 8.953 4.277 1 92.25 157 PRO B O 1
ATOM 3191 N N . SER B 1 158 ? 5.312 9.836 2.691 1 93.12 158 SER B N 1
ATOM 3192 C CA . SER B 1 158 ? 4.773 8.523 2.342 1 93.12 158 SER B CA 1
ATOM 3193 C C . SER B 1 158 ? 5.867 7.605 1.812 1 93.12 158 SER B C 1
ATOM 3195 O O . SER B 1 158 ? 5.871 6.406 2.105 1 93.12 158 SER B O 1
ATOM 3197 N N . THR B 1 159 ? 6.77 8.141 1.064 1 95 159 THR B N 1
ATOM 3198 C CA . THR B 1 159 ? 7.883 7.379 0.507 1 95 159 THR B CA 1
ATOM 3199 C C . THR B 1 159 ? 8.82 6.906 1.612 1 95 159 THR B C 1
ATOM 3201 O O . THR B 1 159 ? 9.227 5.746 1.634 1 95 159 THR B O 1
ATOM 3204 N N . MET B 1 160 ? 9.125 7.84 2.545 1 95.5 160 MET B N 1
ATOM 3205 C CA . MET B 1 160 ? 9.977 7.496 3.684 1 95.5 160 MET B CA 1
ATOM 3206 C C . MET B 1 160 ? 9.383 6.332 4.473 1 95.5 160 MET B C 1
ATOM 3208 O O . MET B 1 160 ? 10.07 5.352 4.75 1 95.5 160 MET B O 1
ATOM 3212 N N . ALA B 1 161 ? 8.117 6.441 4.75 1 94.62 161 ALA B N 1
ATOM 3213 C CA . ALA B 1 161 ? 7.422 5.406 5.512 1 94.62 161 ALA B CA 1
ATOM 3214 C C . ALA B 1 161 ? 7.438 4.074 4.766 1 94.62 161 ALA B C 1
ATOM 3216 O O . ALA B 1 161 ? 7.73 3.033 5.355 1 94.62 161 ALA B O 1
ATOM 3217 N N . SER B 1 162 ? 7.168 4.102 3.512 1 96.06 162 SER B N 1
ATOM 3218 C CA . SER B 1 162 ? 7.078 2.906 2.68 1 96.06 162 SER B CA 1
ATOM 3219 C C . SER B 1 162 ? 8.422 2.188 2.598 1 96.06 162 SER B C 1
ATOM 3221 O O . SER B 1 162 ? 8.5 0.974 2.797 1 96.06 162 SER B O 1
ATOM 3223 N N . VAL B 1 163 ? 9.453 2.918 2.398 1 98 163 VAL B N 1
ATOM 3224 C CA . VAL B 1 163 ? 10.773 2.326 2.209 1 98 163 VAL B CA 1
ATOM 3225 C C . VAL B 1 163 ? 11.266 1.735 3.527 1 98 163 VAL B C 1
ATOM 3227 O O . VAL B 1 163 ? 11.758 0.604 3.562 1 98 163 VAL B O 1
ATOM 3230 N N . VAL B 1 164 ? 11.125 2.461 4.59 1 97.38 164 VAL B N 1
ATOM 3231 C CA . VAL B 1 164 ? 11.633 2.004 5.879 1 97.38 164 VAL B CA 1
ATOM 3232 C C . VAL B 1 164 ? 10.859 0.772 6.332 1 97.38 164 VAL B C 1
ATOM 3234 O O . VAL B 1 164 ? 11.453 -0.224 6.754 1 97.38 164 VAL B O 1
ATOM 3237 N N . LYS B 1 165 ? 9.586 0.829 6.238 1 96.69 165 LYS B N 1
ATOM 3238 C CA . LYS B 1 165 ? 8.773 -0.333 6.582 1 96.69 165 LYS B CA 1
ATOM 3239 C C . LYS B 1 165 ? 9.094 -1.519 5.676 1 96.69 165 LYS B C 1
ATOM 3241 O O . LYS B 1 165 ? 9.109 -2.666 6.129 1 96.69 165 LYS B O 1
ATOM 3246 N N . GLY B 1 166 ? 9.305 -1.207 4.426 1 98.06 166 GLY B N 1
ATOM 3247 C CA . GLY B 1 166 ? 9.68 -2.244 3.479 1 98.06 166 GLY B CA 1
ATOM 3248 C C . GLY B 1 166 ? 10.992 -2.92 3.828 1 98.06 166 GLY B C 1
ATOM 3249 O O . GLY B 1 166 ? 11.094 -4.148 3.785 1 98.06 166 GLY B O 1
ATOM 3250 N N . LEU B 1 167 ? 11.938 -2.107 4.203 1 98.38 167 LEU B N 1
ATOM 3251 C CA . LEU B 1 167 ? 13.234 -2.65 4.59 1 98.38 167 LEU B CA 1
ATOM 3252 C C . LEU B 1 167 ? 13.109 -3.516 5.84 1 98.38 167 LEU B C 1
ATOM 3254 O O . LEU B 1 167 ? 13.727 -4.578 5.93 1 98.38 167 LEU B O 1
ATOM 3258 N N . TYR B 1 168 ? 12.32 -3.113 6.754 1 97.88 168 TYR B N 1
ATOM 3259 C CA . TYR B 1 168 ? 12.094 -3.887 7.969 1 97.88 168 TYR B CA 1
ATOM 3260 C C . TYR B 1 168 ? 11.438 -5.227 7.648 1 97.88 168 TYR B C 1
ATOM 3262 O O . TYR B 1 168 ? 11.812 -6.258 8.219 1 97.88 168 TYR B O 1
ATOM 3270 N N . ALA B 1 169 ? 10.445 -5.172 6.781 1 96.88 169 ALA B N 1
ATOM 3271 C CA . ALA B 1 169 ? 9.758 -6.398 6.398 1 96.88 169 ALA B CA 1
ATOM 3272 C C . ALA B 1 169 ? 10.711 -7.375 5.715 1 96.88 169 ALA B C 1
ATOM 3274 O O . ALA B 1 169 ? 10.578 -8.594 5.875 1 96.88 169 ALA B O 1
ATOM 3275 N N . LEU B 1 170 ? 11.617 -6.863 4.953 1 98.06 170 LEU B N 1
ATOM 3276 C CA . LEU B 1 170 ? 12.57 -7.691 4.227 1 98.06 170 LEU B CA 1
ATOM 3277 C C . LEU B 1 170 ? 13.625 -8.258 5.172 1 98.06 170 LEU B C 1
ATOM 3279 O O . LEU B 1 170 ? 13.953 -9.445 5.109 1 98.06 170 LEU B O 1
ATOM 3283 N N . ARG B 1 171 ? 14.133 -7.379 6.023 1 97.94 171 ARG B N 1
ATOM 3284 C CA . ARG B 1 171 ? 15.266 -7.727 6.871 1 97.94 171 ARG B CA 1
ATOM 3285 C C . ARG B 1 171 ? 15.188 -7.012 8.219 1 97.94 171 ARG B C 1
ATOM 3287 O O . ARG B 1 171 ? 15.883 -6.016 8.438 1 97.94 171 ARG B O 1
ATOM 3294 N N . PRO B 1 172 ? 14.445 -7.582 9.18 1 96.44 172 PRO B N 1
ATOM 3295 C CA . PRO B 1 172 ? 14.352 -6.957 10.5 1 96.44 172 PRO B CA 1
ATOM 3296 C C . PRO B 1 172 ? 15.703 -6.859 11.203 1 96.44 172 PRO B C 1
ATOM 3298 O O . PRO B 1 172 ? 15.883 -6.012 12.078 1 96.44 172 PRO B O 1
ATOM 3301 N N . ASP B 1 173 ? 16.656 -7.637 10.797 1 96.94 173 ASP B N 1
ATOM 3302 C CA . ASP B 1 173 ? 17.969 -7.656 11.43 1 96.94 173 ASP B CA 1
ATOM 3303 C C . ASP B 1 173 ? 18.781 -6.434 11.031 1 96.94 173 ASP B C 1
ATOM 3305 O O . ASP B 1 173 ? 19.859 -6.199 11.57 1 96.94 173 ASP B O 1
ATOM 3309 N N . TRP B 1 174 ? 18.219 -5.57 10.141 1 97.38 174 TRP B N 1
ATOM 3310 C CA . TRP B 1 174 ? 18.906 -4.352 9.734 1 97.38 174 TRP B CA 1
ATOM 3311 C C . TRP B 1 174 ? 18.594 -3.207 10.695 1 97.38 174 TRP B C 1
ATOM 3313 O O . TRP B 1 174 ? 19.188 -2.131 10.594 1 97.38 174 TRP B O 1
ATOM 3323 N N . VAL B 1 175 ? 17.797 -3.346 11.695 1 96.31 175 VAL B N 1
ATOM 3324 C CA . VAL B 1 175 ? 17.344 -2.309 12.617 1 96.31 175 VAL B CA 1
ATOM 3325 C C . VAL B 1 175 ? 18.547 -1.699 13.328 1 96.31 175 VAL B C 1
ATOM 3327 O O . VAL B 1 175 ? 18.672 -0.476 13.43 1 96.31 175 VAL B O 1
ATOM 3330 N N . PRO B 1 176 ? 19.562 -2.479 13.773 1 96 176 PRO B N 1
ATOM 3331 C CA . PRO B 1 176 ? 20.719 -1.897 14.477 1 96 176 PRO B CA 1
ATOM 3332 C C . PRO B 1 176 ? 21.531 -0.967 13.586 1 96 176 PRO B C 1
ATOM 3334 O O . PRO B 1 176 ? 22.281 -0.126 14.102 1 96 176 PRO B O 1
ATOM 3337 N N . LEU B 1 177 ? 21.422 -1.075 12.297 1 96.5 177 LEU B N 1
ATOM 3338 C CA . LEU B 1 177 ? 22.188 -0.236 11.375 1 96.5 177 LEU B CA 1
ATOM 3339 C C . LEU B 1 177 ? 21.656 1.194 11.383 1 96.5 177 LEU B C 1
ATOM 3341 O O . LEU B 1 177 ? 22.375 2.125 10.992 1 96.5 177 LEU B O 1
ATOM 3345 N N . ALA B 1 178 ? 20.375 1.399 11.68 1 96.12 178 ALA B N 1
ATOM 3346 C CA . ALA B 1 178 ? 19.75 2.713 11.766 1 96.12 178 ALA B CA 1
ATOM 3347 C C . ALA B 1 178 ? 18.594 2.707 12.766 1 96.12 178 ALA B C 1
ATOM 3349 O O . ALA B 1 178 ? 17.438 2.93 12.398 1 96.12 178 ALA B O 1
ATOM 3350 N N . PRO B 1 179 ? 18.875 2.539 14.062 1 94 179 PRO B N 1
ATOM 3351 C CA . PRO B 1 179 ? 17.844 2.328 15.078 1 94 179 PRO B CA 1
ATOM 3352 C C . PRO B 1 179 ? 16.875 3.498 15.18 1 94 179 PRO B C 1
ATOM 3354 O O . PRO B 1 179 ? 15.656 3.287 15.289 1 94 179 PRO B O 1
ATOM 3357 N N . AL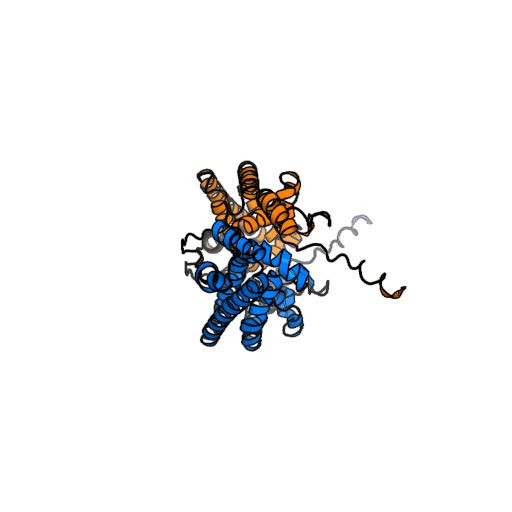A B 1 180 ? 17.406 4.73 15.102 1 91.06 180 ALA B N 1
ATOM 3358 C CA . ALA B 1 180 ? 16.562 5.914 15.227 1 91.06 180 ALA B CA 1
ATOM 3359 C C . ALA B 1 180 ? 15.594 6.02 14.055 1 91.06 180 ALA B C 1
ATOM 3361 O O . ALA B 1 180 ? 14.422 6.379 14.242 1 91.06 180 ALA B O 1
ATOM 3362 N N . LEU B 1 181 ? 16.062 5.66 12.906 1 93.81 181 LEU B N 1
ATOM 3363 C CA . LEU B 1 181 ? 15.25 5.703 11.695 1 93.81 181 LEU B CA 1
ATOM 3364 C C . LEU B 1 181 ? 14.117 4.691 11.766 1 93.81 181 LEU B C 1
ATOM 3366 O O . LEU B 1 181 ? 12.953 5.043 11.57 1 93.81 181 LEU B O 1
ATOM 3370 N N . PHE B 1 182 ? 14.414 3.441 12.094 1 95.62 182 PHE B N 1
ATOM 3371 C CA . PHE B 1 182 ? 13.43 2.367 12.109 1 95.62 182 PHE B CA 1
ATOM 3372 C C . PHE B 1 182 ? 12.414 2.576 13.219 1 95.62 182 PHE B C 1
ATOM 3374 O O . PHE B 1 182 ? 11.227 2.312 13.039 1 95.62 182 PHE B O 1
ATOM 3381 N N . SER B 1 183 ? 12.828 3.043 14.336 1 91.31 183 SER B N 1
ATOM 3382 C CA . SER B 1 183 ? 11.945 3.207 15.484 1 91.31 183 SER B CA 1
ATOM 3383 C C . SER B 1 183 ? 10.859 4.238 15.203 1 91.31 183 SER B C 1
ATOM 3385 O O . SER B 1 183 ? 9.773 4.191 15.789 1 91.31 183 SER B O 1
ATOM 3387 N N . ARG B 1 184 ? 11.172 5.145 14.312 1 88.31 184 ARG B N 1
ATOM 3388 C CA . ARG B 1 184 ? 10.203 6.188 13.977 1 88.31 184 ARG B CA 1
ATOM 3389 C C . ARG B 1 184 ? 9.008 5.605 13.227 1 88.31 184 ARG B C 1
ATOM 3391 O O . ARG B 1 184 ? 7.895 6.121 13.328 1 88.31 184 ARG B O 1
ATOM 3398 N N . PHE B 1 185 ? 9.273 4.508 12.523 1 91 185 PHE B N 1
ATOM 3399 C CA . PHE B 1 185 ? 8.234 4.043 11.617 1 91 185 PHE B CA 1
ATOM 3400 C C . PHE B 1 185 ? 7.727 2.666 12.023 1 91 185 PHE B C 1
ATOM 3402 O O . PHE B 1 185 ? 6.715 2.188 11.508 1 91 185 PHE B O 1
ATOM 3409 N N . ILE B 1 186 ? 8.406 2.062 12.938 1 91.19 186 ILE B N 1
ATOM 3410 C CA . ILE B 1 186 ? 8.039 0.721 13.375 1 91.19 186 ILE B CA 1
ATOM 3411 C C . ILE B 1 186 ? 7.719 0.734 14.867 1 91.19 186 ILE B C 1
ATOM 3413 O O . ILE B 1 186 ? 8.625 0.742 15.703 1 91.19 186 ILE B O 1
ATOM 3417 N N . PRO B 1 187 ? 6.5 0.768 15.359 1 76.44 187 PRO B N 1
ATOM 3418 C CA . PRO B 1 187 ? 6.148 0.893 16.781 1 76.44 187 PRO B CA 1
ATOM 3419 C C . PRO B 1 187 ? 6.73 -0.234 17.625 1 76.44 187 PRO B C 1
ATOM 3421 O O . PRO B 1 187 ? 7.066 -0.02 18.797 1 76.44 187 PRO B O 1
ATOM 3424 N N . GLN B 1 188 ? 6.781 -1.39 17.172 1 71.94 188 GLN B N 1
ATOM 3425 C CA . GLN B 1 188 ? 7.16 -2.545 17.969 1 71.94 188 GLN B CA 1
ATOM 3426 C C . GLN B 1 188 ? 8.648 -2.508 18.328 1 71.94 188 GLN B C 1
ATOM 3428 O O . GLN B 1 188 ? 9.102 -3.229 19.219 1 71.94 188 GLN B O 1
ATOM 3433 N N . ILE B 1 189 ? 9.406 -1.755 17.641 1 63.22 189 ILE B N 1
ATOM 3434 C CA . ILE B 1 189 ? 10.844 -1.732 17.875 1 63.22 189 ILE B CA 1
ATOM 3435 C C . ILE B 1 189 ? 11.164 -0.808 19.047 1 63.22 189 ILE B C 1
ATOM 3437 O O . ILE B 1 189 ? 12.164 -0.999 19.75 1 63.22 189 ILE B O 1
ATOM 3441 N N . HIS B 1 190 ? 10.344 0.329 19.281 1 54.59 190 HIS B N 1
ATOM 3442 C CA . HIS B 1 190 ? 10.719 1.297 20.297 1 54.59 190 HIS B CA 1
ATOM 3443 C C . HIS B 1 190 ? 10.703 0.663 21.688 1 54.59 190 HIS B C 1
ATOM 3445 O O . HIS B 1 190 ? 9.82 -0.137 22 1 54.59 190 HIS B O 1
ATOM 3451 N N . PRO B 1 191 ? 11.789 0.807 22.344 1 46.25 191 PRO B N 1
ATOM 3452 C CA . PRO B 1 191 ? 11.5 0.864 23.781 1 46.25 191 PRO B CA 1
ATOM 3453 C C . PRO B 1 191 ? 10.352 1.814 24.109 1 46.25 191 PRO B C 1
ATOM 3455 O O . PRO B 1 191 ? 10.109 2.777 23.391 1 46.25 191 PRO B O 1
ATOM 3458 N N . PRO B 1 192 ? 9.305 1.464 24.953 1 37.81 192 PRO B N 1
ATOM 3459 C CA . PRO B 1 192 ? 8.164 2.316 25.281 1 37.81 192 PRO B CA 1
ATOM 3460 C C . PRO B 1 192 ? 8.523 3.801 25.312 1 37.81 192 PRO B C 1
ATOM 3462 O O . PRO B 1 192 ? 7.641 4.652 25.453 1 37.81 192 PRO B O 1
ATOM 3465 N N . ALA B 1 193 ? 9.664 4.297 25.75 1 35.38 193 ALA B N 1
ATOM 3466 C CA . ALA B 1 193 ? 9.82 5.621 26.344 1 35.38 193 ALA B CA 1
ATOM 3467 C C . ALA B 1 193 ? 9.656 6.715 25.297 1 35.38 193 ALA B C 1
ATOM 3469 O O . ALA B 1 193 ? 9.375 7.867 25.625 1 35.38 193 ALA B O 1
ATOM 3470 N N . LEU B 1 194 ? 10.375 6.648 24.031 1 36.75 194 LEU B N 1
ATOM 3471 C CA . LEU B 1 194 ? 10.781 7.949 23.516 1 36.75 194 LEU B CA 1
ATOM 3472 C C . LEU B 1 194 ? 9.609 8.672 22.859 1 36.75 194 LEU B C 1
ATOM 3474 O O . LEU B 1 194 ? 9.281 8.398 21.703 1 36.75 194 LEU B O 1
ATOM 3478 N N . GLU B 1 195 ? 8.586 8.789 23.328 1 33.5 195 GLU B N 1
ATOM 3479 C CA . GLU B 1 195 ? 7.578 9.789 22.984 1 33.5 195 GLU B CA 1
ATOM 3480 C C . GLU B 1 195 ? 8.227 11.062 22.453 1 33.5 195 GLU B C 1
ATOM 3482 O O . GLU B 1 195 ? 7.531 12.031 22.125 1 33.5 195 GLU B O 1
ATOM 3487 N N . SER B 1 196 ? 9.539 11.398 22.938 1 32.75 196 SER B N 1
ATOM 3488 C CA . SER B 1 196 ? 10.055 12.758 22.859 1 32.75 196 SER B CA 1
ATOM 3489 C C . SER B 1 196 ? 10.141 13.25 21.422 1 32.75 196 SER B C 1
ATOM 3491 O O . SER B 1 196 ? 9.758 14.383 21.109 1 32.75 196 SER B O 1
ATOM 3493 N N . GLN B 1 197 ? 11.336 12.703 20.453 1 36.25 197 GLN B N 1
ATOM 3494 C CA . GLN B 1 197 ? 12.203 13.477 19.578 1 36.25 197 GLN B CA 1
ATOM 3495 C C . GLN B 1 197 ? 11.586 13.602 18.188 1 36.25 197 GLN B C 1
ATOM 3497 O O . GLN B 1 197 ? 11.695 12.68 17.375 1 36.25 197 GLN B O 1
ATOM 3502 N N . LEU B 1 198 ? 10.469 13.641 17.875 1 38.19 198 LEU B N 1
ATOM 3503 C CA . LEU B 1 198 ? 10.656 14.234 16.547 1 38.19 198 LEU B CA 1
ATOM 3504 C C . LEU B 1 198 ? 11.914 15.094 16.516 1 38.19 198 LEU B C 1
ATOM 3506 O O . LEU B 1 198 ? 11.953 16.172 17.125 1 38.19 198 LEU B O 1
ATOM 3510 N N . PRO B 1 199 ? 13.133 14.609 16.609 1 37.12 199 PRO B N 1
ATOM 3511 C CA . PRO B 1 199 ? 14.398 15.344 16.719 1 37.12 199 PRO B CA 1
ATOM 3512 C C . PRO B 1 199 ? 14.312 16.766 16.156 1 37.12 199 PRO B C 1
ATOM 3514 O O . PRO B 1 199 ? 14.695 17.719 16.828 1 37.12 199 PRO B O 1
ATOM 3517 N N . TYR B 1 200 ? 14.57 16.75 14.734 1 40.81 200 TYR B N 1
ATOM 3518 C CA . TYR B 1 200 ? 15.102 17.875 13.977 1 40.81 200 TYR B CA 1
ATOM 3519 C C . TYR B 1 200 ? 14.141 19.062 14.039 1 40.81 200 TYR B C 1
ATOM 3521 O O . TYR B 1 200 ? 14.578 20.219 14.094 1 40.81 200 TYR B O 1
ATOM 3529 N N . TYR B 1 201 ? 12.844 18.859 13.875 1 38.28 201 TYR B N 1
ATOM 3530 C CA . TYR B 1 201 ? 12.164 20.141 13.938 1 38.28 201 TYR B CA 1
ATOM 3531 C C . TYR B 1 201 ? 12.234 20.734 15.336 1 38.28 201 TYR B C 1
ATOM 3533 O O . TYR B 1 201 ? 11.711 21.812 15.586 1 38.28 201 TYR B O 1
ATOM 3541 N N . ALA B 1 202 ? 12.672 20.125 16.297 1 38.97 202 ALA B N 1
ATOM 3542 C CA . ALA B 1 202 ? 12.992 20.516 17.672 1 38.97 202 ALA B CA 1
ATOM 3543 C C . ALA B 1 202 ? 14.062 21.609 17.688 1 38.97 202 ALA B C 1
ATOM 3545 O O . ALA B 1 202 ? 14.016 22.516 18.516 1 38.97 202 ALA B O 1
ATOM 3546 N N . ALA B 1 203 ? 15.188 21.422 17.016 1 38.75 203 ALA B N 1
ATOM 3547 C CA . ALA B 1 203 ? 16.109 22.547 17.031 1 38.75 203 ALA B CA 1
ATOM 3548 C C . ALA B 1 203 ? 15.43 23.844 16.609 1 38.75 203 ALA B C 1
ATOM 3550 O O . ALA B 1 203 ? 15.68 24.906 17.188 1 38.75 203 ALA B O 1
ATOM 3551 N N . GLN B 1 204 ? 14.719 23.766 15.57 1 41.25 204 GLN B N 1
ATOM 3552 C CA . GLN B 1 204 ? 13.938 24.969 15.281 1 41.25 204 GLN B CA 1
ATOM 3553 C C . GLN B 1 204 ? 12.836 25.172 16.328 1 41.25 204 GLN B C 1
ATOM 3555 O O . GLN B 1 204 ? 12.391 26.297 16.562 1 41.25 204 GLN B O 1
ATOM 3560 N N . ASP B 1 205 ? 12.32 24.172 16.969 1 41.59 205 ASP B N 1
ATOM 3561 C CA . ASP B 1 205 ? 11.375 24.219 18.078 1 41.59 205 ASP B CA 1
ATOM 3562 C C . ASP B 1 205 ? 12.039 24.766 19.344 1 41.59 205 ASP B C 1
ATOM 3564 O O . ASP B 1 205 ? 11.367 25.344 20.203 1 41.59 205 ASP B O 1
ATOM 3568 N N . LYS B 1 206 ? 13.203 24.5 19.75 1 42.97 206 LYS B N 1
ATOM 3569 C CA . LYS B 1 206 ? 13.805 25.172 20.891 1 42.97 206 LYS B CA 1
ATOM 3570 C C . LYS B 1 206 ? 13.594 26.688 20.797 1 42.97 206 LYS B C 1
ATOM 3572 O O . LYS B 1 206 ? 13.297 27.344 21.812 1 42.97 206 LYS B O 1
ATOM 3577 N N . LYS B 1 207 ? 13.805 27.281 19.719 1 42.28 207 LYS B N 1
ATOM 3578 C CA . LYS B 1 207 ? 13.469 28.703 19.656 1 42.28 207 LYS B CA 1
ATOM 3579 C C . LYS B 1 207 ? 11.969 28.922 19.812 1 42.28 207 LYS B C 1
ATOM 3581 O O . LYS B 1 207 ? 11.539 29.844 20.516 1 42.28 207 LYS B O 1
ATOM 3586 N N . LEU B 1 208 ? 11.141 28.031 19.344 1 42.91 208 LEU B N 1
ATOM 3587 C CA . LEU B 1 208 ? 9.695 28.203 19.422 1 42.91 208 LEU B CA 1
ATOM 3588 C C . LEU B 1 208 ? 9.164 27.75 20.781 1 42.91 208 LEU B C 1
ATOM 3590 O O . LEU B 1 208 ? 8.297 28.406 21.344 1 42.91 208 LEU B O 1
ATOM 3594 N N . GLN B 1 209 ? 9.578 26.75 21.469 1 44.03 209 GLN B N 1
ATOM 3595 C CA . GLN B 1 209 ? 9.242 26.453 22.859 1 44.03 209 GLN B CA 1
ATOM 3596 C C . GLN B 1 209 ? 9.68 27.594 23.781 1 44.03 209 GLN B C 1
ATOM 3598 O O . GLN B 1 209 ? 8.977 27.922 24.734 1 44.03 209 GLN B O 1
ATOM 3603 N N . LEU B 1 210 ? 10.828 28.094 23.547 1 44.94 210 LEU B N 1
ATOM 3604 C CA . LEU B 1 210 ? 11.164 29.297 24.297 1 44.94 210 LEU B CA 1
ATOM 3605 C C . LEU B 1 210 ? 10.125 30.391 24.062 1 44.94 210 LEU B C 1
ATOM 3607 O O . LEU B 1 210 ? 9.719 31.078 25.016 1 44.94 210 LEU B O 1
ATOM 3611 N N . GLU B 1 211 ? 9.594 30.453 22.906 1 46.12 211 GLU B N 1
ATOM 3612 C CA . GLU B 1 211 ? 8.562 31.438 22.625 1 46.12 211 GLU B CA 1
ATOM 3613 C C . GLU B 1 211 ? 7.211 31 23.172 1 46.12 211 GLU B C 1
ATOM 3615 O O . GLU B 1 211 ? 6.434 31.812 23.672 1 46.12 211 GLU B O 1
ATOM 3620 N N . LEU B 1 212 ? 6.875 29.734 23.188 1 44.47 212 LEU B N 1
ATOM 3621 C CA . LEU B 1 212 ? 5.637 29.25 23.781 1 44.47 212 LEU B CA 1
ATOM 3622 C C . LEU B 1 212 ? 5.711 29.297 25.312 1 44.47 212 LEU B C 1
ATOM 3624 O O . LEU B 1 212 ? 4.723 29.625 25.969 1 44.47 212 LEU B O 1
ATOM 3628 N N . SER B 1 213 ? 6.715 28.922 25.969 1 44.5 213 SER B N 1
ATOM 3629 C CA . SER B 1 213 ? 6.875 29.172 27.391 1 44.5 213 SER B CA 1
ATOM 3630 C C . SER B 1 213 ? 6.742 30.656 27.719 1 44.5 213 SER B C 1
ATOM 3632 O O . SER B 1 213 ? 6.211 31.031 28.766 1 44.5 213 SER B O 1
ATOM 3634 N N . GLN B 1 214 ? 7.23 31.5 26.938 1 43.69 214 GLN B N 1
ATOM 3635 C CA . GLN B 1 214 ? 7.133 32.938 27.188 1 43.69 214 GLN B CA 1
ATOM 3636 C C . GLN B 1 214 ? 5.719 33.438 26.938 1 43.69 214 GLN B C 1
ATOM 3638 O O . GLN B 1 214 ? 5.262 34.375 27.594 1 43.69 214 GLN B O 1
ATOM 3643 N N . ASN B 1 215 ? 5.074 32.938 25.906 1 44.97 215 ASN B N 1
ATOM 3644 C CA . ASN B 1 215 ? 3.766 33.531 25.609 1 44.97 215 ASN B CA 1
ATOM 3645 C C . ASN B 1 215 ? 2.666 32.844 26.438 1 44.97 215 ASN B C 1
ATOM 3647 O O . ASN B 1 215 ? 1.484 32.938 26.094 1 44.97 215 ASN B O 1
ATOM 3651 N N . GLY B 1 216 ? 2.889 32.344 27.828 1 42.97 216 GLY B N 1
ATOM 3652 C CA . GLY B 1 216 ? 1.966 32.062 28.922 1 42.97 216 GLY B CA 1
ATOM 3653 C C . GLY B 1 216 ? 1.365 30.672 28.859 1 42.97 216 GLY B C 1
ATOM 3654 O O . GLY B 1 216 ? 0.357 30.391 29.5 1 42.97 216 GLY B O 1
ATOM 3655 N N . PHE B 1 217 ? 1.577 29.828 27.969 1 40.66 217 PHE B N 1
ATOM 3656 C CA . PHE B 1 217 ? 1.053 28.484 28.172 1 40.66 217 PHE B CA 1
ATOM 3657 C C . PHE B 1 217 ? 1.77 27.812 29.344 1 40.66 217 PHE B C 1
ATOM 3659 O O . PHE B 1 217 ? 2.828 27.203 29.156 1 40.66 217 PHE B O 1
ATOM 3666 N N . THR B 1 218 ? 1.957 28.5 30.547 1 37.09 218 THR B N 1
ATOM 3667 C CA . THR B 1 218 ? 2.383 27.891 31.812 1 37.09 218 THR B CA 1
ATOM 3668 C C . THR B 1 218 ? 1.579 26.625 32.094 1 37.09 218 THR B C 1
ATOM 3670 O O . THR B 1 218 ? 0.427 26.516 31.672 1 37.09 218 THR B O 1
ATOM 3673 N N . ARG B 1 219 ? 2.182 25.547 32.406 1 36.28 219 ARG B N 1
ATOM 3674 C CA . ARG B 1 219 ? 1.514 24.516 33.188 1 36.28 219 ARG B CA 1
ATOM 3675 C C . ARG B 1 219 ? 0.645 25.141 34.281 1 36.28 219 ARG B C 1
ATOM 3677 O O . ARG B 1 219 ? 1.097 26.016 35.031 1 36.28 219 ARG B O 1
ATOM 3684 N N . GLY B 1 220 ? -0.639 25.406 34.219 1 32.41 220 GLY B N 1
ATOM 3685 C CA . GLY B 1 220 ? -1.497 25.828 35.312 1 32.41 220 GLY B CA 1
ATOM 3686 C C . GLY B 1 220 ? -1.06 25.281 36.656 1 32.41 220 GLY B C 1
ATOM 3687 O O . GLY B 1 220 ? -0.884 24.062 36.812 1 32.41 220 GLY B O 1
ATOM 3688 N N . ASP B 1 221 ? -0.256 26.016 37.469 1 32.66 221 ASP B N 1
ATOM 3689 C CA . ASP B 1 221 ? -0.036 25.906 38.906 1 32.66 221 ASP B CA 1
ATOM 3690 C C . ASP B 1 221 ? -1.361 25.859 39.656 1 32.66 221 ASP B C 1
ATOM 3692 O O . ASP B 1 221 ? -2.105 26.844 39.688 1 32.66 221 ASP B O 1
ATOM 3696 N N . GLN B 1 222 ? -2.148 24.797 39.75 1 31.41 222 GLN B N 1
ATOM 3697 C CA . GLN B 1 222 ? -3.271 24.594 40.656 1 31.41 222 GLN B CA 1
ATOM 3698 C C . GLN B 1 222 ? -2.904 24.969 42.062 1 31.41 222 GLN B C 1
ATOM 3700 O O . GLN B 1 222 ? -3.697 24.781 43 1 31.41 222 GLN B O 1
ATOM 3705 N N . SER B 1 223 ? -1.733 25.406 42.406 1 30.73 223 SER B N 1
ATOM 3706 C CA . SER B 1 223 ? -1.523 25.547 43.844 1 30.73 223 SER B CA 1
ATOM 3707 C C . SER B 1 223 ? -2.217 26.797 44.375 1 30.73 223 SER B C 1
ATOM 3709 O O . SER B 1 223 ? -2.104 27.109 45.562 1 30.73 223 SER B O 1
ATOM 3711 N N . ARG B 1 224 ? -2.729 27.812 43.656 1 30.95 224 ARG B N 1
ATOM 3712 C CA . ARG B 1 224 ? -3 29.062 44.344 1 30.95 224 ARG B CA 1
ATOM 3713 C C . ARG B 1 224 ? -4.242 28.953 45.219 1 30.95 224 ARG B C 1
ATOM 3715 O O . ARG B 1 224 ? -4.582 29.891 45.938 1 30.95 224 ARG B O 1
ATOM 3722 N N . LYS B 1 225 ? -5.297 28.234 44.969 1 34.5 225 LYS B N 1
ATOM 3723 C CA . LYS B 1 225 ? -6.512 28.734 45.594 1 34.5 225 LYS B CA 1
ATOM 3724 C C . LYS B 1 225 ? -6.512 28.422 47.094 1 34.5 225 LYS B C 1
ATOM 3726 O O . LYS B 1 225 ? -7.52 28.625 47.781 1 34.5 225 LYS B O 1
ATOM 3731 N N . ARG B 1 226 ? -5.582 27.797 47.781 1 31.55 226 ARG B N 1
ATOM 3732 C CA . ARG B 1 226 ? -6.008 27.5 49.156 1 31.55 226 ARG B CA 1
ATOM 3733 C C . ARG B 1 226 ? -5.836 28.703 50.062 1 31.55 226 ARG B C 1
ATOM 3735 O O . ARG B 1 226 ? -6.211 28.672 51.219 1 31.55 226 ARG B O 1
ATOM 3742 N N . ALA B 1 227 ? -5.027 29.672 49.844 1 32.56 227 ALA B N 1
ATOM 3743 C CA . ALA B 1 227 ? -4.605 30.453 51 1 32.56 227 ALA B CA 1
ATOM 3744 C C . ALA B 1 227 ? -5.699 31.422 51.438 1 32.56 227 ALA B C 1
ATOM 3746 O O . ALA B 1 227 ? -5.723 31.844 52.594 1 32.56 227 ALA B O 1
ATOM 3747 N N . SER B 1 228 ? -6.527 31.938 50.562 1 29.69 228 SER B N 1
ATOM 3748 C CA . SER B 1 228 ? -7.07 33.219 51.031 1 29.69 228 SER B CA 1
ATOM 3749 C C . SER B 1 228 ? -8.086 33 52.125 1 29.69 228 SER B C 1
ATOM 3751 O O . SER B 1 228 ? -8.438 33.938 52.844 1 29.69 228 SER B O 1
ATOM 3753 N N . GLU B 1 229 ? -8.734 31.844 52.219 1 30.78 229 GLU B N 1
ATOM 3754 C CA . GLU B 1 229 ? -9.852 31.969 53.156 1 30.78 229 GLU B CA 1
ATOM 3755 C C . GLU B 1 229 ? -9.352 32.062 54.594 1 30.78 229 GLU B C 1
ATOM 3757 O O . GLU B 1 229 ? -10.156 32.156 55.531 1 30.78 229 GLU B O 1
ATOM 3762 N N . GLU B 1 230 ? -8.102 31.672 54.875 1 28.38 230 GLU B N 1
ATOM 3763 C CA . GLU B 1 230 ? -7.902 31.672 56.344 1 28.38 230 GLU B CA 1
ATOM 3764 C C . GLU B 1 230 ? -7.707 33.094 56.875 1 28.38 230 GLU B C 1
ATOM 3766 O O . GLU B 1 230 ? -7.625 33.312 58.062 1 28.38 230 GLU B O 1
ATOM 3771 N N . SER B 1 231 ? -7.707 34.156 56.094 1 25.58 231 SER B N 1
ATOM 3772 C CA . SER B 1 231 ? -7.84 35.281 57 1 25.58 231 SER B CA 1
ATOM 3773 C C . SER B 1 231 ? -9.289 35.5 57.406 1 25.58 231 SER B C 1
ATOM 3775 O O . SER B 1 231 ? -10.211 35.188 56.656 1 25.58 231 SER B O 1
#

InterPro domains:
  IPR001373 Cullin, N-terminal [PF00888] (14-208)
  IPR016159 Cullin repeat-like-containing domain superfamily [SSF74788] (8-214)
  IPR042652 CDK2-associated and cullin domain-containing protein 1 [PTHR46636] (1-230)